Protein AF-A0A6A4NAZ6-F1 (afdb_monomer)

Secondary structure (DSSP, 8-state):
--------------TT----S-TT------------HHHHHH-TTT--GGG--HHHHHHTT-TTTS-S----HHHHHHHHHHHHTT-SSHHHHHHHHHHHHTT-HHHHHHHHHHTHHHHHHHHSTTHHHHHHHTHHHH--S--SEEEEGGGTT-HHHHHHTSS-S---EEEEE-STTBTTTB--GGGGGHHHHHHHHHHHHTT---GGGEEEEEEE-----HHHHT-TT--S-SSPPP-THHHHHHHHHHHHHHHHHH-TT-EEEE-S--HHHHHHHHHHHTTTS-EEEIIIIIHHHHHHHHHHHHHHHH-S-GGG--EEEE--SHHHHHHHHHHHHHHHHHH---HHHHGGGEEEEETTEE-BGGGGGGS-GGGGGG-BS-----SHHHHHHHH--SEEEE-SS-TT-S-HHHHHHHHHH-SS-EEEE--SSGGG-SS-HHHHHHH-------B-----S-S---GGG--B---------EEEESS----EEETTEEE--EE--GGGTHHHHHHHHHHHTBS---HHHHHHHHHHHHTT--HHHHHTT-SS--GGGHHHHHHHHHHHHHHHHHHTT-B-S-SPPS-HHHHHHHHS---PPPPP-

Mean predicted aligned error: 7.23 Å

Nearest PDB structures (foldseek):
  6c7n-assembly1_A  TM=9.913E-01  e=6.020E-82  Sorghum bicolor
  5ou5-assembly1_A  TM=9.913E-01  e=3.276E-80  Zea mays
  7x11-assembly1_D  TM=9.825E-01  e=3.967E-63  Homo sapiens
  1o0s-assembly1_A  TM=9.238E-01  e=6.471E-59  Ascaris suum
  6c7n-assembly1_D  TM=9.973E-01  e=6.116E-50  Sorghum bicolor

InterPro domains:
  IPR001891 Malic oxidoreductase [PIRSF000106] (25-604)
  IPR001891 Malic oxidoreductase [PR00072] (107-131)
  IPR001891 Malic oxidoreductase [PR00072] (167-196)
  IPR001891 Malic oxidoreductase [PR00072] (203-225)
  IPR001891 Malic oxidoreductase [PR00072] (263-281)
  IPR001891 Malic oxidoreductase [PR00072] (288-304)
  IPR001891 Malic oxidoreductase [PR00072] (319-335)
  IPR001891 Malic oxidoreductase [PR00072] (422-438)
  IPR012301 Malic enzyme, N-terminal domain [PF00390] (101-281)
  IPR012301 Malic enzyme, N-terminal domain [SM01274] (101-282)
  IPR012302 Malic enzyme, NAD-binding [PF03949] (292-452)
  IPR012302 Malic enzyme, NAD-binding [PF03949] (478-574)
  IPR012302 Malic enzyme, NAD-binding [SM00919] (292-574)
  IPR015884 Malic enzyme, conserved site [PS00331] (288-304)
  IPR036291 NAD(P)-binding domain superfamily [SSF51735] (292-451)
  IPR036291 NAD(P)-binding domain superfamily [SSF51735] (478-604)
  IPR037062 Malic enzyme, N-terminal domain superfamily [G3DSA:3.40.50.10380] (35-289)
  IPR046346 Aminoacid dehydrogenase-like, N-terminal domain superfamily [SSF53223] (16-291)

Radius of gyration: 27.63 Å; Cα contacts (8 Å, |Δi|>4): 1108; chains: 1; bounding box: 72×69×116 Å

Organism: Lupinus albus (NCBI:txid3870)

Structure (mmCIF, N/CA/C/O backbone):
data_AF-A0A6A4NAZ6-F1
#
_entry.id   AF-A0A6A4NAZ6-F1
#
loop_
_atom_site.group_PDB
_atom_site.id
_atom_site.type_symbol
_atom_site.label_atom_id
_atom_site.label_alt_id
_atom_site.label_comp_id
_atom_site.label_asym_id
_atom_site.label_entity_id
_atom_site.label_seq_id
_atom_site.pdbx_PDB_ins_code
_atom_site.Cartn_x
_atom_site.Cartn_y
_atom_site.Cartn_z
_atom_site.occupancy
_atom_site.B_iso_or_equiv
_atom_site.auth_seq_id
_atom_site.auth_comp_id
_atom_site.auth_asym_id
_atom_site.auth_atom_id
_atom_site.pdbx_PDB_model_num
ATOM 1 N N . MET A 1 1 ? -0.133 41.926 -64.141 1.00 34.47 1 MET A N 1
ATOM 2 C CA . MET A 1 1 ? 0.205 40.773 -65.002 1.00 34.47 1 MET A CA 1
ATOM 3 C C . MET A 1 1 ? 0.499 39.572 -64.111 1.00 34.47 1 MET A C 1
ATOM 5 O O . MET A 1 1 ? 1.361 39.703 -63.259 1.00 34.47 1 MET A O 1
ATOM 9 N N . SER A 1 2 ? -0.305 38.512 -64.291 1.00 31.72 2 SER A N 1
ATOM 10 C CA . SER A 1 2 ? -0.208 37.094 -63.858 1.00 31.72 2 SER A CA 1
ATOM 11 C C . SER A 1 2 ? 0.291 36.739 -62.442 1.00 31.72 2 SER A C 1
ATOM 13 O O . SER A 1 2 ? 1.417 37.060 -62.094 1.00 31.72 2 SER A O 1
ATOM 15 N N . ASN A 1 3 ? -0.522 36.096 -61.582 1.00 32.91 3 ASN A N 1
ATOM 16 C CA . ASN A 1 3 ? -0.857 34.642 -61.560 1.00 32.91 3 ASN A CA 1
ATOM 17 C C . ASN A 1 3 ? 0.400 33.762 -61.368 1.00 32.91 3 ASN A C 1
ATOM 19 O O . ASN A 1 3 ? 1.361 33.957 -62.094 1.00 32.91 3 ASN A O 1
ATOM 23 N N . THR A 1 4 ? 0.508 32.739 -60.513 1.00 35.75 4 THR A N 1
ATOM 24 C CA . THR A 1 4 ? -0.372 31.996 -59.583 1.00 35.75 4 THR A CA 1
ATOM 25 C C . THR A 1 4 ? 0.557 31.031 -58.825 1.00 35.75 4 THR A C 1
ATOM 27 O O . THR A 1 4 ? 1.535 30.598 -59.422 1.00 35.75 4 THR A O 1
ATOM 30 N N . LEU A 1 5 ? 0.218 30.617 -57.600 1.00 30.89 5 LEU A N 1
ATOM 31 C CA . LEU A 1 5 ? 0.162 29.199 -57.192 1.00 30.89 5 LEU A CA 1
ATOM 32 C C . LEU A 1 5 ? -0.417 29.116 -55.771 1.00 30.89 5 LEU A C 1
ATOM 34 O O . LEU A 1 5 ? 0.228 29.446 -54.781 1.00 30.89 5 LEU A O 1
ATOM 38 N N . LYS A 1 6 ? -1.692 28.719 -55.711 1.00 35.97 6 LYS A N 1
ATOM 39 C CA . LYS A 1 6 ? -2.322 28.121 -54.535 1.00 35.97 6 LYS A CA 1
ATOM 40 C C . LYS A 1 6 ? -1.905 26.653 -54.501 1.00 35.97 6 LYS A C 1
ATOM 42 O O . LYS A 1 6 ? -2.128 25.968 -55.496 1.00 35.97 6 LYS A O 1
ATOM 47 N N . GLU A 1 7 ? -1.469 26.164 -53.349 1.00 30.02 7 GLU A N 1
ATOM 48 C CA . GLU A 1 7 ? -1.701 24.774 -52.964 1.00 30.02 7 GLU A CA 1
ATOM 49 C C . GLU A 1 7 ? -2.591 24.753 -51.721 1.00 30.02 7 GLU A C 1
ATOM 51 O O . GLU A 1 7 ? -2.256 25.276 -50.661 1.00 30.02 7 GLU A O 1
ATOM 56 N N . ASN A 1 8 ? -3.781 24.188 -51.915 1.00 36.94 8 ASN A N 1
ATOM 57 C CA . ASN A 1 8 ? -4.647 23.679 -50.868 1.00 36.94 8 ASN A CA 1
ATOM 58 C C . ASN A 1 8 ? -4.150 22.269 -50.527 1.00 36.94 8 ASN A C 1
ATOM 60 O O . ASN A 1 8 ? -4.185 21.409 -51.398 1.00 36.94 8 ASN A O 1
ATOM 64 N N . ASN A 1 9 ? -3.807 22.026 -49.267 1.00 30.67 9 ASN A N 1
ATOM 65 C CA . ASN A 1 9 ? -3.989 20.746 -48.580 1.00 30.67 9 ASN A CA 1
ATOM 66 C C . ASN A 1 9 ? -4.436 21.154 -47.166 1.00 30.67 9 ASN A C 1
ATOM 68 O O . ASN A 1 9 ? -3.709 21.833 -46.458 1.00 30.67 9 ASN A O 1
ATOM 72 N N . GLY A 1 10 ? -5.691 20.982 -46.762 1.00 39.12 10 GLY A N 1
ATOM 73 C CA . GLY A 1 10 ? -6.353 19.685 -46.701 1.00 39.12 10 GLY A CA 1
ATOM 74 C C . GLY A 1 10 ? -6.144 19.083 -45.309 1.00 39.12 10 GLY A C 1
ATOM 75 O O . GLY A 1 10 ? -5.617 17.988 -45.195 1.00 39.12 10 GLY A O 1
ATOM 76 N N . GLY A 1 11 ? -6.508 19.820 -44.256 1.00 30.98 11 GLY A N 1
ATOM 77 C CA . GLY A 1 11 ? -6.488 19.348 -42.874 1.00 30.98 11 GLY A CA 1
ATOM 78 C C . GLY A 1 11 ? -7.692 19.918 -42.136 1.00 30.98 11 GLY A C 1
ATOM 79 O O . GLY A 1 11 ? -7.919 21.129 -42.157 1.00 30.98 11 GLY A O 1
ATOM 80 N N . VAL A 1 12 ? -8.508 19.041 -41.554 1.00 36.66 12 VAL A N 1
ATOM 81 C CA . VAL A 1 12 ? -9.637 19.416 -40.697 1.00 36.66 12 VAL A CA 1
ATOM 82 C C . VAL A 1 12 ? -9.073 20.225 -39.531 1.00 36.66 12 VAL A C 1
ATOM 84 O O . VAL A 1 12 ? -8.220 19.726 -38.805 1.00 36.66 12 VAL A O 1
ATOM 87 N N . ARG A 1 13 ? -9.518 21.477 -39.360 1.00 36.81 13 ARG A N 1
ATOM 88 C CA . ARG A 1 13 ? -9.273 22.202 -38.109 1.00 36.81 13 ARG A CA 1
ATOM 89 C C . ARG A 1 13 ? -9.993 21.441 -37.006 1.00 36.81 13 ARG A C 1
ATOM 91 O O . ARG A 1 13 ? -11.221 21.370 -37.030 1.00 36.81 13 ARG A O 1
ATOM 98 N N . ASP A 1 14 ? -9.222 20.867 -36.092 1.00 42.56 14 ASP A N 1
ATOM 99 C CA . ASP A 1 14 ? -9.745 20.299 -34.861 1.00 42.56 14 ASP A CA 1
ATOM 100 C C . ASP A 1 14 ? -10.526 21.383 -34.103 1.00 42.56 14 ASP A C 1
ATOM 102 O O . ASP A 1 14 ? -10.030 22.484 -33.850 1.00 42.56 14 ASP A O 1
ATOM 106 N N . LEU A 1 15 ? -11.792 21.084 -33.818 1.00 40.97 15 LEU A N 1
ATOM 107 C CA . LEU A 1 15 ? -12.736 21.993 -33.175 1.00 40.97 15 LEU A CA 1
ATOM 108 C C . LEU A 1 15 ? -12.469 22.134 -31.664 1.00 40.97 15 LEU A C 1
ATOM 110 O O . LEU A 1 15 ? -13.122 22.958 -31.024 1.00 40.97 15 LEU A O 1
ATOM 114 N N . TYR A 1 16 ? -11.540 21.346 -31.103 1.00 48.19 16 TYR A N 1
ATOM 115 C CA . TYR A 1 16 ? -11.313 21.236 -29.658 1.00 48.19 16 TYR A CA 1
ATOM 116 C C . TYR A 1 16 ? -10.015 21.864 -29.140 1.00 48.19 16 TYR A C 1
ATOM 118 O O . TYR A 1 16 ? -9.842 21.952 -27.928 1.00 48.19 16 TYR A O 1
ATOM 126 N N . GLY A 1 17 ? -9.146 22.397 -30.004 1.00 42.41 17 GLY A N 1
ATOM 127 C CA . GLY A 1 17 ? -8.007 23.207 -29.556 1.00 42.41 17 GLY A CA 1
ATOM 128 C C . GLY A 1 17 ? -7.001 22.468 -28.664 1.00 42.41 17 GLY A C 1
ATOM 129 O O . GLY A 1 17 ? -6.369 23.111 -27.826 1.00 42.41 17 GLY A O 1
ATOM 130 N N . GLU A 1 18 ? -6.833 21.152 -28.836 1.00 45.56 18 GLU A N 1
ATOM 131 C CA . GLU A 1 18 ? -5.864 20.358 -28.060 1.00 45.56 18 GLU A CA 1
ATOM 132 C C . GLU A 1 18 ? -4.428 20.406 -28.628 1.00 45.56 18 GLU A C 1
ATOM 134 O O . GLU A 1 18 ? -3.487 20.015 -27.945 1.00 45.56 18 GLU A O 1
ATOM 139 N N . ASP A 1 19 ? -4.222 20.980 -29.818 1.00 43.09 19 ASP A N 1
ATOM 140 C CA . ASP A 1 19 ? -2.939 20.935 -30.547 1.00 43.09 19 ASP A CA 1
ATOM 141 C C . ASP A 1 19 ? -2.043 22.187 -30.394 1.00 43.09 19 ASP A C 1
ATOM 143 O O . ASP A 1 19 ? -1.200 22.470 -31.240 1.00 43.09 19 ASP A O 1
ATOM 147 N N . ASN A 1 20 ? -2.188 22.958 -29.308 1.00 40.38 20 ASN A N 1
ATOM 148 C CA . ASN A 1 20 ? -1.359 24.155 -29.054 1.00 40.38 20 ASN A CA 1
ATOM 149 C C . ASN A 1 20 ? -0.376 24.024 -27.870 1.00 40.38 20 ASN A C 1
ATOM 151 O O . ASN A 1 20 ? 0.153 25.025 -27.385 1.00 40.38 20 ASN A O 1
ATOM 155 N N . ALA A 1 21 ? -0.079 22.808 -27.410 1.00 44.97 21 ALA A N 1
ATOM 156 C CA . ALA A 1 21 ? 0.972 22.547 -26.423 1.00 44.97 21 ALA A CA 1
ATOM 157 C C . ALA A 1 21 ? 1.822 21.355 -26.899 1.00 44.97 21 ALA A C 1
ATOM 159 O O . ALA A 1 21 ? 1.375 20.223 -26.824 1.00 44.97 21 ALA A O 1
ATOM 160 N N . THR A 1 22 ? 3.050 21.460 -27.405 1.00 52.16 22 THR A N 1
ATOM 161 C CA . THR A 1 22 ? 4.080 22.511 -27.428 1.00 52.16 22 THR A CA 1
ATOM 162 C C . THR A 1 22 ? 5.156 22.015 -28.409 1.00 52.16 22 THR A C 1
ATOM 164 O O . THR A 1 22 ? 5.787 20.993 -28.123 1.00 52.16 22 THR A O 1
ATOM 167 N N . GLU A 1 23 ? 5.402 22.698 -29.526 1.00 54.34 23 GLU A N 1
ATOM 168 C CA . GLU A 1 23 ? 6.454 22.299 -30.484 1.00 54.34 23 GLU A CA 1
ATOM 169 C C . GLU A 1 23 ? 7.886 22.419 -29.899 1.00 54.34 23 GLU A C 1
ATOM 171 O O . GLU A 1 23 ? 8.808 21.781 -30.396 1.00 54.34 23 GLU A O 1
ATOM 176 N N . ASP A 1 24 ? 8.066 23.126 -28.772 1.00 65.12 24 ASP A N 1
ATOM 177 C CA . ASP A 1 24 ? 9.373 23.395 -28.138 1.00 65.12 24 ASP A CA 1
ATOM 178 C C . ASP A 1 24 ? 9.813 22.390 -27.048 1.00 65.12 24 ASP A C 1
ATOM 180 O O . ASP A 1 24 ? 10.791 22.619 -26.329 1.00 65.12 24 ASP A O 1
ATOM 184 N N . GLN A 1 25 ? 9.102 21.277 -26.846 1.00 66.12 25 GLN A N 1
ATOM 185 C CA . GLN A 1 25 ? 9.484 20.308 -25.810 1.00 66.12 25 GLN A CA 1
ATOM 186 C C . GLN A 1 25 ? 10.532 19.300 -26.296 1.00 66.12 25 GLN A C 1
ATOM 188 O O . GLN A 1 25 ? 10.269 18.498 -27.187 1.00 66.12 25 GLN A O 1
ATOM 193 N N . LEU A 1 26 ? 11.681 19.245 -25.610 1.00 70.56 26 LEU A N 1
ATOM 194 C CA . LEU A 1 26 ? 12.706 18.213 -25.815 1.00 70.56 26 LEU A CA 1
ATOM 195 C C . LEU A 1 26 ? 12.096 16.809 -25.683 1.00 70.56 26 LEU A C 1
ATOM 197 O O . LEU A 1 26 ? 11.540 16.473 -24.638 1.00 70.56 26 LEU A O 1
ATOM 201 N N . ILE A 1 27 ? 12.192 15.984 -26.723 1.00 83.25 27 ILE A N 1
ATOM 202 C CA . ILE A 1 27 ? 11.747 14.584 -26.717 1.00 83.25 27 ILE A CA 1
ATOM 203 C C . ILE A 1 27 ? 12.952 13.644 -26.676 1.00 83.25 27 ILE A C 1
ATOM 205 O O . ILE A 1 27 ? 13.961 13.896 -27.330 1.00 83.25 27 ILE A O 1
ATOM 209 N N . THR A 1 28 ? 12.842 12.532 -25.947 1.00 87.00 28 THR A N 1
ATOM 210 C CA . THR A 1 28 ? 13.863 11.476 -25.988 1.00 87.00 28 THR A CA 1
ATOM 211 C C . THR A 1 28 ? 13.746 10.719 -27.319 1.00 87.00 28 THR A C 1
ATOM 213 O O . THR A 1 28 ? 12.681 10.148 -27.593 1.00 87.00 28 THR A O 1
ATOM 216 N N . PRO A 1 29 ? 14.794 10.686 -28.166 1.00 91.81 29 PRO A N 1
ATOM 217 C CA . PRO A 1 29 ? 14.751 10.043 -29.479 1.00 91.81 29 PRO A CA 1
ATOM 218 C C . PRO A 1 29 ? 14.891 8.517 -29.350 1.00 91.81 29 PRO A C 1
ATOM 220 O O . PRO A 1 29 ? 15.926 7.932 -29.663 1.00 91.81 29 PRO A O 1
ATOM 223 N N . TRP A 1 30 ? 13.845 7.858 -28.850 1.00 90.94 30 TRP A N 1
ATOM 224 C CA . TRP A 1 30 ? 13.815 6.406 -28.667 1.00 90.94 30 TRP A CA 1
ATOM 225 C C . TRP A 1 30 ? 13.968 5.656 -30.000 1.00 90.94 30 TRP A C 1
ATOM 227 O O . TRP A 1 30 ? 13.214 5.896 -30.943 1.00 90.94 30 TRP A O 1
ATOM 237 N N . HIS A 1 31 ? 14.898 4.700 -30.050 1.00 92.12 31 HIS A N 1
ATOM 238 C CA . HIS A 1 31 ? 15.067 3.770 -31.167 1.00 92.12 31 HIS A CA 1
ATOM 239 C C . HIS A 1 31 ? 14.575 2.374 -30.777 1.00 92.12 31 HIS A C 1
ATOM 241 O O . HIS A 1 31 ? 14.901 1.874 -29.701 1.00 92.12 31 HIS A O 1
ATOM 247 N N . PHE A 1 32 ? 13.828 1.728 -31.671 1.00 91.38 32 PHE A N 1
ATOM 248 C CA . PHE A 1 32 ? 13.315 0.377 -31.469 1.00 91.38 32 PHE A CA 1
ATOM 249 C C . PHE A 1 32 ? 13.968 -0.579 -32.462 1.00 91.38 32 PHE A C 1
ATOM 251 O O . PHE A 1 32 ? 13.946 -0.347 -33.669 1.00 91.38 32 PHE A O 1
ATOM 258 N N . SER A 1 33 ? 14.517 -1.672 -31.942 1.00 95.31 33 SER A N 1
ATOM 259 C CA . SER A 1 33 ? 15.063 -2.778 -32.727 1.00 95.31 33 SER A CA 1
ATOM 260 C C . SER A 1 33 ? 14.572 -4.105 -32.151 1.00 95.31 33 SER A C 1
ATOM 262 O O . SER A 1 33 ? 14.169 -4.178 -30.988 1.00 95.31 33 SER A O 1
ATOM 264 N N . VAL A 1 34 ? 14.561 -5.156 -32.972 1.00 96.62 34 VAL A N 1
ATOM 265 C CA . VAL A 1 34 ? 14.191 -6.497 -32.504 1.00 96.62 34 VAL A CA 1
ATOM 266 C C . VAL A 1 34 ? 15.257 -6.983 -31.524 1.00 96.62 34 VAL A C 1
ATOM 268 O O . VAL A 1 34 ? 16.424 -7.118 -31.889 1.00 96.62 34 VAL A O 1
ATOM 271 N N . ALA A 1 35 ? 14.858 -7.261 -30.283 1.00 96.94 35 ALA A N 1
ATOM 272 C CA . ALA A 1 35 ? 15.760 -7.812 -29.283 1.00 96.94 35 ALA A CA 1
ATOM 273 C C . ALA A 1 35 ? 16.128 -9.262 -29.635 1.00 96.94 35 ALA A C 1
ATOM 275 O O . ALA A 1 35 ? 15.261 -10.120 -29.801 1.00 96.94 35 ALA A O 1
ATOM 276 N N . SER A 1 36 ? 17.426 -9.548 -29.711 1.00 97.50 36 SER A N 1
ATOM 277 C CA . SER A 1 36 ? 17.972 -10.887 -29.936 1.00 97.50 36 SER A CA 1
ATOM 278 C C . SER A 1 36 ? 19.267 -11.091 -29.141 1.00 97.50 36 SER A C 1
ATOM 280 O O . SER A 1 36 ? 19.797 -10.152 -28.533 1.00 97.50 36 SER A O 1
ATOM 282 N N . GLY A 1 37 ? 19.765 -12.328 -29.093 1.00 97.81 37 GLY A N 1
ATOM 283 C CA . GLY A 1 37 ? 21.014 -12.681 -28.425 1.00 97.81 37 GLY A CA 1
ATOM 284 C C . GLY A 1 37 ? 21.056 -12.232 -26.962 1.00 97.81 37 GLY A C 1
ATOM 285 O O . GLY A 1 37 ? 20.082 -12.318 -26.210 1.00 97.81 37 GLY A O 1
ATOM 286 N N . SER A 1 38 ? 22.206 -11.693 -26.559 1.00 97.25 38 SER A N 1
ATOM 287 C CA . SER A 1 38 ? 22.421 -11.169 -25.207 1.00 97.25 38 SER A CA 1
ATOM 288 C C . SER A 1 38 ? 21.513 -9.990 -24.848 1.00 97.25 38 SER A C 1
ATOM 290 O O . SER A 1 38 ? 21.213 -9.826 -23.668 1.00 97.25 38 SER A O 1
ATOM 292 N N . THR A 1 39 ? 21.063 -9.183 -25.816 1.00 97.81 39 THR A N 1
ATOM 293 C CA . THR A 1 39 ? 20.146 -8.058 -25.557 1.00 97.81 39 THR A CA 1
ATOM 294 C C . THR A 1 39 ? 18.804 -8.575 -25.048 1.00 97.81 39 THR A C 1
ATOM 296 O O . THR A 1 39 ? 18.338 -8.132 -24.003 1.00 97.81 39 THR A O 1
ATOM 299 N N . LEU A 1 40 ? 18.243 -9.594 -25.710 1.00 97.88 40 LEU A N 1
ATOM 300 C CA . LEU A 1 40 ? 16.998 -10.242 -25.284 1.00 97.88 40 LEU A CA 1
ATOM 301 C C . LEU A 1 40 ? 17.122 -10.909 -23.904 1.00 97.88 40 LEU A C 1
ATOM 303 O O . LEU A 1 40 ? 16.204 -10.831 -23.094 1.00 97.88 40 LEU A O 1
ATOM 307 N N . MET A 1 41 ? 18.257 -11.555 -23.613 1.00 96.94 41 MET A N 1
ATOM 308 C CA . MET A 1 41 ? 18.474 -12.218 -22.316 1.00 96.94 41 MET A CA 1
ATOM 309 C C . MET A 1 41 ? 18.719 -11.250 -21.153 1.00 96.94 41 MET A C 1
ATOM 311 O O . MET A 1 41 ? 18.564 -11.641 -19.995 1.00 96.94 41 MET A O 1
ATOM 315 N N . ARG A 1 42 ? 19.161 -10.021 -21.436 1.00 97.00 42 ARG A N 1
ATOM 316 C CA . ARG A 1 42 ? 19.429 -8.995 -20.418 1.00 97.00 42 ARG A CA 1
ATOM 317 C C . ARG A 1 42 ? 18.207 -8.146 -20.095 1.00 97.00 42 ARG A C 1
ATOM 319 O O . ARG A 1 42 ? 18.200 -7.541 -19.030 1.00 97.00 42 ARG A O 1
ATOM 326 N N . ASP A 1 43 ? 17.206 -8.127 -20.970 1.00 97.25 43 ASP A N 1
ATOM 327 C CA . ASP A 1 43 ? 15.942 -7.442 -20.725 1.00 97.25 43 ASP A CA 1
ATOM 328 C C . ASP A 1 43 ? 15.026 -8.306 -19.830 1.00 97.25 43 ASP A C 1
ATOM 330 O O . ASP A 1 43 ? 14.546 -9.357 -20.275 1.00 97.25 43 ASP A O 1
ATOM 334 N N . PRO A 1 44 ? 14.754 -7.902 -18.575 1.00 97.50 44 PRO A N 1
ATOM 335 C CA . PRO A 1 44 ? 13.957 -8.698 -17.644 1.00 97.50 44 PRO A CA 1
ATOM 336 C C . PRO A 1 44 ? 12.504 -8.892 -18.084 1.00 97.50 44 PRO A C 1
ATOM 338 O O . PRO A 1 44 ? 11.892 -9.893 -17.696 1.00 97.50 44 PRO A O 1
ATOM 341 N N . ARG A 1 45 ? 11.958 -7.986 -18.905 1.00 96.50 45 ARG A N 1
ATOM 342 C CA . ARG A 1 45 ? 10.584 -8.056 -19.417 1.00 96.50 45 ARG A CA 1
ATOM 343 C C . ARG A 1 45 ? 10.412 -9.212 -20.394 1.00 96.50 45 ARG A C 1
ATOM 345 O O . ARG A 1 45 ? 9.341 -9.831 -20.446 1.00 96.50 45 ARG A O 1
ATOM 352 N N . TYR A 1 46 ? 11.459 -9.498 -21.169 1.00 97.75 46 TYR A N 1
ATOM 353 C CA . TYR A 1 46 ? 11.419 -10.502 -22.228 1.00 97.75 46 TYR A CA 1
ATOM 354 C C . TYR A 1 46 ? 12.185 -11.781 -21.909 1.00 97.75 46 TYR A C 1
ATOM 356 O O . TYR A 1 46 ? 11.838 -12.834 -22.451 1.00 97.75 46 TYR A O 1
ATOM 364 N N . ASN A 1 47 ? 13.181 -11.731 -21.027 1.00 98.50 47 ASN A N 1
ATOM 365 C CA . ASN A 1 47 ? 13.988 -12.889 -20.680 1.00 98.50 47 ASN A CA 1
ATOM 366 C C . ASN A 1 47 ? 13.142 -14.022 -20.072 1.00 98.50 47 ASN A C 1
ATOM 368 O O . ASN A 1 47 ? 12.443 -13.849 -19.074 1.00 98.50 47 ASN A O 1
ATOM 372 N N . LYS A 1 48 ? 13.264 -15.221 -20.649 1.00 98.62 48 LYS A N 1
ATOM 373 C CA . LYS A 1 48 ? 12.605 -16.453 -20.182 1.00 98.62 48 LYS A CA 1
ATOM 374 C C . LYS A 1 48 ? 13.571 -17.410 -19.478 1.00 98.62 48 LYS A C 1
ATOM 376 O O . LYS A 1 48 ? 13.147 -18.457 -18.981 1.00 98.62 48 LYS A O 1
ATOM 381 N N . GLY A 1 49 ? 14.864 -17.082 -19.419 1.00 98.00 49 GLY A N 1
ATOM 382 C CA . GLY A 1 49 ? 15.900 -17.978 -18.910 1.00 98.00 49 GLY A CA 1
ATOM 383 C C . GLY A 1 49 ? 15.899 -19.304 -19.670 1.00 98.00 49 GLY A C 1
ATOM 384 O O . GLY A 1 49 ? 15.921 -19.332 -20.896 1.00 98.00 49 GLY A O 1
ATOM 385 N N . LEU A 1 50 ? 15.810 -20.425 -18.954 1.00 98.31 50 LEU A N 1
ATOM 386 C CA . LEU A 1 50 ? 15.796 -21.746 -19.594 1.00 98.31 50 LEU A CA 1
ATOM 387 C C . LEU A 1 50 ? 14.456 -22.104 -20.260 1.00 98.31 50 LEU A C 1
ATOM 389 O O . LEU A 1 50 ? 14.380 -23.152 -20.894 1.00 98.31 50 LEU A O 1
ATOM 393 N N . ALA A 1 51 ? 13.426 -21.252 -20.161 1.00 98.56 51 ALA A N 1
ATOM 394 C CA . ALA A 1 51 ? 12.131 -21.462 -20.820 1.00 98.56 51 ALA A CA 1
ATOM 395 C C . ALA A 1 51 ? 12.043 -20.947 -22.256 1.00 98.56 51 ALA A C 1
ATOM 397 O O . ALA A 1 51 ? 10.986 -21.082 -22.874 1.00 98.56 51 ALA A O 1
ATOM 398 N N . PHE A 1 52 ? 13.113 -20.373 -22.813 1.00 98.62 52 PHE A N 1
ATOM 399 C CA . PHE A 1 52 ? 13.179 -20.223 -24.264 1.00 98.62 52 PHE A CA 1
ATOM 400 C C . PHE A 1 52 ? 13.148 -21.608 -24.914 1.00 98.62 52 PHE A C 1
ATOM 402 O O . PHE A 1 52 ? 13.990 -22.457 -24.600 1.00 98.62 52 PHE A O 1
ATOM 409 N N . THR A 1 53 ? 12.175 -21.825 -25.795 1.00 98.44 53 THR A N 1
ATOM 410 C CA . THR A 1 53 ? 12.049 -23.053 -26.595 1.00 98.44 53 THR A CA 1
ATOM 411 C C . THR A 1 53 ? 13.179 -23.149 -27.617 1.00 98.44 53 THR A C 1
ATOM 413 O O . THR A 1 53 ? 13.793 -22.139 -27.947 1.00 98.44 53 THR A O 1
ATOM 416 N N . GLU A 1 54 ? 13.439 -24.339 -28.163 1.00 98.12 54 GLU A N 1
ATOM 417 C CA . GLU A 1 54 ? 14.446 -24.508 -29.226 1.00 98.12 54 GLU A CA 1
ATOM 418 C C . GLU A 1 54 ? 14.187 -23.578 -30.424 1.00 98.12 54 GLU A C 1
ATOM 420 O O . GLU A 1 54 ? 15.103 -22.912 -30.896 1.00 98.12 54 GLU A O 1
ATOM 425 N N . ILE A 1 55 ? 12.920 -23.437 -30.835 1.00 98.00 55 ILE A N 1
ATOM 426 C CA . ILE A 1 55 ? 12.520 -22.550 -31.938 1.00 98.00 55 ILE A CA 1
ATOM 427 C C . ILE A 1 55 ? 12.846 -21.087 -31.614 1.00 98.00 55 ILE A C 1
ATOM 429 O O . ILE A 1 55 ? 13.433 -20.392 -32.437 1.00 98.00 55 ILE A O 1
ATOM 433 N N . GLU A 1 56 ? 12.517 -20.615 -30.407 1.00 98.31 56 GLU A N 1
ATOM 434 C CA . GLU A 1 56 ? 12.847 -19.247 -29.982 1.00 98.31 56 GLU A CA 1
ATOM 435 C C . GLU A 1 56 ? 14.364 -19.034 -29.884 1.00 98.31 56 GLU A C 1
ATOM 437 O O . GLU A 1 56 ? 14.859 -17.949 -30.187 1.00 98.31 56 GLU A O 1
ATOM 442 N N . ARG A 1 57 ? 15.119 -20.060 -29.470 1.00 98.44 57 ARG A N 1
ATOM 443 C CA . ARG A 1 57 ? 16.581 -19.976 -29.388 1.00 98.44 57 ARG A CA 1
ATOM 444 C C . ARG A 1 57 ? 17.220 -19.856 -30.765 1.00 98.44 57 ARG A C 1
ATOM 446 O O . ARG A 1 57 ? 18.159 -19.073 -30.906 1.00 98.44 57 ARG A O 1
ATOM 453 N N . ASP A 1 58 ? 16.720 -20.596 -31.748 1.00 98.00 58 ASP A N 1
ATOM 454 C CA . ASP A 1 58 ? 17.166 -20.496 -33.138 1.00 98.00 58 ASP A CA 1
ATOM 455 C C . ASP A 1 58 ? 16.766 -19.138 -33.747 1.00 98.00 58 ASP A C 1
ATOM 457 O O . ASP A 1 58 ? 17.618 -18.441 -34.297 1.00 98.00 58 ASP A O 1
ATOM 461 N N . ALA A 1 59 ? 15.509 -18.712 -33.578 1.00 97.94 59 ALA A N 1
ATOM 462 C CA . ALA A 1 59 ? 14.975 -17.474 -34.160 1.00 97.94 59 ALA A CA 1
ATOM 463 C C . ALA A 1 59 ? 15.612 -16.194 -33.589 1.00 97.94 59 ALA A C 1
ATOM 465 O O . ALA A 1 59 ? 15.822 -15.220 -34.312 1.00 97.94 59 ALA A O 1
ATOM 466 N N . HIS A 1 60 ? 15.953 -16.193 -32.297 1.00 98.19 60 HIS A N 1
ATOM 467 C CA . HIS A 1 60 ? 16.503 -15.023 -31.608 1.00 98.19 60 HIS A CA 1
ATOM 468 C C . HIS A 1 60 ? 17.994 -15.144 -31.287 1.00 98.19 60 HIS A C 1
ATOM 470 O O . HIS A 1 60 ? 18.480 -14.426 -30.413 1.00 98.19 60 HIS A O 1
ATOM 476 N N . TYR A 1 61 ? 18.738 -16.005 -31.989 1.00 98.06 61 TYR A N 1
ATOM 477 C CA . TYR A 1 61 ? 20.199 -16.118 -31.855 1.00 98.06 61 TYR A CA 1
ATOM 478 C C . TYR A 1 61 ? 20.664 -16.410 -30.412 1.00 98.06 61 TYR A C 1
ATOM 480 O O . TYR A 1 61 ? 21.653 -15.855 -29.934 1.00 98.06 61 TYR A O 1
ATOM 488 N N . LEU A 1 62 ? 19.933 -17.269 -29.696 1.00 98.38 62 LEU A N 1
ATOM 489 C CA . LEU A 1 62 ? 20.256 -17.698 -28.326 1.00 98.38 62 LEU A CA 1
ATOM 490 C C . LEU A 1 62 ? 20.955 -19.062 -28.279 1.00 98.38 62 LEU A C 1
ATOM 492 O O . LEU A 1 62 ? 21.445 -19.473 -27.224 1.00 98.38 62 LEU A O 1
ATOM 496 N N . ARG A 1 63 ? 20.979 -19.799 -29.395 1.00 97.25 63 ARG A N 1
ATOM 497 C CA . ARG A 1 63 ? 21.609 -21.121 -29.465 1.00 97.25 63 ARG A CA 1
ATOM 498 C C . ARG A 1 63 ? 23.093 -21.039 -29.106 1.00 97.25 63 ARG A C 1
ATOM 500 O O . ARG A 1 63 ? 23.823 -20.201 -29.618 1.00 97.25 63 ARG A O 1
ATOM 507 N N . GLY A 1 64 ? 23.525 -21.908 -28.192 1.00 97.12 64 GLY A N 1
ATOM 508 C CA . GLY A 1 64 ? 24.883 -21.904 -27.639 1.00 97.12 64 GLY A CA 1
ATOM 509 C C . GLY A 1 64 ? 25.114 -20.899 -26.502 1.00 97.12 64 GLY A C 1
ATOM 510 O O . GLY A 1 64 ? 26.081 -21.058 -25.764 1.00 97.12 64 GLY A O 1
ATOM 511 N N . LEU A 1 65 ? 24.223 -19.919 -26.299 1.00 97.94 65 LEU A N 1
ATOM 512 C CA . LEU A 1 65 ? 24.293 -18.989 -25.160 1.00 97.94 65 LEU A CA 1
ATOM 513 C C . LEU A 1 65 ? 23.622 -19.547 -23.896 1.00 97.94 65 LEU A C 1
ATOM 515 O O . LEU A 1 65 ? 23.911 -19.104 -22.786 1.00 97.94 65 LEU A O 1
ATOM 519 N N . LEU A 1 66 ? 22.721 -20.516 -24.065 1.00 97.94 66 LEU A N 1
ATOM 520 C CA . LEU A 1 66 ? 22.022 -21.219 -22.993 1.00 97.94 66 LEU A CA 1
ATOM 521 C C . LEU A 1 66 ? 22.378 -22.713 -23.021 1.00 97.94 66 LEU A C 1
ATOM 523 O O . LEU A 1 66 ? 22.611 -23.264 -24.101 1.00 97.94 66 LEU A O 1
ATOM 527 N N . PRO A 1 67 ? 22.382 -23.400 -21.863 1.00 98.12 67 PRO A N 1
ATOM 528 C CA . PRO A 1 67 ? 22.558 -24.848 -21.824 1.00 98.12 67 PRO A CA 1
ATOM 529 C C . PRO A 1 67 ? 21.411 -25.561 -22.566 1.00 98.12 67 PRO A C 1
ATOM 531 O O . PRO A 1 67 ? 20.311 -25.012 -22.672 1.00 98.12 67 PRO A O 1
ATOM 534 N N . PRO A 1 68 ? 21.621 -26.801 -23.047 1.00 97.94 68 PRO A N 1
ATOM 535 C CA . PRO A 1 68 ? 20.687 -27.487 -23.948 1.00 97.94 68 PRO A CA 1
ATOM 536 C C . PRO A 1 68 ? 19.332 -27.831 -23.316 1.00 97.94 68 PRO A C 1
ATOM 538 O O . PRO A 1 68 ? 18.375 -28.095 -24.026 1.00 97.94 68 PRO A O 1
ATOM 541 N N . ALA A 1 69 ? 19.215 -27.832 -21.987 1.00 98.31 69 ALA A N 1
ATOM 542 C CA . ALA A 1 69 ? 17.943 -28.112 -21.334 1.00 98.31 69 ALA A CA 1
ATOM 543 C C . ALA A 1 69 ? 16.942 -26.955 -21.516 1.00 98.31 69 ALA A C 1
ATOM 545 O O . ALA A 1 69 ? 17.280 -25.783 -21.313 1.00 98.31 69 ALA A O 1
ATOM 546 N N . VAL A 1 70 ? 15.690 -27.300 -21.824 1.00 98.50 70 VAL A N 1
ATOM 547 C CA . VAL A 1 70 ? 14.544 -26.380 -21.843 1.00 98.50 70 VAL A CA 1
ATOM 548 C C . VAL A 1 70 ? 13.654 -26.689 -20.644 1.00 98.50 70 VAL A C 1
ATOM 550 O O . VAL A 1 70 ? 13.198 -27.818 -20.480 1.00 98.50 70 VAL A O 1
ATOM 553 N N . PHE A 1 71 ? 13.419 -25.699 -19.784 1.00 98.12 71 PHE A N 1
ATOM 554 C CA . PHE A 1 71 ? 12.563 -25.839 -18.600 1.00 98.12 71 PHE A CA 1
ATOM 555 C C . PHE A 1 71 ? 11.245 -25.109 -18.827 1.00 98.12 71 PHE A C 1
ATOM 557 O O . PHE A 1 71 ? 11.246 -23.996 -19.339 1.00 98.12 71 PHE A O 1
ATOM 564 N N . ASN A 1 72 ? 10.120 -25.671 -18.389 1.00 98.12 72 ASN A N 1
ATOM 565 C CA . ASN A 1 72 ? 8.888 -24.886 -18.304 1.00 98.12 72 ASN A CA 1
ATOM 566 C C . ASN A 1 72 ? 8.971 -23.860 -17.150 1.00 98.12 72 ASN A C 1
ATOM 568 O O . ASN A 1 72 ? 9.908 -23.867 -16.343 1.00 98.12 72 ASN A O 1
ATOM 572 N N . GLN A 1 73 ? 8.010 -22.935 -17.096 1.00 98.50 73 GLN A N 1
ATOM 573 C CA . GLN A 1 73 ? 8.005 -21.874 -16.085 1.00 98.50 73 GLN A CA 1
ATOM 574 C C . GLN A 1 73 ? 7.864 -22.438 -14.661 1.00 98.50 73 GLN A C 1
ATOM 576 O O . GLN A 1 73 ? 8.594 -21.999 -13.775 1.00 98.50 73 GLN A O 1
ATOM 581 N N . ASP A 1 74 ? 7.023 -23.457 -14.463 1.00 98.56 74 ASP A N 1
ATOM 582 C CA . ASP A 1 74 ? 6.782 -24.085 -13.153 1.00 98.56 74 ASP A CA 1
ATOM 583 C C . ASP A 1 74 ? 8.040 -24.759 -12.582 1.00 98.56 74 ASP A C 1
ATOM 585 O O . ASP A 1 74 ? 8.335 -24.662 -11.391 1.00 98.56 74 ASP A O 1
ATOM 589 N N . LEU A 1 75 ? 8.847 -25.411 -13.425 1.00 98.44 75 LEU A N 1
ATOM 590 C CA . LEU A 1 75 ? 10.107 -26.014 -12.988 1.00 98.44 75 LEU A CA 1
ATOM 591 C C . LEU A 1 75 ? 11.133 -24.946 -12.589 1.00 98.44 75 LEU A C 1
ATOM 593 O O . LEU A 1 75 ? 11.887 -25.139 -11.631 1.00 98.44 75 LEU A O 1
ATOM 597 N N . GLN A 1 76 ? 11.167 -23.813 -13.300 1.00 98.62 76 GLN A N 1
ATOM 598 C CA . GLN A 1 76 ? 12.013 -22.688 -12.904 1.00 98.62 76 GLN A CA 1
ATOM 599 C C . GLN A 1 76 ? 11.562 -22.090 -11.571 1.00 98.62 76 GLN A C 1
ATOM 601 O O . GLN A 1 76 ? 12.415 -21.820 -10.727 1.00 98.62 76 GLN A O 1
ATOM 606 N N . GLU A 1 77 ? 10.257 -21.936 -11.366 1.00 98.44 77 GLU A N 1
ATOM 607 C CA . GLU A 1 77 ? 9.676 -21.464 -10.109 1.00 98.44 77 GLU A CA 1
ATOM 608 C C . GLU A 1 77 ? 10.052 -22.388 -8.947 1.00 98.44 77 GLU A C 1
ATOM 610 O O . GLU A 1 77 ? 10.650 -21.935 -7.970 1.00 98.44 77 GLU A O 1
ATOM 615 N N . LYS A 1 78 ? 9.830 -23.701 -9.097 1.00 98.44 78 LYS A N 1
ATOM 616 C CA . LYS A 1 78 ? 10.207 -24.711 -8.097 1.00 98.44 78 LYS A CA 1
ATOM 617 C C . LYS A 1 78 ? 11.691 -24.635 -7.736 1.00 98.44 78 LYS A C 1
ATOM 619 O O . LYS A 1 78 ? 12.050 -24.702 -6.562 1.00 98.44 78 LYS A O 1
ATOM 624 N N . ARG A 1 79 ? 12.568 -24.473 -8.733 1.00 98.19 79 ARG A N 1
ATOM 625 C CA . ARG A 1 79 ? 14.013 -24.314 -8.504 1.00 98.19 79 ARG A CA 1
ATOM 626 C C . ARG A 1 79 ? 14.320 -23.054 -7.696 1.00 98.19 79 ARG A C 1
ATOM 628 O O . ARG A 1 79 ? 15.149 -23.110 -6.793 1.00 98.19 79 ARG A O 1
ATOM 635 N N . VAL A 1 80 ? 13.682 -21.930 -8.018 1.00 98.31 80 VAL A N 1
ATOM 636 C CA . VAL A 1 80 ? 13.895 -20.676 -7.286 1.00 98.31 80 VAL A CA 1
ATOM 637 C C . VAL A 1 80 ? 13.395 -20.800 -5.847 1.00 98.31 80 VAL A C 1
ATOM 639 O O . VAL A 1 80 ? 14.151 -20.464 -4.941 1.00 98.31 80 VAL A O 1
ATOM 642 N N . MET A 1 81 ? 12.198 -21.345 -5.614 1.00 98.38 81 MET A N 1
ATOM 643 C CA . MET A 1 81 ? 11.672 -21.553 -4.257 1.00 98.38 81 MET A CA 1
ATOM 644 C C . MET A 1 81 ? 12.571 -22.462 -3.413 1.00 98.38 81 MET A C 1
ATOM 646 O O . MET A 1 81 ? 12.853 -22.147 -2.257 1.00 98.38 81 MET A O 1
ATOM 650 N N . ASN A 1 82 ? 13.097 -23.545 -3.994 1.00 98.12 82 ASN A N 1
ATOM 651 C CA . ASN A 1 82 ? 14.051 -24.420 -3.307 1.00 98.12 82 ASN A CA 1
ATOM 652 C C . ASN A 1 82 ? 15.320 -23.678 -2.869 1.00 98.12 82 ASN A C 1
ATOM 654 O O . ASN A 1 82 ? 15.838 -23.954 -1.791 1.00 98.12 82 ASN A O 1
ATOM 658 N N . ASN A 1 83 ? 15.815 -22.744 -3.684 1.00 97.88 83 ASN A N 1
ATOM 659 C CA . ASN A 1 83 ? 16.980 -21.933 -3.334 1.00 97.88 83 ASN A CA 1
ATOM 660 C C . ASN A 1 83 ? 16.628 -20.863 -2.292 1.00 97.88 83 ASN A C 1
ATOM 662 O O . ASN A 1 83 ? 17.391 -20.649 -1.356 1.00 97.88 83 ASN A O 1
ATOM 666 N N . LEU A 1 84 ? 15.468 -20.209 -2.418 1.00 98.00 84 LEU A N 1
ATOM 667 C CA . LEU A 1 84 ? 15.033 -19.171 -1.480 1.00 98.00 84 LEU A CA 1
ATOM 668 C C . LEU A 1 84 ? 14.899 -19.710 -0.054 1.00 98.00 84 LEU A C 1
ATOM 670 O O . LEU A 1 84 ? 15.358 -19.068 0.889 1.00 98.00 84 LEU A O 1
ATOM 674 N N . ARG A 1 85 ? 14.334 -20.910 0.101 1.00 97.75 85 ARG A N 1
ATOM 675 C CA . ARG A 1 85 ? 14.158 -21.564 1.406 1.00 97.75 85 ARG A CA 1
ATOM 676 C C . ARG A 1 85 ? 15.476 -21.962 2.080 1.00 97.75 85 ARG A C 1
ATOM 678 O O . ARG A 1 85 ? 15.478 -22.156 3.289 1.00 97.75 85 ARG A O 1
ATOM 685 N N . GLN A 1 86 ? 16.584 -22.041 1.336 1.00 97.62 86 GLN A N 1
ATOM 686 C CA . GLN A 1 86 ? 17.918 -22.303 1.898 1.00 97.62 86 GLN A CA 1
ATOM 687 C C . GLN A 1 86 ? 18.557 -21.061 2.530 1.00 97.62 86 GLN A C 1
ATOM 689 O O . GLN A 1 86 ? 19.473 -21.197 3.335 1.00 97.62 86 GLN A O 1
ATOM 694 N N . TYR A 1 87 ? 18.099 -19.850 2.196 1.00 97.62 87 TYR A N 1
ATOM 695 C CA . TYR A 1 87 ? 18.559 -18.656 2.899 1.00 97.62 87 TYR A CA 1
ATOM 696 C C . TYR A 1 87 ? 17.926 -18.589 4.288 1.00 97.62 87 TYR A C 1
ATOM 698 O O . TYR A 1 87 ? 16.700 -18.594 4.418 1.00 97.62 87 TYR A O 1
ATOM 706 N N . GLU A 1 88 ? 18.762 -18.460 5.313 1.00 95.56 88 GLU A N 1
ATOM 707 C CA . GLU A 1 88 ? 18.326 -18.331 6.709 1.00 95.56 88 GLU A CA 1
ATOM 708 C C . GLU A 1 88 ? 17.870 -16.905 7.046 1.00 95.56 88 GLU A C 1
ATOM 710 O O . GLU A 1 88 ? 16.918 -16.709 7.793 1.00 95.56 88 GLU A O 1
ATOM 715 N N . VAL A 1 89 ? 18.521 -15.897 6.453 1.00 96.81 89 VAL A N 1
ATOM 716 C CA . VAL A 1 89 ? 18.246 -14.480 6.726 1.00 96.81 89 VAL A CA 1
ATOM 717 C C . VAL A 1 89 ? 17.206 -13.940 5.732 1.00 96.81 89 VAL A C 1
ATOM 719 O O . VAL A 1 89 ? 17.452 -13.998 4.520 1.00 96.81 89 VAL A O 1
ATOM 722 N N . PRO A 1 90 ? 16.082 -13.349 6.193 1.00 96.06 90 PRO A N 1
ATOM 723 C CA . PRO A 1 90 ? 15.053 -12.781 5.315 1.00 96.06 90 PRO A CA 1
ATOM 724 C C . PRO A 1 90 ? 15.592 -11.767 4.299 1.00 96.06 90 PRO A C 1
ATOM 726 O O . PRO A 1 90 ? 15.221 -11.809 3.127 1.00 96.06 90 PRO A O 1
ATOM 729 N N . LEU A 1 91 ? 16.546 -10.921 4.698 1.00 96.94 91 LEU A N 1
ATOM 730 C CA . LEU A 1 91 ? 17.180 -9.943 3.810 1.00 96.94 91 LEU A CA 1
ATOM 731 C C . LEU A 1 91 ? 17.913 -10.582 2.612 1.00 96.94 91 LEU A C 1
ATOM 733 O O . LEU A 1 91 ? 17.937 -10.013 1.517 1.00 96.94 91 LEU A O 1
ATOM 737 N N . HIS A 1 92 ? 18.485 -11.780 2.777 1.00 97.69 92 HIS A N 1
ATOM 738 C CA . HIS A 1 92 ? 19.106 -12.506 1.663 1.00 97.69 92 HIS A CA 1
ATOM 739 C C . HIS A 1 92 ? 18.049 -13.012 0.676 1.00 97.69 92 HIS A C 1
ATOM 741 O O . HIS A 1 92 ? 18.258 -12.934 -0.536 1.00 97.69 92 HIS A O 1
ATOM 747 N N . ARG A 1 93 ? 16.886 -13.455 1.179 1.00 98.12 93 ARG A N 1
ATOM 748 C CA . ARG A 1 93 ? 15.732 -13.807 0.335 1.00 98.12 93 ARG A CA 1
ATOM 749 C C .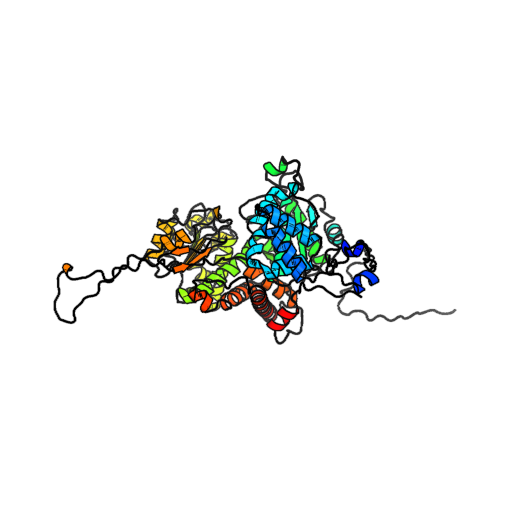 ARG A 1 93 ? 15.216 -12.586 -0.424 1.00 98.12 93 ARG A C 1
ATOM 751 O O . ARG A 1 93 ? 15.013 -12.687 -1.630 1.00 98.12 93 ARG A O 1
ATOM 758 N N . TYR A 1 94 ? 15.086 -11.436 0.243 1.00 98.00 94 TYR A N 1
ATOM 759 C CA . TYR A 1 94 ? 14.716 -10.166 -0.394 1.00 98.00 94 TYR A CA 1
ATOM 760 C C . TYR A 1 94 ? 15.673 -9.818 -1.537 1.00 98.00 94 TYR A C 1
ATOM 762 O O . TYR A 1 94 ? 15.247 -9.636 -2.673 1.00 98.00 94 TYR A O 1
ATOM 770 N N . THR A 1 95 ? 16.981 -9.821 -1.265 1.00 97.44 95 THR A N 1
ATOM 771 C CA . THR A 1 95 ? 18.005 -9.504 -2.273 1.00 97.44 95 THR A CA 1
ATOM 772 C C . THR A 1 95 ? 17.931 -10.460 -3.469 1.00 97.44 95 THR A C 1
ATOM 774 O O . THR A 1 95 ? 17.985 -10.023 -4.616 1.00 97.44 95 THR A O 1
ATOM 777 N N . ALA A 1 96 ? 17.751 -11.763 -3.223 1.00 97.94 96 ALA A N 1
ATOM 778 C CA . ALA A 1 96 ? 17.612 -12.759 -4.285 1.00 97.94 96 ALA A CA 1
ATOM 779 C C . ALA A 1 96 ? 16.337 -12.563 -5.129 1.00 97.94 96 ALA A C 1
ATOM 781 O O . ALA A 1 96 ? 16.349 -12.837 -6.333 1.00 97.94 96 ALA A O 1
ATOM 782 N N . LEU A 1 97 ? 15.248 -12.091 -4.516 1.00 98.12 97 LEU A N 1
ATOM 783 C CA . LEU A 1 97 ? 13.993 -11.771 -5.197 1.00 98.12 97 LEU A CA 1
ATOM 784 C C . LEU A 1 97 ? 14.103 -10.495 -6.040 1.00 98.12 97 LEU A C 1
ATOM 786 O O . LEU A 1 97 ? 13.648 -10.510 -7.182 1.00 98.12 97 LEU A O 1
ATOM 790 N N . MET A 1 98 ? 14.766 -9.446 -5.547 1.00 97.56 98 MET A N 1
ATOM 791 C CA . MET A 1 98 ? 15.044 -8.238 -6.340 1.00 97.56 98 MET A CA 1
ATOM 792 C C . MET A 1 98 ? 15.958 -8.560 -7.534 1.00 97.56 98 MET A C 1
ATOM 794 O O . MET A 1 98 ? 15.677 -8.176 -8.668 1.00 97.56 98 MET A O 1
ATOM 798 N N . ASP A 1 99 ? 16.991 -9.388 -7.325 1.00 97.25 99 ASP A N 1
ATOM 799 C CA . ASP A 1 99 ? 17.851 -9.888 -8.408 1.00 97.25 99 ASP A CA 1
ATOM 800 C C . ASP A 1 99 ? 17.068 -10.733 -9.438 1.00 97.25 99 ASP A C 1
ATOM 802 O O . ASP A 1 99 ? 17.448 -10.805 -10.611 1.00 97.25 99 ASP A O 1
ATOM 806 N N . LEU A 1 100 ? 15.994 -11.418 -9.021 1.00 98.12 100 LEU A N 1
ATOM 807 C CA . LEU A 1 100 ? 15.111 -12.153 -9.927 1.00 98.12 100 LEU A CA 1
ATOM 808 C C . LEU A 1 100 ? 14.196 -11.211 -10.711 1.00 98.12 100 LEU A C 1
ATOM 810 O O . LEU A 1 100 ? 14.066 -11.412 -11.917 1.00 98.12 100 LEU A O 1
ATOM 814 N N . GLN A 1 101 ? 13.594 -10.215 -10.058 1.00 98.25 101 GLN A N 1
ATOM 815 C CA . GLN A 1 101 ? 12.743 -9.210 -10.701 1.00 98.25 101 GLN A CA 1
ATOM 816 C C . GLN A 1 101 ? 13.491 -8.526 -11.849 1.00 98.25 101 GLN A C 1
ATOM 818 O O . GLN A 1 101 ? 13.017 -8.530 -12.983 1.00 98.25 101 GLN A O 1
ATOM 823 N N . GLU A 1 102 ? 14.728 -8.102 -11.589 1.00 97.00 102 GLU A N 1
ATOM 824 C CA . GLU A 1 102 ? 15.597 -7.440 -12.568 1.00 97.00 102 GLU A CA 1
ATOM 825 C C . GLU A 1 102 ? 16.266 -8.391 -13.571 1.00 97.00 102 GLU A C 1
ATOM 827 O O . GLU A 1 102 ? 17.065 -7.966 -14.409 1.00 97.00 102 GLU A O 1
ATOM 832 N N . ARG A 1 103 ? 15.971 -9.693 -13.515 1.00 97.50 103 ARG A N 1
ATOM 833 C CA . ARG A 1 103 ? 16.483 -10.697 -14.462 1.00 97.50 103 ARG A CA 1
ATOM 834 C C . ARG A 1 103 ? 15.380 -11.349 -15.285 1.00 97.50 103 ARG A C 1
ATOM 836 O O . ARG A 1 103 ? 15.634 -11.703 -16.432 1.00 97.50 103 ARG A O 1
ATOM 843 N N . ASN A 1 104 ? 14.220 -11.610 -14.695 1.00 98.56 104 ASN A N 1
ATOM 844 C CA . ASN A 1 104 ? 13.108 -12.346 -15.290 1.00 98.56 104 ASN A CA 1
ATOM 845 C C . ASN A 1 104 ? 11.811 -11.947 -14.569 1.00 98.56 104 ASN A C 1
ATOM 847 O O . ASN A 1 104 ? 11.351 -12.629 -13.647 1.00 98.56 104 ASN A O 1
ATOM 851 N N . GLU A 1 105 ? 11.239 -10.828 -15.008 1.00 98.50 105 GLU A N 1
ATOM 852 C CA . GLU A 1 105 ? 10.085 -10.160 -14.398 1.00 98.50 105 GLU A CA 1
ATOM 853 C C . GLU A 1 105 ? 8.879 -11.109 -14.274 1.00 98.50 105 GLU A C 1
ATOM 855 O O . GLU A 1 105 ? 8.233 -11.216 -13.231 1.00 98.50 105 GLU A O 1
ATOM 860 N N . ARG A 1 106 ? 8.605 -11.873 -15.336 1.00 98.69 106 ARG A N 1
ATOM 861 C CA . ARG A 1 106 ? 7.492 -12.831 -15.385 1.00 98.69 106 ARG A CA 1
ATOM 862 C C . ARG A 1 106 ? 7.649 -13.971 -14.384 1.00 98.69 106 ARG A C 1
ATOM 864 O O . ARG A 1 106 ? 6.667 -14.377 -13.767 1.00 98.69 106 ARG A O 1
ATOM 871 N N . LEU A 1 107 ? 8.864 -14.498 -14.208 1.00 98.81 107 LEU A N 1
ATOM 872 C CA . LEU A 1 107 ? 9.115 -15.534 -13.204 1.00 98.81 107 LEU A CA 1
ATOM 873 C C . LEU A 1 107 ? 8.975 -14.984 -11.788 1.00 98.81 107 LEU A C 1
ATOM 875 O O . LEU A 1 107 ? 8.391 -15.666 -10.954 1.00 98.81 107 LEU A O 1
ATOM 879 N N . PHE A 1 108 ? 9.466 -13.766 -11.537 1.00 98.75 108 PHE A N 1
ATOM 880 C CA . PHE A 1 108 ? 9.289 -13.083 -10.255 1.00 98.75 108 PHE A CA 1
ATOM 881 C C . PHE A 1 108 ? 7.808 -12.963 -9.886 1.00 98.75 108 PHE A C 1
ATOM 883 O O . PHE A 1 108 ? 7.407 -13.427 -8.820 1.00 98.75 108 PHE A O 1
ATOM 890 N N . TYR A 1 109 ? 6.975 -12.422 -10.782 1.00 98.69 109 TYR A N 1
ATOM 891 C CA . TYR A 1 109 ? 5.556 -12.236 -10.480 1.00 98.69 109 TYR A CA 1
ATOM 892 C C . TYR A 1 109 ? 4.777 -13.544 -10.381 1.00 98.69 109 TYR A C 1
ATOM 894 O O . TYR A 1 109 ? 3.914 -13.642 -9.516 1.00 98.69 109 TYR A O 1
ATOM 902 N N . LYS A 1 110 ? 5.069 -14.555 -11.213 1.00 98.56 110 LYS A N 1
ATOM 903 C CA . LYS A 1 110 ? 4.434 -15.875 -11.061 1.00 98.56 110 LYS A CA 1
ATOM 904 C C . LYS A 1 110 ? 4.756 -16.485 -9.697 1.00 98.56 110 LYS A C 1
ATOM 906 O O . LYS A 1 110 ? 3.841 -16.852 -8.976 1.00 98.56 110 LYS A O 1
ATOM 911 N N . LEU A 1 111 ? 6.035 -16.497 -9.328 1.00 98.12 111 LEU A N 1
ATOM 912 C CA . LEU A 1 111 ? 6.500 -17.017 -8.045 1.00 98.12 111 LEU A CA 1
ATOM 913 C C . LEU A 1 111 ? 5.860 -16.278 -6.859 1.00 98.12 111 LEU A C 1
ATOM 915 O O . LEU A 1 111 ? 5.425 -16.921 -5.906 1.00 98.12 111 LEU A O 1
ATOM 919 N N . LEU A 1 112 ? 5.758 -14.946 -6.931 1.00 98.06 112 LEU A N 1
ATOM 920 C CA . LEU A 1 112 ? 5.119 -14.135 -5.893 1.00 98.06 112 LEU A CA 1
ATOM 921 C C . LEU A 1 112 ? 3.605 -14.379 -5.796 1.00 98.06 112 LEU A C 1
ATOM 923 O O . LEU A 1 112 ? 3.073 -14.395 -4.693 1.00 98.06 112 LEU A O 1
ATOM 927 N N . ILE A 1 113 ? 2.911 -14.573 -6.921 1.00 98.19 113 ILE A N 1
ATOM 928 C CA . ILE A 1 113 ? 1.468 -14.864 -6.941 1.00 98.19 113 ILE A CA 1
ATOM 929 C C . ILE A 1 113 ? 1.184 -16.246 -6.353 1.00 98.19 113 ILE A C 1
ATOM 931 O O . ILE A 1 113 ? 0.329 -16.374 -5.478 1.00 98.19 113 ILE A O 1
ATOM 935 N N . ASP A 1 114 ? 1.918 -17.261 -6.801 1.00 97.88 114 ASP A N 1
ATOM 936 C CA . ASP A 1 114 ? 1.658 -18.658 -6.444 1.00 97.88 114 ASP A CA 1
ATOM 937 C C . ASP A 1 114 ? 2.071 -18.975 -4.991 1.00 97.88 114 ASP A C 1
ATOM 939 O O . ASP A 1 114 ? 1.570 -19.929 -4.400 1.00 97.88 114 ASP A O 1
ATOM 943 N N . ASN A 1 115 ? 2.942 -18.153 -4.387 1.00 97.25 115 ASN A N 1
ATOM 944 C CA . ASN A 1 115 ? 3.473 -18.340 -3.029 1.00 97.25 115 ASN A CA 1
ATOM 945 C C . ASN A 1 115 ? 3.290 -17.080 -2.155 1.00 97.25 115 ASN A C 1
ATOM 947 O O . ASN A 1 115 ? 4.138 -16.766 -1.315 1.00 97.25 115 ASN A O 1
ATOM 951 N N . VAL A 1 116 ? 2.202 -16.330 -2.368 1.00 94.69 116 VAL A N 1
ATOM 952 C CA . VAL A 1 116 ? 2.001 -14.993 -1.778 1.00 94.69 116 VAL A CA 1
ATOM 953 C C . VAL A 1 116 ? 2.105 -14.969 -0.251 1.00 94.69 116 VAL A C 1
ATOM 955 O O . VAL A 1 116 ? 2.742 -14.073 0.287 1.00 94.69 116 VAL A O 1
ATOM 958 N N . GLU A 1 117 ? 1.559 -15.958 0.458 1.00 90.75 117 GLU A N 1
ATOM 959 C CA . GLU A 1 117 ? 1.589 -15.986 1.930 1.00 90.75 117 GLU A CA 1
ATOM 960 C C . GLU A 1 117 ? 3.015 -16.148 2.487 1.00 90.75 117 GLU A C 1
ATOM 962 O O . GLU A 1 117 ? 3.362 -15.511 3.478 1.00 90.75 117 GLU A O 1
ATOM 967 N N . GLU A 1 118 ? 3.871 -16.935 1.821 1.00 94.06 118 GLU A N 1
ATOM 968 C CA . GLU A 1 118 ? 5.271 -17.146 2.228 1.00 94.06 118 GLU A CA 1
ATOM 969 C C . GLU A 1 118 ? 6.165 -15.957 1.848 1.00 94.06 118 GLU A C 1
ATOM 971 O O . GLU A 1 118 ? 7.117 -15.630 2.560 1.00 94.06 118 GLU A O 1
ATOM 976 N N . LEU A 1 119 ? 5.885 -15.310 0.713 1.00 96.50 119 LEU A N 1
ATOM 977 C CA . LEU A 1 119 ? 6.784 -14.317 0.127 1.00 96.50 119 LEU A CA 1
ATOM 978 C C . LEU A 1 119 ? 6.393 -12.869 0.410 1.00 96.50 119 LEU A C 1
ATOM 980 O O . LEU A 1 119 ? 7.270 -12.006 0.351 1.00 96.50 119 LEU A O 1
ATOM 984 N N . LEU A 1 120 ? 5.133 -12.581 0.747 1.00 93.00 120 LEU A N 1
ATOM 985 C CA . LEU A 1 120 ? 4.683 -11.231 1.097 1.00 93.00 120 LEU A CA 1
ATOM 986 C C . LEU A 1 120 ? 5.516 -10.617 2.240 1.00 93.00 120 LEU A C 1
ATOM 988 O O . LEU A 1 120 ? 5.971 -9.485 2.063 1.00 93.00 120 LEU A O 1
ATOM 992 N N . PRO A 1 121 ? 5.833 -11.342 3.337 1.00 92.12 121 PRO A N 1
ATOM 993 C CA . PRO A 1 121 ? 6.682 -10.801 4.400 1.00 92.12 121 PRO A CA 1
ATOM 994 C C . PRO A 1 121 ? 8.128 -10.525 3.975 1.00 92.12 121 PRO A C 1
ATOM 996 O O . PRO A 1 121 ? 8.832 -9.775 4.649 1.00 92.12 121 PRO A O 1
ATOM 999 N N . ILE A 1 122 ? 8.572 -11.139 2.870 1.00 95.44 122 ILE A N 1
ATOM 1000 C CA . ILE A 1 122 ? 9.920 -10.988 2.322 1.00 95.44 122 ILE A CA 1
ATOM 1001 C C . ILE A 1 122 ? 9.991 -9.799 1.366 1.00 95.44 122 ILE A C 1
ATOM 1003 O O . ILE A 1 122 ? 10.903 -8.993 1.494 1.00 95.44 122 ILE A O 1
ATOM 1007 N N . VAL A 1 123 ? 9.070 -9.685 0.399 1.00 94.38 123 VAL A N 1
ATOM 1008 C CA . VAL A 1 123 ? 9.089 -8.596 -0.605 1.00 94.38 123 VAL A CA 1
ATOM 1009 C C . VAL A 1 123 ? 8.501 -7.286 -0.084 1.00 94.38 123 VAL A C 1
ATOM 1011 O O . VAL A 1 123 ? 8.698 -6.238 -0.696 1.00 94.38 123 VAL A O 1
ATOM 1014 N N . TYR A 1 124 ? 7.765 -7.348 1.023 1.00 91.88 124 TYR A N 1
ATOM 1015 C CA . TYR A 1 124 ? 7.143 -6.202 1.667 1.00 91.88 124 TYR A CA 1
ATOM 1016 C C . TYR A 1 124 ? 7.391 -6.241 3.183 1.00 91.88 124 TYR A C 1
ATOM 1018 O O . TYR A 1 124 ? 8.487 -6.590 3.626 1.00 91.88 124 TYR A O 1
ATOM 1026 N N . THR A 1 125 ? 6.435 -5.805 4.001 1.00 86.00 125 THR A N 1
ATOM 1027 C CA . THR A 1 125 ? 6.606 -5.708 5.451 1.00 86.00 125 THR A CA 1
ATOM 1028 C C . THR A 1 125 ? 6.676 -7.089 6.113 1.00 86.00 125 THR A C 1
ATOM 1030 O O . THR A 1 125 ? 5.819 -7.929 5.851 1.00 86.00 125 THR A O 1
ATOM 1033 N N . PRO A 1 126 ? 7.643 -7.329 7.022 1.00 89.38 126 PRO A N 1
ATOM 1034 C CA . PRO A 1 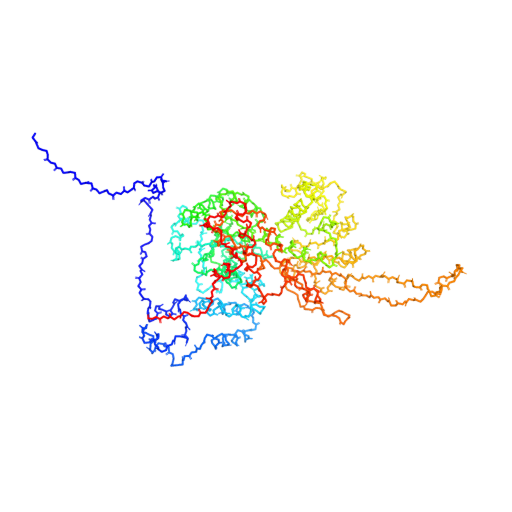126 ? 8.576 -6.351 7.592 1.00 89.38 126 PRO A CA 1
ATOM 1035 C C . PRO A 1 126 ? 9.930 -6.225 6.864 1.00 89.38 126 PRO A C 1
ATOM 1037 O O . PRO A 1 126 ? 10.627 -5.235 7.085 1.00 89.38 126 PRO A O 1
ATOM 1040 N N . THR A 1 127 ? 10.335 -7.181 6.018 1.00 95.00 127 THR A N 1
ATOM 1041 C CA . THR A 1 127 ? 11.711 -7.250 5.482 1.00 95.00 127 THR A CA 1
ATOM 1042 C C . THR A 1 127 ? 12.090 -6.059 4.597 1.00 95.00 127 THR A C 1
ATOM 1044 O O . THR A 1 127 ? 13.239 -5.619 4.643 1.00 95.00 127 THR A O 1
ATOM 1047 N N . VAL A 1 128 ? 11.146 -5.466 3.860 1.00 94.94 128 VAL A N 1
ATOM 1048 C CA . VAL A 1 128 ? 11.408 -4.259 3.054 1.00 94.94 128 VAL A CA 1
ATOM 1049 C C . VAL A 1 128 ? 11.893 -3.077 3.904 1.00 94.94 128 VAL A C 1
ATOM 1051 O O . VAL A 1 128 ? 12.724 -2.295 3.451 1.00 94.94 128 VAL A O 1
ATOM 1054 N N . GLY A 1 129 ? 11.450 -2.972 5.162 1.00 93.00 129 GLY A N 1
ATOM 1055 C CA . GLY A 1 129 ? 11.922 -1.940 6.085 1.00 93.00 129 GLY A CA 1
ATOM 1056 C C . GLY A 1 129 ? 13.398 -2.127 6.446 1.00 93.00 129 GLY A C 1
ATOM 1057 O O . GLY A 1 129 ? 14.175 -1.174 6.403 1.00 93.00 129 GLY A O 1
ATOM 1058 N N . GLU A 1 130 ? 13.816 -3.369 6.715 1.00 95.25 130 GLU A N 1
ATOM 1059 C CA . GLU A 1 130 ? 15.232 -3.707 6.922 1.00 95.25 130 GLU A CA 1
ATOM 1060 C C . GLU A 1 130 ? 16.055 -3.439 5.652 1.00 95.25 130 GLU A C 1
ATOM 1062 O O . GLU A 1 130 ? 17.155 -2.882 5.727 1.00 95.25 130 GLU A O 1
ATOM 1067 N N . ALA A 1 131 ? 15.513 -3.783 4.480 1.00 97.00 131 ALA A N 1
ATOM 1068 C CA . ALA A 1 131 ? 16.144 -3.483 3.202 1.00 97.00 131 ALA A CA 1
ATOM 1069 C C . ALA A 1 131 ? 16.339 -1.973 3.004 1.00 97.00 131 ALA A C 1
ATOM 1071 O O . ALA A 1 131 ? 17.416 -1.568 2.581 1.00 97.00 131 ALA A O 1
ATOM 1072 N N . CYS A 1 132 ? 15.367 -1.137 3.381 1.00 97.44 132 CYS A N 1
ATOM 1073 C CA . CYS A 1 132 ? 15.501 0.323 3.344 1.00 97.44 132 CYS A CA 1
ATOM 1074 C C . CYS A 1 132 ? 16.566 0.833 4.328 1.00 97.44 132 CYS A C 1
ATOM 1076 O O . CYS A 1 132 ? 17.343 1.724 3.998 1.00 97.44 132 CYS A O 1
ATOM 1078 N N . GLN A 1 133 ? 16.681 0.260 5.529 1.00 97.00 133 GLN A N 1
ATOM 1079 C CA . GLN A 1 133 ? 17.743 0.648 6.472 1.00 97.00 133 GLN A CA 1
ATOM 1080 C C . GLN A 1 133 ? 19.145 0.344 5.930 1.00 97.00 133 GLN A C 1
ATOM 1082 O O . GLN A 1 133 ? 20.090 1.079 6.218 1.00 97.00 133 GLN A O 1
ATOM 1087 N N . LYS A 1 134 ? 19.276 -0.731 5.147 1.00 97.56 134 LYS A N 1
ATOM 1088 C CA . LYS A 1 134 ? 20.543 -1.214 4.583 1.00 97.56 134 LYS A CA 1
ATOM 1089 C C . LYS A 1 134 ? 20.702 -0.900 3.091 1.00 97.56 134 LYS A C 1
ATOM 1091 O O . LYS A 1 134 ? 21.641 -1.411 2.481 1.00 97.56 134 LYS A O 1
ATOM 1096 N N . TYR A 1 135 ? 19.827 -0.077 2.507 1.00 97.81 135 TYR A N 1
ATOM 1097 C CA . TYR A 1 135 ? 19.648 0.011 1.053 1.00 97.81 135 TYR A CA 1
ATOM 1098 C C . TYR A 1 135 ? 20.937 0.377 0.320 1.00 97.81 135 TYR A C 1
ATOM 1100 O O . TYR A 1 135 ? 21.264 -0.261 -0.674 1.00 97.81 135 TYR A O 1
ATOM 1108 N N . GLY A 1 136 ? 21.711 1.335 0.847 1.00 96.19 136 GLY A N 1
ATOM 1109 C CA . GLY A 1 136 ? 22.999 1.714 0.267 1.00 96.19 136 GLY A CA 1
ATOM 1110 C C . GLY A 1 136 ? 24.013 0.566 0.241 1.00 96.19 136 GLY A C 1
ATOM 1111 O O . GLY A 1 136 ? 24.654 0.328 -0.777 1.00 96.19 136 GLY A O 1
ATOM 1112 N N . SER A 1 137 ? 24.086 -0.224 1.317 1.00 95.94 137 SER A N 1
ATOM 1113 C CA . SER A 1 137 ? 25.004 -1.372 1.419 1.00 95.94 137 SER A CA 1
ATOM 1114 C C . SER A 1 137 ? 24.613 -2.577 0.552 1.00 95.94 137 SER A C 1
ATOM 1116 O O . SER A 1 137 ? 25.477 -3.361 0.164 1.00 95.94 137 SER A O 1
ATOM 1118 N N . ILE A 1 138 ? 23.321 -2.738 0.244 1.00 95.88 138 ILE A N 1
ATOM 1119 C CA . ILE A 1 138 ? 22.799 -3.851 -0.570 1.00 95.88 138 ILE A CA 1
ATOM 1120 C C . ILE A 1 138 ? 22.471 -3.431 -2.009 1.00 95.88 138 ILE A C 1
ATOM 1122 O O . ILE A 1 138 ? 21.932 -4.238 -2.769 1.00 95.88 138 ILE A O 1
ATOM 1126 N N . TYR A 1 139 ? 22.766 -2.184 -2.385 1.00 94.31 139 TYR A N 1
ATOM 1127 C CA . TYR A 1 139 ? 22.436 -1.632 -3.693 1.00 94.31 139 TYR A CA 1
ATOM 1128 C C . TYR A 1 139 ? 23.153 -2.404 -4.809 1.00 94.31 139 TYR A C 1
ATOM 1130 O O . TYR A 1 139 ? 24.370 -2.590 -4.776 1.00 94.31 139 TYR A O 1
ATOM 1138 N N . LYS A 1 140 ? 22.398 -2.860 -5.816 1.00 89.38 140 LYS A N 1
ATOM 1139 C CA . LYS A 1 140 ? 22.931 -3.647 -6.942 1.00 89.38 140 LYS A CA 1
ATOM 1140 C C . LYS A 1 140 ? 22.466 -3.113 -8.289 1.00 89.38 140 LYS A C 1
ATOM 1142 O O . LYS A 1 140 ? 23.222 -2.440 -8.984 1.00 89.38 140 LYS A O 1
ATOM 1147 N N . ARG A 1 141 ? 21.238 -3.457 -8.686 1.00 90.56 141 ARG A N 1
ATOM 1148 C CA . ARG A 1 141 ? 20.615 -2.979 -9.923 1.00 90.56 141 ARG A CA 1
ATOM 1149 C C . ARG A 1 141 ? 19.685 -1.814 -9.587 1.00 90.56 141 ARG A C 1
ATOM 1151 O O . ARG A 1 141 ? 18.947 -1.928 -8.611 1.00 90.56 141 ARG A O 1
ATOM 1158 N N . PRO A 1 142 ? 19.735 -0.709 -10.349 1.00 91.88 142 PRO A N 1
ATOM 1159 C CA . PRO A 1 142 ? 18.855 0.425 -10.114 1.00 91.88 142 PRO A CA 1
ATOM 1160 C C . PRO A 1 142 ? 17.399 0.017 -10.347 1.00 91.88 142 PRO A C 1
ATOM 1162 O O . PRO A 1 142 ? 17.086 -0.586 -11.371 1.00 91.88 142 PRO 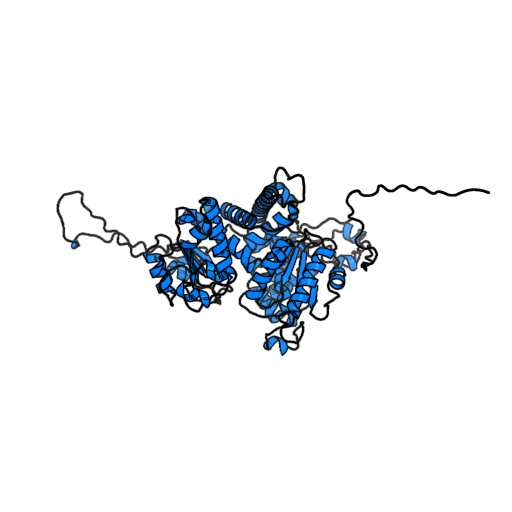A O 1
ATOM 1165 N N . GLN A 1 143 ? 16.522 0.383 -9.416 1.00 94.06 143 GLN A N 1
ATOM 1166 C CA . GLN A 1 143 ? 15.074 0.248 -9.542 1.00 94.06 143 GLN A CA 1
ATOM 1167 C C . GLN A 1 143 ? 14.430 1.598 -9.233 1.00 94.06 143 GLN A C 1
ATOM 1169 O O . GLN A 1 143 ? 14.803 2.258 -8.264 1.00 94.06 143 GLN A O 1
ATOM 1174 N N . GLY A 1 144 ? 13.461 1.993 -10.057 1.00 97.00 144 GLY A N 1
ATOM 1175 C CA . GLY A 1 144 ? 12.774 3.275 -9.924 1.00 97.00 144 GLY A CA 1
ATOM 1176 C C . GLY A 1 144 ? 13.571 4.475 -10.429 1.00 97.00 144 GLY A C 1
ATOM 1177 O O . GLY A 1 144 ? 14.584 4.344 -11.118 1.00 97.00 144 GLY A O 1
ATOM 1178 N N . LEU A 1 145 ? 13.053 5.657 -10.114 1.00 98.50 145 LEU A N 1
ATOM 1179 C CA . LEU A 1 145 ? 13.567 6.947 -10.550 1.00 98.50 145 LEU A CA 1
ATOM 1180 C C . LEU A 1 145 ? 13.796 7.856 -9.338 1.00 98.50 145 LEU A C 1
ATOM 1182 O O . LEU A 1 145 ? 12.928 8.005 -8.480 1.00 98.50 145 LEU A O 1
ATOM 1186 N N . TYR A 1 146 ? 14.964 8.484 -9.282 1.00 98.62 146 TYR A N 1
ATOM 1187 C CA . TYR A 1 146 ? 15.353 9.377 -8.195 1.00 98.62 146 TYR A CA 1
ATOM 1188 C C . TYR A 1 146 ? 15.287 10.823 -8.679 1.00 98.62 146 TYR A C 1
ATOM 1190 O O . TYR A 1 146 ? 15.832 11.143 -9.736 1.00 98.62 146 TYR A O 1
ATOM 1198 N N . ILE A 1 147 ? 14.622 11.688 -7.918 1.00 98.69 147 ILE A N 1
ATOM 1199 C CA . ILE A 1 147 ? 14.524 13.123 -8.200 1.00 98.69 147 ILE A CA 1
ATOM 1200 C C . ILE A 1 147 ? 14.987 13.849 -6.945 1.00 98.69 147 ILE A C 1
ATOM 1202 O O . ILE A 1 147 ? 14.356 13.717 -5.901 1.00 98.69 147 ILE A O 1
ATOM 1206 N N . SER A 1 148 ? 16.085 14.594 -7.015 1.00 98.44 148 SER A N 1
ATOM 1207 C CA . SER A 1 148 ? 16.620 15.311 -5.860 1.00 98.44 148 SER A CA 1
ATOM 1208 C C . SER A 1 148 ? 16.480 16.825 -6.010 1.00 98.44 148 SER A C 1
ATOM 1210 O O . SER A 1 148 ? 16.110 17.337 -7.068 1.00 98.44 148 SER A O 1
ATOM 1212 N N . LEU A 1 149 ? 16.850 17.570 -4.966 1.00 98.25 149 LEU A N 1
ATOM 1213 C CA . LEU A 1 149 ? 16.958 19.035 -5.030 1.00 98.25 149 LEU A CA 1
ATOM 1214 C C . LEU A 1 149 ? 17.883 19.534 -6.155 1.00 98.25 149 LEU A C 1
ATOM 1216 O O . LEU A 1 149 ? 17.715 20.657 -6.629 1.00 98.25 149 LEU A O 1
ATOM 1220 N N . LYS A 1 150 ? 18.841 18.716 -6.612 1.00 98.00 150 LYS A N 1
ATOM 1221 C CA . LYS A 1 150 ? 19.755 19.074 -7.710 1.00 98.00 150 LYS A CA 1
ATOM 1222 C C . LYS A 1 150 ? 19.066 19.126 -9.072 1.00 98.00 150 LYS A C 1
ATOM 1224 O O . LYS A 1 150 ? 19.560 19.802 -9.972 1.00 98.00 150 LYS A O 1
ATOM 1229 N N . GLU A 1 151 ? 17.932 18.445 -9.218 1.00 97.75 151 GLU A N 1
ATOM 1230 C CA . GLU A 1 151 ? 17.157 18.377 -10.457 1.00 97.75 151 GLU A CA 1
ATOM 1231 C C . GLU A 1 151 ? 16.026 19.416 -10.510 1.00 97.75 151 GLU A C 1
ATOM 1233 O O . GLU A 1 151 ? 15.238 19.412 -11.458 1.00 97.75 151 GLU A O 1
ATOM 1238 N N . LYS A 1 152 ? 15.953 20.335 -9.537 1.00 97.00 152 LYS A N 1
ATOM 1239 C CA . LYS A 1 152 ? 15.004 21.455 -9.558 1.00 97.00 152 LYS A CA 1
ATOM 1240 C C . LYS A 1 152 ? 15.150 22.272 -10.850 1.00 97.00 152 LYS A C 1
ATOM 1242 O O . LYS A 1 152 ? 16.252 22.660 -11.242 1.00 97.00 152 LYS A O 1
ATOM 1247 N N . GLY A 1 153 ? 14.030 22.532 -11.511 1.00 97.00 153 GLY A N 1
ATOM 1248 C CA . GLY A 1 153 ? 13.919 23.144 -12.835 1.00 97.00 153 GLY A CA 1
ATOM 1249 C C . GLY A 1 153 ? 14.051 22.164 -14.008 1.00 97.00 153 GLY A C 1
ATOM 1250 O O . GLY A 1 153 ? 13.920 22.589 -15.156 1.00 97.00 153 GLY A O 1
ATOM 1251 N N . LYS A 1 154 ? 14.331 20.880 -13.753 1.00 97.00 154 LYS A N 1
ATOM 1252 C CA . LYS A 1 154 ? 14.596 19.849 -14.772 1.00 97.00 154 LYS A CA 1
ATOM 1253 C C . LYS A 1 154 ? 13.831 18.550 -14.530 1.00 97.00 154 LYS A C 1
ATOM 1255 O O . LYS A 1 154 ? 14.117 17.551 -15.190 1.00 97.00 154 LYS A O 1
ATOM 1260 N N . ILE A 1 155 ? 12.836 18.524 -13.640 1.00 97.94 155 ILE A N 1
ATOM 1261 C CA . ILE A 1 155 ? 12.149 17.269 -13.285 1.00 97.94 155 ILE A CA 1
ATOM 1262 C C . ILE A 1 155 ? 11.511 16.605 -14.513 1.00 97.94 155 ILE A C 1
ATOM 1264 O O . ILE A 1 155 ? 11.585 15.388 -14.675 1.00 97.94 155 ILE A O 1
ATOM 1268 N N . LEU A 1 156 ? 10.948 17.394 -15.433 1.00 96.31 156 LEU A N 1
ATOM 1269 C CA . LEU A 1 156 ? 10.386 16.868 -16.680 1.00 96.31 156 LEU A CA 1
ATOM 1270 C C . LEU A 1 156 ? 11.430 16.132 -17.540 1.00 96.31 156 LEU A C 1
ATOM 1272 O O . LEU A 1 156 ? 11.101 15.128 -18.167 1.00 96.31 156 LEU A O 1
ATOM 1276 N N . GLU A 1 157 ? 12.677 16.606 -17.575 1.00 95.44 157 GLU A N 1
ATOM 1277 C CA . GLU A 1 157 ? 13.773 15.942 -18.296 1.00 95.44 157 GLU A CA 1
ATOM 1278 C C . GLU A 1 157 ? 14.134 14.610 -17.630 1.00 95.44 157 GLU A C 1
ATOM 1280 O O . GLU A 1 157 ? 14.326 13.607 -18.315 1.00 95.44 157 GLU A O 1
ATOM 1285 N N . VAL A 1 158 ? 14.141 14.571 -16.293 1.00 97.25 158 VAL A N 1
ATOM 1286 C CA . VAL A 1 158 ? 14.380 13.342 -15.522 1.00 97.25 158 VAL A CA 1
ATOM 1287 C C . VAL A 1 158 ? 13.299 12.300 -15.810 1.00 97.25 158 VAL A C 1
ATOM 1289 O O . VAL A 1 158 ? 13.625 11.146 -16.087 1.00 97.25 158 VAL A O 1
ATOM 1292 N N . LEU A 1 159 ? 12.020 12.698 -15.826 1.00 97.00 159 LEU A N 1
ATOM 1293 C CA . LEU A 1 159 ? 10.907 11.801 -16.165 1.00 97.00 159 LEU A CA 1
ATOM 1294 C C . LEU A 1 159 ? 11.040 11.224 -17.584 1.00 97.00 159 LEU A C 1
ATOM 1296 O O . LEU A 1 159 ? 10.709 10.061 -17.805 1.00 97.00 159 LEU A O 1
ATOM 1300 N N . LYS A 1 160 ? 11.572 11.998 -18.537 1.00 94.88 160 LYS A N 1
ATOM 1301 C CA . LYS A 1 160 ? 11.782 11.567 -19.931 1.00 94.88 160 LYS A CA 1
ATOM 1302 C C . LYS A 1 160 ? 12.905 10.540 -20.110 1.00 94.88 160 LYS A C 1
ATOM 1304 O O . LYS A 1 160 ? 12.983 9.926 -21.179 1.00 94.88 160 LYS A O 1
ATOM 1309 N N . ASN A 1 161 ? 13.734 10.320 -19.088 1.00 96.31 161 ASN A N 1
ATOM 1310 C CA . ASN A 1 161 ? 14.719 9.236 -19.072 1.00 96.31 161 ASN A CA 1
ATOM 1311 C C . ASN A 1 161 ? 14.091 7.874 -18.741 1.00 96.31 161 ASN A C 1
ATOM 1313 O O . ASN A 1 161 ? 14.707 6.844 -19.017 1.00 96.31 161 ASN A O 1
ATOM 1317 N N . TRP A 1 162 ? 12.881 7.842 -18.167 1.00 96.94 162 TRP A N 1
ATOM 1318 C CA . TRP A 1 162 ? 12.180 6.586 -17.912 1.00 96.94 162 TRP A CA 1
ATOM 1319 C C . TRP A 1 162 ? 11.777 5.920 -19.243 1.00 96.94 162 TRP A C 1
ATOM 1321 O O . TRP A 1 162 ? 11.153 6.571 -20.086 1.00 96.94 162 TRP A O 1
ATOM 1331 N N . PRO A 1 163 ? 12.125 4.638 -19.473 1.00 94.44 163 PRO A N 1
ATOM 1332 C CA . PRO A 1 163 ? 11.966 4.011 -20.787 1.00 94.44 163 PRO A CA 1
ATOM 1333 C C . PRO A 1 163 ? 10.516 3.659 -21.141 1.00 94.44 163 PRO A C 1
ATOM 1335 O O . PRO A 1 163 ? 10.188 3.505 -22.320 1.00 94.44 163 PRO A O 1
ATOM 1338 N N . GLU A 1 164 ? 9.630 3.538 -20.151 1.00 94.81 164 GLU A N 1
ATOM 1339 C CA . GLU A 1 164 ? 8.221 3.224 -20.386 1.00 94.81 164 GLU A CA 1
ATOM 1340 C C . GLU A 1 164 ? 7.398 4.509 -20.541 1.00 94.81 164 GLU A C 1
ATOM 1342 O O . GLU A 1 164 ? 7.238 5.292 -19.609 1.00 94.81 164 GLU A O 1
ATOM 1347 N N . LYS A 1 165 ? 6.823 4.716 -21.730 1.00 90.75 165 LYS A N 1
ATOM 1348 C CA . LYS A 1 165 ? 6.038 5.927 -22.035 1.00 90.75 165 LYS A CA 1
ATOM 1349 C C . LYS A 1 165 ? 4.654 5.944 -21.382 1.00 90.75 165 LYS A C 1
ATOM 1351 O O . LYS A 1 165 ? 4.086 7.010 -21.180 1.00 90.75 165 LYS A O 1
ATOM 1356 N N . ILE A 1 166 ? 4.088 4.767 -21.108 1.00 94.38 166 ILE A N 1
ATOM 1357 C CA . ILE A 1 166 ? 2.718 4.616 -20.603 1.00 94.38 166 ILE A CA 1
ATOM 1358 C C . ILE A 1 166 ? 2.778 4.235 -19.127 1.00 94.38 166 ILE A C 1
ATOM 1360 O O . ILE A 1 166 ? 2.637 3.064 -18.765 1.00 94.38 166 ILE A O 1
ATOM 1364 N N . VAL A 1 167 ? 2.979 5.245 -18.284 1.00 98.31 167 VAL A N 1
ATOM 1365 C CA . VAL A 1 167 ? 2.883 5.123 -16.827 1.00 98.31 167 VAL A CA 1
ATOM 1366 C C . VAL A 1 167 ? 1.439 5.381 -16.401 1.00 98.31 167 VAL A C 1
ATOM 1368 O O . VAL A 1 167 ? 0.825 6.360 -16.815 1.00 98.31 167 VAL A O 1
ATOM 1371 N N . GLN A 1 168 ? 0.889 4.485 -15.586 1.00 98.44 168 GLN A N 1
ATOM 1372 C CA . GLN A 1 168 ? -0.474 4.580 -15.054 1.00 98.44 168 GLN A CA 1
ATOM 1373 C C . GLN A 1 168 ? -0.492 4.697 -13.530 1.00 98.44 168 GLN A C 1
ATOM 1375 O O . GLN A 1 168 ? -1.439 5.264 -12.992 1.00 98.44 168 GLN A O 1
ATOM 1380 N N . VAL A 1 169 ? 0.537 4.184 -12.846 1.00 98.75 169 VAL A N 1
ATOM 1381 C CA . VAL A 1 169 ? 0.680 4.274 -11.389 1.00 98.75 169 VAL A CA 1
ATOM 1382 C C . VAL A 1 169 ? 2.096 4.691 -11.036 1.00 98.75 169 VAL A C 1
ATOM 1384 O O . VAL A 1 169 ? 3.066 4.031 -11.412 1.00 98.75 169 VAL A O 1
ATOM 1387 N N . ILE A 1 170 ? 2.197 5.766 -10.271 1.00 98.94 170 ILE A N 1
ATOM 1388 C CA . ILE A 1 170 ? 3.402 6.206 -9.589 1.00 98.94 170 ILE A CA 1
ATOM 1389 C C . ILE A 1 170 ? 3.187 5.955 -8.103 1.00 98.94 170 ILE A C 1
ATOM 1391 O O . ILE A 1 170 ? 2.167 6.368 -7.559 1.00 98.94 170 ILE A O 1
ATOM 1395 N N . VAL A 1 171 ? 4.149 5.311 -7.449 1.00 98.94 171 VAL A N 1
ATOM 1396 C CA . VAL A 1 171 ? 4.254 5.350 -5.985 1.00 98.94 171 VAL A CA 1
ATOM 1397 C C . VAL A 1 171 ? 5.467 6.204 -5.667 1.00 98.94 171 VAL A C 1
ATOM 1399 O O . VAL A 1 171 ? 6.554 5.948 -6.190 1.00 98.94 171 VAL A O 1
ATOM 1402 N N . VAL A 1 172 ? 5.269 7.239 -4.861 1.00 98.88 172 VAL A N 1
ATOM 1403 C CA . VAL A 1 172 ? 6.297 8.221 -4.527 1.00 98.88 172 VAL A CA 1
ATOM 1404 C C . VAL A 1 172 ? 6.442 8.345 -3.017 1.00 98.88 172 VAL A C 1
ATOM 1406 O O . VAL A 1 172 ? 5.453 8.331 -2.291 1.00 98.88 172 VAL A O 1
ATOM 1409 N N . THR A 1 173 ? 7.683 8.478 -2.559 1.00 98.81 173 THR A N 1
ATOM 1410 C CA . THR A 1 173 ? 8.041 8.751 -1.161 1.00 98.81 173 THR A CA 1
ATOM 1411 C C . THR A 1 173 ? 9.165 9.784 -1.099 1.00 98.81 173 THR A C 1
ATOM 1413 O O . THR A 1 173 ? 9.953 9.891 -2.043 1.00 98.81 173 THR A O 1
ATOM 1416 N N . ASP A 1 174 ? 9.278 10.518 0.006 1.00 98.56 174 ASP A N 1
ATOM 1417 C CA . ASP A 1 174 ? 10.486 11.279 0.361 1.00 98.56 174 ASP A CA 1
ATOM 1418 C C . ASP A 1 174 ? 11.328 10.594 1.457 1.00 98.56 174 ASP A C 1
ATOM 1420 O O . ASP A 1 174 ? 12.341 11.134 1.919 1.00 98.56 174 ASP A O 1
ATOM 1424 N N . GLY A 1 175 ? 10.901 9.408 1.898 1.00 98.06 175 GLY A N 1
ATOM 1425 C CA . GLY A 1 175 ? 11.580 8.583 2.886 1.00 98.06 175 GLY A CA 1
ATOM 1426 C C . GLY A 1 175 ? 11.622 9.149 4.305 1.00 98.06 175 GLY A C 1
ATOM 1427 O O . GLY A 1 175 ? 12.458 8.699 5.091 1.00 98.06 175 GLY A O 1
ATOM 1428 N N . GLU A 1 176 ? 10.807 10.155 4.646 1.00 97.94 176 GLU A N 1
ATOM 1429 C CA . GLU A 1 176 ? 10.850 10.803 5.967 1.00 97.94 176 GLU A CA 1
ATOM 1430 C C . GLU A 1 176 ? 10.278 9.925 7.085 1.00 97.94 176 GLU A C 1
ATOM 1432 O O . GLU A 1 176 ? 10.729 10.014 8.232 1.00 97.94 176 GLU A O 1
ATOM 1437 N N . ARG A 1 177 ? 9.310 9.059 6.772 1.00 94.25 177 ARG A N 1
ATOM 1438 C CA . ARG A 1 177 ? 8.628 8.219 7.759 1.00 94.25 177 ARG A CA 1
ATOM 1439 C C . ARG A 1 177 ? 8.415 6.805 7.222 1.00 94.25 177 ARG A C 1
ATOM 1441 O O . ARG A 1 177 ? 7.286 6.355 7.098 1.00 94.25 177 ARG A O 1
ATOM 1448 N N . ILE A 1 178 ? 9.505 6.085 6.953 1.00 92.75 178 ILE A N 1
ATOM 1449 C CA . ILE A 1 178 ? 9.420 4.693 6.494 1.00 92.75 178 ILE A CA 1
ATOM 1450 C C . ILE A 1 178 ? 8.846 3.809 7.604 1.00 92.75 178 ILE A C 1
ATOM 1452 O O . ILE A 1 178 ? 9.553 3.484 8.568 1.00 92.75 178 ILE A O 1
ATOM 1456 N N . LEU A 1 179 ? 7.583 3.392 7.480 1.00 85.75 179 LEU A N 1
ATOM 1457 C CA . LEU A 1 179 ? 6.887 2.555 8.464 1.00 85.75 179 LEU A CA 1
ATOM 1458 C C . LEU A 1 179 ? 7.025 3.118 9.906 1.00 85.75 179 LEU A C 1
ATOM 1460 O O . LEU A 1 179 ? 6.747 4.282 10.188 1.00 85.75 179 LEU A O 1
ATOM 1464 N N . GLY A 1 180 ? 7.475 2.281 10.849 1.00 82.56 180 GLY A N 1
ATOM 1465 C CA . GLY A 1 180 ? 7.872 2.668 12.209 1.00 82.56 180 GLY A CA 1
ATOM 1466 C C . GLY A 1 180 ? 9.380 2.906 12.382 1.00 82.56 180 GLY A C 1
ATOM 1467 O O . GLY A 1 180 ? 9.862 2.904 13.513 1.00 82.56 180 GLY A O 1
ATOM 1468 N N . LEU A 1 181 ? 10.143 3.036 11.290 1.00 87.75 181 LEU A N 1
ATOM 1469 C CA . LEU A 1 181 ? 11.613 3.128 11.292 1.00 87.75 181 LEU A CA 1
ATOM 1470 C C . LEU A 1 181 ? 12.134 4.569 11.178 1.00 87.75 181 LEU A C 1
ATOM 1472 O O . LEU A 1 181 ? 13.311 4.810 11.450 1.00 87.75 181 LEU A O 1
ATOM 1476 N N . GLY A 1 182 ? 11.262 5.518 10.828 1.00 92.06 182 GLY A N 1
ATOM 1477 C CA . GLY A 1 182 ? 11.576 6.944 10.744 1.00 92.06 182 GLY A CA 1
ATOM 1478 C C . GLY A 1 182 ? 12.244 7.343 9.429 1.00 92.06 182 GLY A C 1
ATOM 1479 O O . GLY A 1 182 ? 11.983 6.754 8.382 1.00 92.06 182 GLY A O 1
ATOM 1480 N N . ASP A 1 183 ? 13.088 8.370 9.497 1.00 98.00 183 ASP A N 1
ATOM 1481 C CA . ASP A 1 183 ? 13.716 8.983 8.327 1.00 98.00 183 ASP A CA 1
ATOM 1482 C C . ASP A 1 183 ? 14.845 8.103 7.775 1.00 98.00 183 ASP A C 1
ATOM 1484 O O . ASP A 1 183 ? 15.874 7.915 8.433 1.00 98.00 183 ASP A O 1
ATOM 1488 N N . LEU A 1 184 ? 14.662 7.583 6.560 1.00 98.44 184 LEU A N 1
ATOM 1489 C CA . LEU A 1 184 ? 15.671 6.825 5.812 1.00 98.44 184 LEU A CA 1
ATOM 1490 C C . LEU A 1 184 ? 16.113 7.535 4.518 1.00 98.44 184 LEU A C 1
ATOM 1492 O O . LEU A 1 184 ? 16.908 6.984 3.751 1.00 98.44 184 LEU A O 1
ATOM 1496 N N . GLY A 1 185 ? 15.635 8.761 4.280 1.00 98.44 185 GLY A N 1
ATOM 1497 C CA . GLY A 1 185 ? 16.000 9.578 3.122 1.00 98.44 185 GLY A CA 1
ATOM 1498 C C . GLY A 1 185 ? 15.830 8.845 1.792 1.00 98.44 185 GLY A C 1
ATOM 1499 O O . GLY A 1 185 ? 14.865 8.114 1.569 1.00 98.44 185 GLY A O 1
ATOM 1500 N N . CYS A 1 186 ? 16.834 8.974 0.927 1.00 98.62 186 CYS A N 1
ATOM 1501 C CA . CYS A 1 186 ? 16.864 8.342 -0.394 1.00 98.62 186 CYS A CA 1
ATOM 1502 C C . CYS A 1 186 ? 16.804 6.797 -0.352 1.00 98.62 186 CYS A C 1
ATOM 1504 O O . CYS A 1 186 ? 16.418 6.148 -1.326 1.00 98.62 186 CYS A O 1
ATOM 1506 N N . GLN A 1 187 ? 17.136 6.179 0.788 1.00 98.56 187 GLN A N 1
ATOM 1507 C CA . GLN A 1 187 ? 17.046 4.726 0.952 1.00 98.56 187 GLN A CA 1
ATOM 1508 C C . GLN A 1 187 ? 15.604 4.212 1.090 1.00 98.56 187 GLN A C 1
ATOM 1510 O O . GLN A 1 187 ? 15.384 3.001 1.063 1.00 98.56 187 GLN A O 1
ATOM 1515 N N . GLY A 1 188 ? 14.622 5.112 1.196 1.00 97.94 188 GLY A N 1
ATOM 1516 C CA . GLY A 1 188 ? 13.198 4.782 1.192 1.00 97.94 188 GLY A CA 1
ATOM 1517 C C . GLY A 1 188 ? 12.680 4.159 -0.111 1.00 97.94 188 GLY A C 1
ATOM 1518 O O . GLY A 1 188 ? 11.580 3.614 -0.109 1.00 97.94 188 GLY A O 1
ATOM 1519 N N . MET A 1 189 ? 13.458 4.172 -1.205 1.00 98.69 189 MET A N 1
ATOM 1520 C CA . MET A 1 189 ? 13.066 3.633 -2.522 1.00 98.69 189 MET A CA 1
ATOM 1521 C C . MET A 1 189 ? 12.533 2.191 -2.484 1.00 98.69 189 MET A C 1
ATOM 1523 O O . MET A 1 189 ? 11.669 1.829 -3.286 1.00 98.69 189 MET A O 1
ATOM 1527 N N . GLY A 1 190 ? 12.997 1.368 -1.537 1.00 97.50 190 GLY A N 1
ATOM 1528 C CA . GLY A 1 190 ? 12.494 0.002 -1.375 1.00 97.50 190 GLY A CA 1
ATOM 1529 C C . GLY A 1 190 ? 10.974 -0.069 -1.176 1.00 97.50 190 GLY A C 1
ATOM 1530 O O . GLY A 1 190 ? 10.347 -1.026 -1.631 1.00 97.50 190 GLY A O 1
ATOM 1531 N N . ILE A 1 191 ? 10.360 0.956 -0.576 1.00 97.75 191 ILE A N 1
ATOM 1532 C CA . ILE A 1 191 ? 8.915 1.000 -0.329 1.00 97.75 191 ILE A CA 1
ATOM 1533 C C . ILE A 1 191 ? 8.110 1.172 -1.630 1.00 97.75 191 ILE A C 1
ATOM 1535 O O . ILE A 1 191 ? 7.304 0.280 -1.920 1.00 97.75 191 ILE A O 1
ATOM 1539 N N . PRO A 1 192 ? 8.326 2.213 -2.467 1.00 98.69 192 PRO A N 1
ATOM 1540 C CA . PRO A 1 192 ? 7.702 2.299 -3.787 1.00 98.69 192 PRO A CA 1
ATOM 1541 C C . PRO A 1 192 ? 7.889 1.051 -4.655 1.00 98.69 192 PRO A C 1
ATOM 1543 O O . PRO A 1 192 ? 6.934 0.592 -5.287 1.00 98.69 192 PRO A O 1
ATOM 1546 N N . VAL A 1 193 ? 9.096 0.473 -4.668 1.00 98.50 193 VAL A N 1
ATOM 1547 C CA . VAL A 1 193 ? 9.400 -0.751 -5.432 1.00 98.50 193 VAL A CA 1
ATOM 1548 C C . VAL A 1 193 ? 8.565 -1.934 -4.931 1.00 98.50 193 VAL A C 1
ATOM 1550 O O . VAL A 1 193 ? 7.929 -2.639 -5.727 1.00 98.50 193 VAL A O 1
ATOM 1553 N N . GLY A 1 194 ? 8.508 -2.131 -3.612 1.00 97.50 194 GLY A N 1
ATOM 1554 C CA . GLY A 1 194 ? 7.690 -3.162 -2.977 1.00 97.50 194 GLY A CA 1
ATOM 1555 C C . GLY A 1 194 ? 6.199 -2.979 -3.271 1.00 97.50 194 GLY A C 1
ATOM 1556 O O . GLY A 1 194 ? 5.551 -3.900 -3.772 1.00 97.50 194 GLY A O 1
ATOM 1557 N N . LYS A 1 195 ? 5.654 -1.773 -3.061 1.00 98.12 195 LYS A N 1
ATOM 1558 C CA . LYS A 1 195 ? 4.243 -1.447 -3.342 1.00 98.12 195 LYS A CA 1
ATOM 1559 C C . LYS A 1 195 ? 3.850 -1.723 -4.784 1.00 98.12 195 LYS A C 1
ATOM 1561 O O . LYS A 1 195 ? 2.824 -2.355 -5.026 1.00 98.12 195 LYS A O 1
ATOM 1566 N N . LEU A 1 196 ? 4.655 -1.291 -5.752 1.00 98.69 196 LEU A N 1
ATOM 1567 C CA . LEU A 1 196 ? 4.356 -1.503 -7.171 1.00 98.69 196 LEU A CA 1
ATOM 1568 C C . LEU A 1 196 ? 4.468 -2.978 -7.581 1.00 98.69 196 LEU A C 1
ATOM 1570 O O . LEU A 1 196 ? 3.730 -3.454 -8.454 1.00 98.69 196 LEU A O 1
ATOM 1574 N N . SER A 1 197 ? 5.325 -3.737 -6.896 1.00 98.50 197 SER A N 1
ATOM 1575 C CA . SER A 1 197 ? 5.361 -5.193 -7.033 1.00 98.50 197 SER A CA 1
ATOM 1576 C C . SER A 1 197 ? 4.059 -5.833 -6.541 1.00 98.50 197 SER A C 1
ATOM 1578 O O . SER A 1 197 ? 3.523 -6.716 -7.214 1.00 98.50 197 SER A O 1
ATOM 1580 N N . LEU A 1 198 ? 3.482 -5.336 -5.442 1.00 98.56 198 LEU A N 1
ATOM 1581 C CA . LEU A 1 198 ? 2.175 -5.775 -4.939 1.00 98.56 198 LEU A CA 1
ATOM 1582 C C . LEU A 1 198 ? 1.004 -5.307 -5.815 1.00 98.56 198 LEU A C 1
ATOM 1584 O O . LEU A 1 198 ? 0.082 -6.083 -6.058 1.00 98.56 198 LEU A O 1
ATOM 1588 N N . TYR A 1 199 ? 1.055 -4.103 -6.386 1.00 98.81 199 TYR A N 1
ATOM 1589 C CA . TYR A 1 199 ? 0.093 -3.664 -7.406 1.00 98.81 199 TYR A CA 1
ATOM 1590 C C . TYR A 1 199 ? -0.004 -4.654 -8.570 1.00 98.81 199 TYR A C 1
ATOM 1592 O O . TYR A 1 199 ? -1.095 -4.961 -9.052 1.00 98.81 199 TYR A O 1
ATOM 1600 N N . THR A 1 200 ? 1.136 -5.196 -8.992 1.00 98.81 200 THR A N 1
ATOM 1601 C CA . THR A 1 200 ? 1.205 -6.170 -10.084 1.00 98.81 200 THR A CA 1
ATOM 1602 C C . THR A 1 200 ? 0.773 -7.568 -9.638 1.00 98.81 200 THR A C 1
ATOM 1604 O O . THR A 1 200 ? -0.091 -8.193 -10.266 1.00 98.81 200 THR A O 1
ATOM 1607 N N . ALA A 1 201 ? 1.346 -8.072 -8.544 1.00 98.56 201 ALA A N 1
ATOM 1608 C CA . ALA A 1 201 ? 1.099 -9.431 -8.066 1.00 98.56 201 ALA A CA 1
ATOM 1609 C C . ALA A 1 201 ? -0.323 -9.613 -7.517 1.00 98.56 201 ALA A C 1
ATOM 1611 O O . ALA A 1 201 ? -0.978 -10.612 -7.811 1.00 98.56 201 ALA A O 1
ATOM 1612 N N . LEU A 1 202 ? -0.837 -8.634 -6.779 1.00 98.44 202 LEU A N 1
ATOM 1613 C CA . LEU A 1 202 ? -2.134 -8.717 -6.108 1.00 98.44 202 LEU A CA 1
ATOM 1614 C C . LEU A 1 202 ? -3.241 -8.086 -6.962 1.00 98.44 202 LEU A C 1
ATOM 1616 O O . LEU A 1 202 ? -4.287 -8.692 -7.177 1.00 98.44 202 LEU A O 1
ATOM 1620 N N . GLY A 1 203 ? -2.980 -6.896 -7.507 1.00 98.12 203 GLY A N 1
ATOM 1621 C CA . GLY A 1 203 ? -3.955 -6.109 -8.270 1.00 98.12 203 GLY A CA 1
ATOM 1622 C C . GLY A 1 203 ? -3.924 -6.350 -9.775 1.00 98.12 203 GLY A C 1
ATOM 1623 O O . GLY A 1 203 ? -4.841 -5.946 -10.476 1.00 98.12 203 GLY A O 1
ATOM 1624 N N . GLY A 1 204 ? -2.896 -7.009 -10.312 1.00 98.56 204 GLY A N 1
ATOM 1625 C CA . GLY A 1 204 ? -2.777 -7.214 -11.755 1.00 98.56 204 GLY A CA 1
ATOM 1626 C C . GLY A 1 204 ? -2.535 -5.932 -12.553 1.00 98.56 204 GLY A C 1
ATOM 1627 O O . GLY A 1 204 ? -2.774 -5.927 -13.759 1.00 98.56 204 GLY A O 1
ATOM 1628 N N . VAL A 1 205 ? -2.047 -4.858 -11.937 1.00 98.69 205 VAL A N 1
ATOM 1629 C CA . VAL A 1 205 ? -1.542 -3.707 -12.698 1.00 98.69 205 VAL A CA 1
ATOM 1630 C C . VAL A 1 205 ? -0.337 -4.158 -13.530 1.00 98.69 205 VAL A C 1
ATOM 1632 O O . VAL A 1 205 ? 0.409 -5.050 -13.131 1.00 98.69 205 VAL A O 1
ATOM 1635 N N . ARG A 1 206 ? -0.165 -3.615 -14.737 1.00 98.31 206 ARG A N 1
ATOM 1636 C CA . ARG A 1 206 ? 0.969 -3.994 -15.591 1.00 98.31 206 ARG A CA 1
ATOM 1637 C C . ARG A 1 206 ? 2.259 -3.394 -15.024 1.00 98.31 206 ARG A C 1
ATOM 1639 O O . ARG A 1 206 ? 2.296 -2.179 -14.859 1.00 98.31 206 ARG A O 1
ATOM 1646 N N . PRO A 1 207 ? 3.329 -4.183 -14.828 1.00 98.31 207 PRO A N 1
ATOM 1647 C CA . PRO A 1 207 ? 4.573 -3.682 -14.240 1.00 98.31 207 PRO A CA 1
ATOM 1648 C C . PRO A 1 207 ? 5.246 -2.620 -15.117 1.00 98.31 207 PRO A C 1
ATOM 1650 O O . PRO A 1 207 ? 5.750 -1.631 -14.605 1.00 98.31 207 PRO A O 1
ATOM 1653 N N . SER A 1 208 ? 5.135 -2.735 -16.446 1.00 97.62 208 SER A N 1
ATOM 1654 C CA . SER A 1 208 ? 5.599 -1.710 -17.393 1.00 97.62 208 SER A CA 1
ATOM 1655 C C . SER A 1 208 ? 4.851 -0.371 -17.294 1.00 97.62 208 SER A C 1
ATOM 1657 O O . SER A 1 208 ? 5.227 0.587 -17.954 1.00 97.62 208 SER A O 1
ATOM 1659 N N . SER A 1 209 ? 3.755 -0.308 -16.535 1.00 98.25 209 SER A N 1
ATOM 1660 C CA . SER A 1 209 ? 2.977 0.912 -16.288 1.00 98.25 209 SER A CA 1
ATOM 1661 C C . SER A 1 209 ? 3.136 1.435 -14.861 1.00 98.25 209 SER A C 1
ATOM 1663 O O . SER A 1 209 ? 2.443 2.378 -14.472 1.00 98.25 209 SER A O 1
ATOM 1665 N N . CYS A 1 210 ? 4.049 0.838 -14.099 1.00 98.69 210 CYS A N 1
ATOM 1666 C CA . CYS A 1 210 ? 4.395 1.206 -12.740 1.00 98.69 210 CYS A CA 1
ATOM 1667 C C . CYS A 1 210 ? 5.706 2.003 -12.734 1.00 98.69 210 CYS A C 1
ATOM 1669 O O . CYS A 1 210 ? 6.675 1.609 -13.383 1.00 98.69 210 CYS A O 1
ATOM 1671 N N . LEU A 1 211 ? 5.755 3.095 -11.974 1.00 98.81 211 LEU A N 1
ATOM 1672 C CA . LEU A 1 211 ? 6.950 3.925 -11.823 1.00 98.81 211 LEU A CA 1
ATOM 1673 C C . LEU A 1 211 ? 7.218 4.217 -10.332 1.00 98.81 211 LEU A C 1
ATOM 1675 O O . LEU A 1 211 ? 6.505 5.025 -9.735 1.00 98.81 211 LEU A O 1
ATOM 1679 N N . PRO A 1 212 ? 8.219 3.561 -9.712 1.00 98.81 212 PRO A N 1
ATOM 1680 C CA . PRO A 1 212 ? 8.644 3.878 -8.352 1.00 98.81 212 PRO A CA 1
ATOM 1681 C C . PRO A 1 212 ? 9.473 5.161 -8.348 1.00 98.81 212 PRO A C 1
ATOM 1683 O O . PRO A 1 212 ? 10.401 5.285 -9.150 1.00 98.81 212 PRO A O 1
ATOM 1686 N N . ILE A 1 213 ? 9.164 6.100 -7.452 1.00 98.88 213 ILE A N 1
ATOM 1687 C CA . ILE A 1 213 ? 9.889 7.371 -7.335 1.00 98.88 213 ILE A CA 1
ATOM 1688 C C . ILE A 1 213 ? 10.315 7.632 -5.890 1.00 98.88 213 ILE A C 1
ATOM 1690 O O . ILE A 1 213 ? 9.547 7.431 -4.949 1.00 98.88 213 ILE A O 1
ATOM 1694 N N . THR A 1 214 ? 11.528 8.154 -5.717 1.00 98.88 214 THR A N 1
ATOM 1695 C CA . THR A 1 214 ? 11.972 8.761 -4.457 1.00 98.88 214 THR A CA 1
ATOM 1696 C C . THR A 1 214 ? 12.369 10.211 -4.685 1.00 98.88 214 THR A C 1
ATOM 1698 O O . THR A 1 214 ? 13.180 10.503 -5.568 1.00 98.88 214 THR A O 1
ATOM 1701 N N . ILE A 1 215 ? 11.791 11.105 -3.881 1.00 98.81 215 ILE A N 1
ATOM 1702 C CA . ILE A 1 215 ? 12.131 12.527 -3.840 1.00 98.81 215 ILE A CA 1
ATOM 1703 C C . ILE A 1 215 ? 13.195 12.740 -2.758 1.00 98.81 215 ILE A C 1
ATOM 1705 O O . ILE A 1 215 ? 12.905 12.651 -1.568 1.00 98.81 215 ILE A O 1
ATOM 1709 N N . ASP A 1 216 ? 14.436 13.007 -3.158 1.00 98.81 216 ASP A N 1
ATOM 1710 C CA . ASP A 1 216 ? 15.555 13.191 -2.230 1.00 98.81 216 ASP A CA 1
ATOM 1711 C C . ASP A 1 216 ? 15.799 14.674 -1.928 1.00 98.81 216 ASP A C 1
ATOM 1713 O O . ASP A 1 216 ? 16.433 15.411 -2.690 1.00 98.81 216 ASP A O 1
ATOM 1717 N N . VAL A 1 217 ? 15.300 15.108 -0.775 1.00 98.62 217 VAL A N 1
ATOM 1718 C CA . VAL A 1 217 ? 15.497 16.463 -0.238 1.00 98.62 217 VAL A CA 1
ATOM 1719 C C . VAL A 1 217 ? 16.548 16.506 0.873 1.00 98.62 217 VAL A C 1
ATOM 1721 O O . VAL A 1 217 ? 16.632 17.499 1.595 1.00 98.62 217 VAL A O 1
ATOM 1724 N N . GLY A 1 218 ? 17.348 15.446 1.021 1.00 98.56 218 GLY A N 1
ATOM 1725 C CA . GLY A 1 218 ? 18.220 15.210 2.169 1.00 98.56 218 GLY A CA 1
ATOM 1726 C C . GLY A 1 218 ? 17.574 14.309 3.226 1.00 98.56 218 GLY A C 1
ATOM 1727 O O . GLY A 1 218 ? 16.462 13.809 3.068 1.00 98.56 218 GLY A O 1
ATOM 1728 N N . THR A 1 219 ? 18.280 14.099 4.335 1.00 98.75 219 THR A N 1
ATOM 1729 C CA . THR A 1 219 ? 17.802 13.301 5.474 1.00 98.75 219 THR A CA 1
ATOM 1730 C C . THR A 1 219 ? 18.240 13.921 6.794 1.00 98.75 219 THR A C 1
ATOM 1732 O O . THR A 1 219 ? 19.344 14.448 6.931 1.00 98.75 219 THR A O 1
ATOM 1735 N N . ASN A 1 220 ? 17.377 13.858 7.803 1.00 98.62 220 ASN A N 1
ATOM 1736 C CA . ASN A 1 220 ? 17.701 14.263 9.165 1.00 98.62 220 ASN A CA 1
ATOM 1737 C C . ASN A 1 220 ? 18.374 13.139 9.964 1.00 98.62 220 ASN A C 1
ATOM 1739 O O . ASN A 1 220 ? 18.842 13.390 11.078 1.00 98.62 220 ASN A O 1
ATOM 1743 N N . ASN A 1 221 ? 18.485 11.936 9.398 1.00 98.44 221 ASN A N 1
ATOM 1744 C CA . ASN A 1 221 ? 19.110 10.785 10.031 1.00 98.44 221 ASN A CA 1
ATOM 1745 C C . ASN A 1 221 ? 20.642 10.920 10.072 1.00 98.44 221 ASN A C 1
ATOM 1747 O O . ASN A 1 221 ? 21.336 10.666 9.089 1.00 98.44 221 ASN A O 1
ATOM 1751 N N . GLU A 1 222 ? 21.179 11.277 11.242 1.00 98.44 222 GLU A N 1
ATOM 1752 C CA . GLU A 1 222 ? 22.626 11.441 11.457 1.00 98.44 222 GLU A CA 1
ATOM 1753 C C . GLU A 1 222 ? 23.432 10.181 11.143 1.00 98.44 222 GLU A C 1
ATOM 1755 O O . GLU A 1 222 ? 24.563 10.274 10.669 1.00 98.44 222 GLU A O 1
ATOM 1760 N N . LYS A 1 223 ? 22.868 8.989 11.375 1.00 98.25 223 LYS A N 1
ATOM 1761 C CA . LYS A 1 223 ? 23.566 7.742 11.059 1.00 98.25 223 LYS A CA 1
ATOM 1762 C C . LYS A 1 223 ? 23.810 7.635 9.555 1.00 98.25 223 LYS A C 1
ATOM 1764 O O . LYS A 1 223 ? 24.915 7.291 9.165 1.00 98.25 223 LYS A O 1
ATOM 1769 N N . LEU A 1 224 ? 22.810 7.970 8.738 1.00 98.44 224 LEU A N 1
ATOM 1770 C CA . LEU A 1 224 ? 22.921 7.935 7.277 1.00 98.44 224 LEU A CA 1
ATOM 1771 C C . LEU A 1 224 ? 23.804 9.061 6.731 1.00 98.44 224 LEU A C 1
ATOM 1773 O O . LEU A 1 224 ? 24.590 8.825 5.822 1.00 98.44 224 LEU A O 1
ATOM 1777 N N . LEU A 1 225 ? 23.749 10.263 7.314 1.00 98.50 225 LEU A N 1
ATOM 1778 C CA . LEU A 1 225 ? 24.639 11.363 6.913 1.00 98.50 225 LEU A CA 1
ATOM 1779 C C . LEU A 1 225 ? 26.123 11.010 7.094 1.00 98.50 225 LEU A C 1
ATOM 1781 O O . LEU A 1 225 ? 26.956 11.404 6.274 1.00 98.50 225 LEU A O 1
ATOM 1785 N N . ASN A 1 226 ? 26.435 10.242 8.139 1.00 98.25 226 ASN A N 1
ATOM 1786 C CA . ASN A 1 226 ? 27.787 9.776 8.443 1.00 98.25 226 ASN A CA 1
ATOM 1787 C C . ASN A 1 226 ? 28.143 8.430 7.784 1.00 98.25 226 ASN A C 1
ATOM 1789 O O . ASN A 1 226 ? 29.293 8.007 7.870 1.00 98.25 226 ASN A O 1
ATOM 1793 N N . ASP A 1 227 ? 27.195 7.758 7.126 1.00 98.25 227 ASP A N 1
ATOM 1794 C CA . ASP A 1 227 ? 27.428 6.476 6.460 1.00 98.25 227 ASP A CA 1
ATOM 1795 C C . ASP A 1 227 ? 28.127 6.695 5.109 1.00 98.25 227 ASP A C 1
ATOM 1797 O O . ASP A 1 227 ? 27.699 7.501 4.273 1.00 98.25 227 ASP A O 1
ATOM 1801 N N . GLU A 1 228 ? 29.230 5.989 4.870 1.00 97.81 228 GLU A N 1
ATOM 1802 C CA . GLU A 1 228 ? 29.968 6.054 3.607 1.00 97.81 228 GLU A CA 1
ATOM 1803 C C . GLU A 1 228 ? 29.169 5.487 2.425 1.00 97.81 228 GLU A C 1
ATOM 1805 O O . GLU A 1 228 ? 29.334 5.975 1.306 1.00 97.81 228 GLU A O 1
ATOM 1810 N N . PHE A 1 229 ? 28.254 4.546 2.679 1.00 98.06 229 PHE A N 1
ATOM 1811 C CA . PHE A 1 229 ? 27.424 3.891 1.666 1.00 98.06 229 PHE A CA 1
ATOM 1812 C C . PHE A 1 229 ? 26.065 4.562 1.453 1.00 98.06 229 PHE A C 1
ATOM 1814 O O . PHE A 1 229 ? 25.275 4.079 0.641 1.00 98.06 229 PHE A O 1
ATOM 1821 N N . TYR A 1 230 ? 25.762 5.662 2.149 1.00 98.56 230 TYR A N 1
ATOM 1822 C CA . TYR A 1 230 ? 24.514 6.384 1.917 1.00 98.56 230 TYR A CA 1
ATOM 1823 C C . TYR A 1 230 ? 24.456 6.937 0.487 1.00 98.56 230 TYR A C 1
ATOM 1825 O O . TYR A 1 230 ? 25.333 7.685 0.054 1.00 98.56 230 TYR A O 1
ATOM 1833 N N . ILE A 1 231 ? 23.392 6.569 -0.232 1.00 98.00 231 ILE A N 1
ATOM 1834 C CA . ILE A 1 231 ? 23.215 6.857 -1.665 1.00 98.00 231 ILE A CA 1
ATOM 1835 C C . ILE A 1 231 ? 22.518 8.194 -1.959 1.00 98.00 231 ILE A C 1
ATOM 1837 O O . ILE A 1 231 ? 22.417 8.579 -3.120 1.00 98.00 231 ILE A O 1
ATOM 1841 N N . GLY A 1 232 ? 22.009 8.881 -0.933 1.00 98.38 232 GLY A N 1
ATOM 1842 C CA . GLY A 1 232 ? 21.288 10.144 -1.092 1.00 98.38 232 GLY A CA 1
ATOM 1843 C C . GLY A 1 232 ? 22.149 11.391 -0.894 1.00 98.38 232 GLY A C 1
ATOM 1844 O O . GLY A 1 232 ? 23.358 11.331 -0.652 1.00 98.38 232 GLY A O 1
ATOM 1845 N N . LEU A 1 233 ? 21.502 12.554 -0.934 1.00 98.62 233 LEU A N 1
ATOM 1846 C CA . LEU A 1 233 ? 22.118 13.837 -0.620 1.00 98.62 233 LEU A CA 1
ATOM 1847 C C . LEU A 1 233 ? 22.569 13.870 0.849 1.00 98.62 233 LEU A C 1
ATOM 1849 O O . LEU A 1 233 ? 21.748 13.823 1.766 1.00 98.62 233 LEU A O 1
ATOM 1853 N N . LYS A 1 234 ? 23.883 13.995 1.081 1.00 98.38 234 LYS A N 1
ATOM 1854 C CA . LYS A 1 234 ? 24.493 14.147 2.417 1.00 98.38 234 LYS A CA 1
ATOM 1855 C C . LYS A 1 234 ? 24.277 15.552 2.989 1.00 98.38 234 LYS A C 1
ATOM 1857 O O . LYS A 1 234 ? 25.221 16.303 3.225 1.00 98.38 234 LYS A O 1
ATOM 1862 N N . GLN A 1 235 ? 23.014 15.906 3.183 1.00 98.50 235 GLN A N 1
ATOM 1863 C CA . GLN A 1 235 ? 22.551 17.149 3.787 1.00 98.50 235 GLN A CA 1
ATOM 1864 C C . GLN A 1 235 ? 21.274 16.899 4.592 1.00 98.50 235 GLN A C 1
ATOM 1866 O O . GLN A 1 235 ? 20.563 15.918 4.367 1.00 98.50 235 GLN A O 1
ATOM 1871 N N . LYS A 1 236 ? 20.964 17.819 5.507 1.00 98.62 236 LYS A N 1
ATOM 1872 C CA . LYS A 1 236 ? 19.675 17.840 6.207 1.00 98.62 236 LYS A CA 1
ATOM 1873 C C . LYS A 1 236 ? 18.519 18.085 5.240 1.00 98.62 236 LYS A C 1
ATOM 1875 O O . LYS A 1 236 ? 18.727 18.655 4.168 1.00 98.62 236 LYS A O 1
ATOM 1880 N N . ARG A 1 237 ? 17.312 17.663 5.637 1.00 98.62 237 ARG A N 1
ATOM 1881 C CA . ARG A 1 237 ? 16.104 17.852 4.822 1.00 98.62 237 ARG A CA 1
ATOM 1882 C C . ARG A 1 237 ? 15.872 19.333 4.533 1.00 98.62 237 ARG A C 1
ATOM 1884 O O . ARG A 1 237 ? 15.872 20.145 5.460 1.00 98.62 237 ARG A O 1
ATOM 1891 N N . ALA A 1 238 ? 15.632 19.672 3.269 1.00 97.94 238 ALA A N 1
ATOM 1892 C CA . ALA A 1 238 ? 15.050 20.964 2.920 1.00 97.94 238 ALA A CA 1
ATOM 1893 C C . ALA A 1 238 ? 13.632 21.072 3.500 1.00 97.94 238 ALA A C 1
ATOM 1895 O O . ALA A 1 238 ? 12.912 20.080 3.608 1.00 97.94 238 ALA A O 1
ATOM 1896 N N . THR A 1 239 ? 13.233 22.282 3.888 1.00 95.50 239 THR A N 1
ATOM 1897 C CA . THR A 1 239 ? 11.929 22.551 4.514 1.00 95.50 239 THR A CA 1
ATOM 1898 C C . THR A 1 239 ? 11.300 23.820 3.942 1.00 95.50 239 THR A C 1
ATOM 1900 O O . THR A 1 239 ? 11.962 24.617 3.272 1.00 95.50 239 THR A O 1
ATOM 1903 N N . GLY A 1 240 ? 10.004 24.010 4.202 1.00 94.50 240 GLY A N 1
ATOM 1904 C CA . GLY A 1 240 ? 9.256 25.184 3.761 1.00 94.50 240 GLY A CA 1
ATOM 1905 C C . GLY A 1 240 ? 9.254 25.340 2.240 1.00 94.50 240 GLY A C 1
ATOM 1906 O O . GLY A 1 240 ? 9.115 24.369 1.499 1.00 94.50 240 GLY A O 1
ATOM 1907 N N . LYS A 1 241 ? 9.451 26.577 1.775 1.00 96.38 241 LYS A N 1
ATOM 1908 C CA . LYS A 1 241 ? 9.285 26.959 0.367 1.00 96.38 241 LYS A CA 1
ATOM 1909 C C . LYS A 1 241 ? 10.132 26.138 -0.613 1.00 96.38 241 LYS A C 1
ATOM 1911 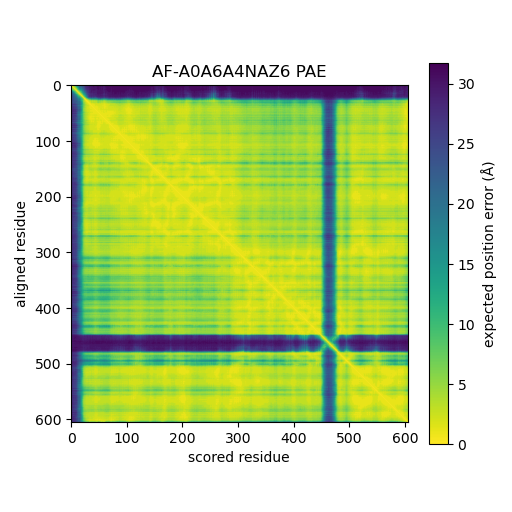O O . LYS A 1 241 ? 9.663 25.836 -1.702 1.00 96.38 241 LYS A O 1
ATOM 1916 N N . GLU A 1 242 ? 11.359 25.761 -0.253 1.00 97.12 242 GLU A N 1
ATOM 1917 C CA . GLU A 1 242 ? 12.223 24.990 -1.157 1.00 97.12 242 GLU A CA 1
ATOM 1918 C C . GLU A 1 242 ? 11.660 23.588 -1.443 1.00 97.12 242 GLU A C 1
ATOM 1920 O O . GLU A 1 242 ? 11.639 23.166 -2.600 1.00 97.12 242 GLU A O 1
ATOM 1925 N N . TYR A 1 243 ? 11.159 22.913 -0.402 1.00 97.38 243 TYR A N 1
ATOM 1926 C CA . TYR A 1 243 ? 10.493 21.611 -0.494 1.00 97.38 243 TYR A CA 1
ATOM 1927 C C . TYR A 1 243 ? 9.176 21.715 -1.274 1.00 97.38 243 TYR A C 1
ATOM 1929 O O . TYR A 1 243 ? 8.920 20.931 -2.190 1.00 97.38 243 TYR A O 1
ATOM 1937 N N . GLU A 1 244 ? 8.365 22.727 -0.956 1.00 96.25 244 GLU A N 1
ATOM 1938 C CA . GLU A 1 244 ? 7.081 22.974 -1.618 1.00 96.25 244 GLU A CA 1
ATOM 1939 C C . GLU A 1 244 ? 7.239 23.240 -3.121 1.00 96.25 244 GLU A C 1
ATOM 1941 O O . GLU A 1 244 ? 6.474 22.699 -3.919 1.00 96.25 244 GLU A O 1
ATOM 1946 N N . GLU A 1 245 ? 8.235 24.039 -3.517 1.00 97.88 245 GLU A N 1
ATOM 1947 C CA . GLU A 1 245 ? 8.522 24.336 -4.924 1.00 97.88 245 GLU A CA 1
ATOM 1948 C C . GLU A 1 245 ? 8.958 23.089 -5.702 1.00 97.88 245 GLU A C 1
ATOM 1950 O O . GLU A 1 245 ? 8.531 22.912 -6.842 1.00 97.88 245 GLU A O 1
ATOM 1955 N N . LEU A 1 246 ? 9.768 22.210 -5.096 1.00 98.38 246 LEU A N 1
ATOM 1956 C CA . LEU A 1 246 ? 10.189 20.960 -5.735 1.00 98.38 246 LEU A CA 1
ATOM 1957 C C . LEU A 1 246 ? 8.996 20.019 -5.958 1.00 98.38 246 LEU A C 1
ATOM 1959 O O . LEU A 1 246 ? 8.856 19.446 -7.038 1.00 98.38 246 LEU A O 1
ATOM 1963 N N . LEU A 1 247 ? 8.119 19.868 -4.960 1.00 98.00 247 LEU A N 1
ATOM 1964 C CA . LEU A 1 247 ? 6.938 19.012 -5.091 1.00 98.00 247 LEU A CA 1
ATOM 1965 C C . LEU A 1 247 ? 5.899 19.576 -6.060 1.00 98.00 247 LEU A C 1
ATOM 1967 O O . LEU A 1 247 ? 5.262 18.803 -6.773 1.00 98.00 247 LEU A O 1
ATOM 1971 N N . GLU A 1 248 ? 5.731 20.897 -6.117 1.00 98.31 248 GLU A N 1
ATOM 1972 C CA . GLU A 1 248 ? 4.870 21.533 -7.119 1.00 98.31 248 GLU A CA 1
ATOM 1973 C C . GLU A 1 248 ? 5.396 21.276 -8.536 1.00 98.31 248 GLU A C 1
ATOM 1975 O O . GLU A 1 248 ? 4.640 20.857 -9.416 1.00 98.31 248 GLU A O 1
ATOM 1980 N N . GLU A 1 249 ? 6.703 21.461 -8.752 1.00 98.62 249 GLU A N 1
ATOM 1981 C CA . GLU A 1 249 ? 7.341 21.146 -10.030 1.00 98.62 249 GLU A CA 1
ATOM 1982 C C . GLU A 1 249 ? 7.170 19.664 -10.380 1.00 98.62 249 GLU A C 1
ATOM 1984 O O . GLU A 1 249 ? 6.809 19.345 -11.513 1.00 98.62 249 GLU A O 1
ATOM 1989 N N . PHE A 1 250 ? 7.366 18.763 -9.414 1.00 98.75 250 PHE A N 1
ATOM 1990 C CA . PHE A 1 250 ? 7.191 17.326 -9.603 1.00 98.75 250 PHE A CA 1
ATOM 1991 C C . PHE A 1 250 ? 5.772 16.974 -10.051 1.00 98.75 250 PHE A C 1
ATOM 1993 O O . PHE A 1 250 ? 5.603 16.328 -11.087 1.00 98.75 250 PHE A O 1
ATOM 2000 N N . MET A 1 251 ? 4.751 17.422 -9.317 1.00 98.62 251 MET A N 1
ATOM 2001 C CA . MET A 1 251 ? 3.355 17.114 -9.640 1.00 98.62 251 MET A CA 1
ATOM 2002 C C . MET A 1 251 ? 2.958 17.690 -11.005 1.00 98.62 251 MET A C 1
ATOM 2004 O O . MET A 1 251 ? 2.361 16.991 -11.829 1.00 98.62 251 MET A O 1
ATOM 2008 N N . SER A 1 252 ? 3.378 18.925 -11.294 1.00 98.12 252 SER A N 1
ATOM 2009 C CA . SER A 1 252 ? 3.181 19.564 -12.598 1.00 98.12 252 SER A CA 1
ATOM 2010 C C . SER A 1 252 ? 3.866 18.787 -13.731 1.00 98.12 252 SER A C 1
ATOM 2012 O O . SER A 1 252 ? 3.247 18.514 -14.762 1.00 98.12 252 SER A O 1
ATOM 2014 N N . ALA A 1 253 ? 5.115 18.356 -13.536 1.00 97.94 253 ALA A N 1
ATOM 2015 C CA . ALA A 1 253 ? 5.868 17.577 -14.516 1.00 97.94 253 ALA A CA 1
ATOM 2016 C C . ALA A 1 253 ? 5.250 16.191 -14.756 1.00 97.94 253 ALA A C 1
ATOM 2018 O O . ALA A 1 253 ? 5.155 15.764 -15.907 1.00 97.94 253 ALA A O 1
ATOM 2019 N N . VAL A 1 254 ? 4.777 15.514 -13.705 1.00 98.19 254 VAL A N 1
ATOM 2020 C CA . VAL A 1 254 ? 4.073 14.224 -13.802 1.00 98.19 254 VAL A CA 1
ATOM 2021 C C . VAL A 1 254 ? 2.809 14.361 -14.642 1.00 98.19 254 VAL A C 1
ATOM 2023 O O . VAL A 1 254 ? 2.644 13.623 -15.616 1.00 98.19 254 VAL A O 1
ATOM 2026 N N . LYS A 1 255 ? 1.952 15.336 -14.326 1.00 96.25 255 LYS A N 1
ATOM 2027 C CA . LYS A 1 255 ? 0.732 15.616 -15.094 1.00 96.25 255 LYS A CA 1
ATOM 2028 C C . LYS A 1 255 ? 1.049 15.970 -16.546 1.00 96.25 255 LYS A C 1
ATOM 2030 O O . LYS A 1 255 ? 0.401 15.463 -17.457 1.00 96.25 255 LYS A O 1
ATOM 2035 N N . LYS A 1 256 ? 2.064 16.805 -16.773 1.00 95.69 256 LYS A N 1
ATOM 2036 C CA . LYS A 1 256 ? 2.495 17.220 -18.113 1.00 95.69 256 LYS A CA 1
ATOM 2037 C C . LYS A 1 256 ? 3.032 16.055 -18.949 1.00 95.69 256 LYS A C 1
ATOM 2039 O O . LYS A 1 256 ? 2.817 16.040 -20.155 1.00 95.69 256 LYS A O 1
ATOM 2044 N N . ASN A 1 257 ? 3.733 15.101 -18.334 1.00 95.88 257 ASN A N 1
ATOM 2045 C CA . ASN A 1 257 ? 4.365 13.988 -19.045 1.00 95.88 257 ASN A CA 1
ATOM 2046 C C . ASN A 1 257 ? 3.434 12.781 -19.244 1.00 95.88 257 ASN A C 1
ATOM 2048 O O . ASN A 1 257 ? 3.488 12.139 -20.289 1.00 95.88 257 ASN A O 1
ATOM 2052 N N . TYR A 1 258 ? 2.596 12.463 -18.253 1.00 96.75 258 TYR A N 1
ATOM 2053 C CA . TYR A 1 258 ? 1.778 11.240 -18.232 1.00 96.75 258 TYR A CA 1
ATOM 2054 C C . TYR A 1 258 ? 0.261 11.494 -18.296 1.00 96.75 258 TYR A C 1
ATOM 2056 O O . TYR A 1 258 ? -0.518 10.551 -18.439 1.00 96.75 258 TYR A O 1
ATOM 2064 N N . GLY A 1 259 ? -0.171 12.757 -18.245 1.00 95.75 259 GLY A N 1
ATOM 2065 C CA . GLY A 1 259 ? -1.568 13.172 -18.374 1.00 95.75 259 GLY A CA 1
ATOM 2066 C C . GLY A 1 259 ? -2.368 13.146 -17.067 1.00 95.75 259 GLY A C 1
ATOM 2067 O O . GLY A 1 259 ? -1.885 12.774 -16.004 1.00 95.75 259 GLY A O 1
ATOM 2068 N N . GLU A 1 260 ? -3.644 13.530 -17.153 1.00 96.12 260 GLU A N 1
ATOM 2069 C CA . GLU A 1 260 ? -4.553 13.707 -16.001 1.00 96.12 260 GLU A CA 1
ATOM 2070 C C . GLU A 1 260 ? -4.965 12.404 -15.291 1.00 96.12 260 GLU A C 1
ATOM 2072 O O . GLU A 1 260 ? -5.523 12.445 -14.196 1.00 96.12 260 GLU A O 1
ATOM 2077 N N . LYS A 1 261 ? -4.742 11.248 -15.927 1.00 98.06 261 LYS A N 1
ATOM 2078 C CA . LYS A 1 261 ? -5.244 9.937 -15.471 1.00 98.06 261 LYS A CA 1
ATOM 2079 C C . LYS A 1 261 ? -4.193 9.102 -14.740 1.00 98.06 261 LYS A C 1
ATOM 2081 O O . LYS A 1 261 ? -4.501 7.990 -14.318 1.00 98.06 261 LYS A O 1
ATOM 2086 N N . VAL A 1 262 ? -2.954 9.588 -14.643 1.00 98.50 262 VAL A N 1
ATOM 2087 C CA . VAL A 1 262 ? -1.899 8.894 -13.901 1.00 98.50 262 VAL A CA 1
ATOM 2088 C C . VAL A 1 262 ? -2.230 8.928 -12.410 1.00 98.50 262 VAL A C 1
ATOM 2090 O O . VAL A 1 262 ? -2.468 9.994 -11.844 1.00 98.50 262 VAL A O 1
ATOM 2093 N N . LEU A 1 263 ? -2.271 7.757 -11.777 1.00 98.81 263 LEU A N 1
ATOM 2094 C CA . LEU A 1 263 ? -2.429 7.646 -10.333 1.00 98.81 263 LEU A CA 1
ATOM 2095 C C . LEU A 1 263 ? -1.095 7.978 -9.669 1.00 98.81 263 LEU A C 1
ATOM 2097 O O . LEU A 1 263 ? -0.099 7.309 -9.941 1.00 98.81 263 LEU A O 1
ATOM 2101 N N . VAL A 1 264 ? -1.082 8.966 -8.779 1.00 98.88 264 VAL A N 1
ATOM 2102 C CA . VAL A 1 264 ? 0.066 9.260 -7.914 1.00 98.88 264 VAL A CA 1
ATOM 2103 C C . VAL A 1 264 ? -0.288 8.865 -6.486 1.00 98.88 264 VAL A C 1
ATOM 2105 O O . VAL A 1 264 ? -1.097 9.517 -5.828 1.00 98.88 264 VAL A O 1
ATOM 2108 N N . GLN A 1 265 ? 0.308 7.775 -6.015 1.00 98.81 265 GLN A N 1
ATOM 2109 C CA . GLN A 1 265 ? 0.208 7.333 -4.633 1.00 98.81 265 GLN A CA 1
ATOM 2110 C C . GLN A 1 265 ? 1.367 7.902 -3.812 1.00 98.81 265 GLN A C 1
ATOM 2112 O O . GLN A 1 265 ? 2.528 7.601 -4.089 1.00 98.81 265 GLN A O 1
ATOM 2117 N N . PHE A 1 266 ? 1.045 8.686 -2.787 1.00 98.56 266 PHE A N 1
ATOM 2118 C CA . PHE A 1 266 ? 1.995 9.110 -1.762 1.00 98.56 266 PHE A CA 1
ATOM 2119 C C . PHE A 1 266 ? 2.151 8.017 -0.703 1.00 98.56 266 PHE A C 1
ATOM 2121 O O . PHE A 1 266 ? 1.149 7.459 -0.255 1.00 98.56 266 PHE A O 1
ATOM 2128 N N . GLU A 1 267 ? 3.390 7.757 -0.291 1.00 97.06 267 GLU A N 1
ATOM 2129 C CA . GLU A 1 267 ? 3.725 6.727 0.694 1.00 97.06 267 GLU A CA 1
ATOM 2130 C C . GLU A 1 267 ? 4.832 7.194 1.648 1.00 97.06 267 GLU A C 1
ATOM 2132 O O . GLU A 1 267 ? 5.820 7.790 1.204 1.00 97.06 267 GLU A O 1
ATOM 2137 N N . ASP A 1 268 ? 4.698 6.883 2.938 1.00 95.06 268 ASP A N 1
ATOM 2138 C CA . ASP A 1 268 ? 5.729 7.056 3.973 1.00 95.06 268 ASP A CA 1
ATOM 2139 C C . ASP A 1 268 ? 6.291 8.497 4.091 1.00 95.06 268 ASP A C 1
ATOM 2141 O O . ASP A 1 268 ? 7.458 8.727 4.433 1.00 95.06 268 ASP A O 1
ATOM 2145 N N . PHE A 1 269 ? 5.442 9.495 3.828 1.00 95.75 269 PHE A N 1
ATOM 2146 C CA . PHE A 1 269 ? 5.712 10.900 4.153 1.00 95.75 269 PHE A CA 1
ATOM 2147 C C . PHE A 1 269 ? 5.488 11.153 5.651 1.00 95.75 269 PHE A C 1
ATOM 2149 O O . PHE A 1 269 ? 4.730 10.446 6.315 1.00 95.75 269 PHE A O 1
ATOM 2156 N N . ALA A 1 270 ? 6.104 12.191 6.220 1.00 91.44 270 ALA A N 1
ATOM 2157 C CA . ALA A 1 270 ? 5.763 12.593 7.583 1.00 91.44 270 ALA A CA 1
ATOM 2158 C C . ALA A 1 270 ? 4.342 13.178 7.677 1.00 91.44 270 ALA A C 1
ATOM 2160 O O . ALA A 1 270 ? 3.924 13.943 6.809 1.00 91.44 270 ALA A O 1
ATOM 2161 N N . ASN A 1 271 ? 3.678 12.944 8.819 1.00 83.69 271 ASN A N 1
ATOM 2162 C CA . ASN A 1 271 ? 2.307 13.378 9.141 1.00 83.69 271 ASN A CA 1
ATOM 2163 C C . ASN A 1 271 ? 1.895 14.745 8.592 1.00 83.69 271 ASN A C 1
ATOM 2165 O O . ASN A 1 271 ? 0.849 14.887 7.969 1.00 83.69 271 ASN A O 1
ATOM 2169 N N . HIS A 1 272 ? 2.695 15.777 8.848 1.00 83.06 272 HIS A N 1
ATOM 2170 C CA . HIS A 1 272 ? 2.360 17.134 8.424 1.00 83.06 272 HIS A CA 1
ATOM 2171 C C . HIS A 1 272 ? 2.379 17.296 6.893 1.00 83.06 272 HIS A C 1
ATOM 2173 O O . HIS A 1 272 ? 1.493 17.952 6.341 1.00 83.06 272 HIS A O 1
ATOM 2179 N N . ASN A 1 273 ? 3.336 16.660 6.213 1.00 90.44 273 ASN A N 1
ATOM 2180 C CA . ASN A 1 273 ? 3.468 16.695 4.762 1.00 90.44 273 ASN A CA 1
ATOM 2181 C C . ASN A 1 273 ? 2.382 15.852 4.096 1.00 90.44 273 ASN A C 1
ATOM 2183 O O . ASN A 1 273 ? 1.697 16.360 3.217 1.00 90.44 273 ASN A O 1
ATOM 2187 N N . ALA A 1 274 ? 2.137 14.620 4.548 1.00 90.38 274 ALA A N 1
ATOM 2188 C CA . ALA A 1 274 ? 1.155 13.738 3.916 1.00 90.38 274 ALA A CA 1
ATOM 2189 C C . ALA A 1 274 ? -0.252 14.355 3.839 1.00 90.38 274 ALA A C 1
ATOM 2191 O O . ALA A 1 274 ? -0.865 14.354 2.770 1.00 90.38 274 ALA A O 1
ATOM 2192 N N . PHE A 1 275 ? -0.744 14.943 4.940 1.00 88.31 275 PHE A N 1
ATOM 2193 C CA . PHE A 1 275 ? -2.038 15.635 4.951 1.00 88.31 275 PHE A CA 1
ATOM 2194 C C . PHE A 1 275 ? -2.053 16.846 4.017 1.00 88.31 275 PHE A C 1
ATOM 2196 O O . PHE A 1 275 ? -2.987 16.997 3.233 1.00 88.31 275 PHE A O 1
ATOM 2203 N N . THR A 1 276 ? -1.008 17.675 4.070 1.00 91.31 276 THR A N 1
ATOM 2204 C CA . THR A 1 276 ? -0.898 18.882 3.237 1.00 91.31 276 THR A CA 1
ATOM 2205 C C . THR A 1 276 ? -0.871 18.528 1.748 1.00 91.31 276 THR A C 1
ATOM 2207 O O . THR A 1 276 ? -1.548 19.164 0.943 1.00 91.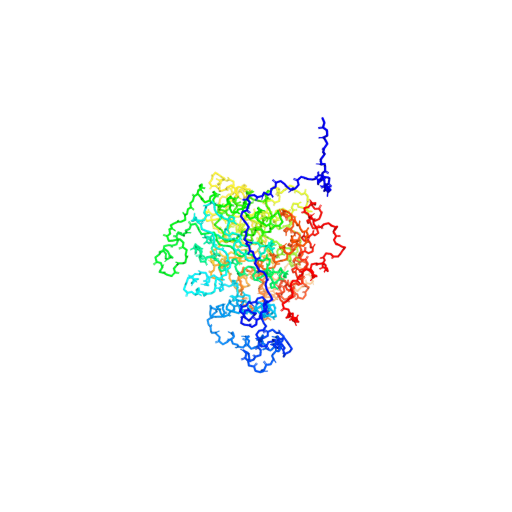31 276 THR A O 1
ATOM 2210 N N . LEU A 1 277 ? -0.119 17.491 1.370 1.00 94.81 277 LEU A N 1
ATOM 2211 C CA . LEU A 1 277 ? -0.002 17.025 -0.011 1.00 94.81 277 LEU A CA 1
ATOM 2212 C C . LEU A 1 277 ? -1.315 16.444 -0.521 1.00 94.81 277 LEU A C 1
ATOM 2214 O O . LEU A 1 277 ? -1.736 16.776 -1.631 1.00 94.81 277 LEU A O 1
ATOM 2218 N N . LEU A 1 278 ? -1.976 15.615 0.289 1.00 94.56 278 LEU A N 1
ATOM 2219 C CA . LEU A 1 278 ? -3.267 15.045 -0.072 1.00 94.56 278 LEU A CA 1
ATOM 2220 C C . LEU A 1 278 ? -4.306 16.159 -0.260 1.00 94.56 278 LEU A C 1
ATOM 2222 O O . LEU A 1 278 ? -4.899 16.259 -1.330 1.00 94.56 278 LEU A O 1
ATOM 2226 N N . GLU A 1 279 ? -4.455 17.065 0.709 1.00 92.56 279 GLU A N 1
ATOM 2227 C CA . GLU A 1 279 ? -5.391 18.194 0.624 1.00 92.56 279 GLU A CA 1
ATOM 2228 C C . GLU A 1 279 ? -5.131 19.071 -0.612 1.00 92.56 279 GLU A C 1
ATOM 2230 O O . GLU A 1 279 ? -6.053 19.373 -1.379 1.00 92.56 279 GLU A O 1
ATOM 2235 N N . LYS A 1 280 ? -3.866 19.432 -0.855 1.00 96.00 280 LYS A N 1
ATOM 2236 C CA . LYS A 1 280 ? -3.472 20.296 -1.972 1.00 96.00 280 LYS A CA 1
ATOM 2237 C C . LYS A 1 280 ? -3.730 19.640 -3.331 1.00 96.00 280 LYS A C 1
ATOM 2239 O O . LYS A 1 280 ? -4.301 20.273 -4.226 1.00 96.00 280 LYS A O 1
ATOM 2244 N N . TYR A 1 281 ? -3.321 18.384 -3.512 1.00 98.00 281 TYR A N 1
ATOM 2245 C CA . TYR A 1 281 ? -3.323 17.745 -4.830 1.00 98.00 281 TYR A CA 1
ATOM 2246 C C . TYR A 1 281 ? -4.586 16.932 -5.141 1.00 98.00 281 TYR A C 1
ATOM 2248 O O . TYR A 1 281 ? -4.861 16.714 -6.321 1.00 98.00 281 TYR A O 1
ATOM 2256 N N . SER A 1 282 ? -5.423 16.572 -4.160 1.00 96.56 282 SER A N 1
ATOM 2257 C CA . SER A 1 282 ? -6.695 15.859 -4.403 1.00 96.56 282 SER A CA 1
ATOM 2258 C C . SER A 1 282 ? -7.694 16.638 -5.260 1.00 96.56 282 SER A C 1
ATOM 2260 O O . SER A 1 282 ? -8.576 16.041 -5.872 1.00 96.56 282 SER A O 1
ATOM 2262 N N . SER A 1 283 ? -7.575 17.965 -5.345 1.00 95.62 283 SER A N 1
ATOM 2263 C CA . SER A 1 283 ? -8.414 18.792 -6.224 1.00 95.62 283 SER A CA 1
ATOM 2264 C C . SER A 1 283 ? -7.924 18.807 -7.679 1.00 95.62 283 SER A C 1
ATOM 2266 O O . SER A 1 283 ? -8.723 18.940 -8.615 1.00 95.62 283 SER A O 1
ATOM 2268 N N . SER A 1 284 ? -6.622 18.619 -7.894 1.00 96.69 284 SER A N 1
ATOM 2269 C CA . SER A 1 284 ? -5.947 18.846 -9.172 1.00 96.69 284 SER A CA 1
ATOM 2270 C C . SER A 1 284 ? -5.448 17.568 -9.847 1.00 96.69 284 SER A C 1
ATOM 2272 O O . SER A 1 284 ? -5.326 17.569 -11.068 1.00 96.69 284 SER A O 1
ATOM 2274 N N . HIS A 1 285 ? -5.226 16.477 -9.117 1.00 98.50 285 HIS A N 1
ATOM 2275 C CA . HIS A 1 285 ? -4.638 15.234 -9.623 1.00 98.50 285 HIS A CA 1
ATOM 2276 C C . HIS A 1 285 ? -5.421 14.000 -9.153 1.00 98.50 285 HIS A C 1
ATOM 2278 O O . HIS A 1 285 ? -6.162 14.049 -8.168 1.00 98.50 285 HIS A O 1
ATOM 2284 N N . LEU A 1 286 ? -5.229 12.869 -9.837 1.00 98.69 286 LEU A N 1
ATOM 2285 C CA . LEU A 1 286 ? -5.627 11.561 -9.323 1.00 98.69 286 LEU A CA 1
ATOM 2286 C C . LEU A 1 286 ? -4.595 11.108 -8.279 1.00 98.69 286 LEU A C 1
ATOM 2288 O O . LEU A 1 286 ? -3.624 10.428 -8.603 1.00 98.69 286 LEU A O 1
ATOM 2292 N N . VAL A 1 287 ? -4.793 11.527 -7.029 1.00 98.62 287 VAL A N 1
ATOM 2293 C CA . VAL A 1 287 ? -3.896 11.193 -5.914 1.00 98.62 287 VAL A CA 1
ATOM 2294 C C . VAL A 1 287 ? -4.566 10.319 -4.870 1.00 98.62 287 VAL A C 1
ATOM 2296 O O . VAL A 1 287 ? -5.775 10.402 -4.645 1.00 98.62 287 VAL A O 1
ATOM 2299 N N . PHE A 1 288 ? -3.744 9.504 -4.225 1.00 96.62 288 PHE A N 1
ATOM 2300 C CA . PHE A 1 288 ? -4.103 8.622 -3.126 1.00 96.62 288 PHE A CA 1
ATOM 2301 C C . PHE A 1 288 ? -2.950 8.610 -2.118 1.00 96.62 288 PHE A C 1
ATOM 2303 O O . PHE A 1 288 ? -1.792 8.723 -2.511 1.00 96.62 288 PHE A O 1
ATOM 2310 N N . ASN A 1 289 ? -3.237 8.483 -0.829 1.00 97.69 289 ASN A N 1
ATOM 2311 C CA . ASN A 1 289 ? -2.213 8.204 0.177 1.00 97.69 289 ASN A CA 1
ATOM 2312 C C . ASN A 1 289 ? -2.610 6.930 0.924 1.00 97.69 289 ASN A C 1
ATOM 2314 O O . ASN A 1 289 ? -3.668 6.904 1.555 1.00 97.69 289 ASN A O 1
ATOM 2318 N N . ASP A 1 290 ? -1.803 5.873 0.837 1.00 96.06 290 ASP A N 1
ATOM 2319 C CA . ASP A 1 290 ? -2.183 4.576 1.409 1.00 96.06 290 ASP A CA 1
ATOM 2320 C C . ASP A 1 290 ? -2.143 4.579 2.940 1.00 96.06 290 ASP A C 1
ATOM 2322 O O . ASP A 1 290 ? -3.019 3.989 3.571 1.00 96.06 290 ASP A O 1
ATOM 2326 N N . ASP A 1 291 ? -1.201 5.305 3.540 1.00 91.56 291 ASP A N 1
ATOM 2327 C CA . ASP A 1 291 ? -1.059 5.420 4.995 1.00 91.56 291 ASP A CA 1
ATOM 2328 C C . ASP A 1 291 ? -2.285 6.065 5.653 1.00 91.56 291 ASP A C 1
ATOM 2330 O O . ASP A 1 291 ? -2.696 5.655 6.744 1.00 91.56 291 ASP A O 1
ATOM 2334 N N . ILE A 1 292 ? -2.914 7.027 4.970 1.00 92.31 292 ILE A N 1
ATOM 2335 C CA . ILE A 1 292 ? -4.139 7.703 5.413 1.00 92.31 292 ILE A CA 1
ATOM 2336 C C . ILE A 1 292 ? -5.380 6.952 4.914 1.00 92.31 292 ILE A C 1
ATOM 2338 O O . ILE A 1 292 ? -6.178 6.449 5.705 1.00 92.31 292 ILE A O 1
ATOM 2342 N N . GLN A 1 293 ? -5.576 6.896 3.597 1.00 96.62 293 GLN A N 1
ATOM 2343 C CA . GLN A 1 293 ? -6.827 6.463 2.970 1.00 96.62 293 GLN A CA 1
ATOM 2344 C C . GLN A 1 293 ? -6.919 4.939 2.836 1.00 96.62 293 GLN A C 1
ATOM 2346 O O . GLN A 1 293 ? -7.993 4.367 3.034 1.00 96.62 293 GLN A O 1
ATOM 2351 N N . GLY A 1 294 ? -5.807 4.270 2.524 1.00 96.75 294 GLY A N 1
ATOM 2352 C CA . GLY A 1 294 ? -5.742 2.809 2.442 1.00 96.75 294 GLY A CA 1
ATOM 2353 C C . GLY A 1 294 ? -5.942 2.151 3.801 1.00 96.75 294 GLY A C 1
ATOM 2354 O O . GLY A 1 294 ? -6.806 1.280 3.944 1.00 96.75 294 GLY A O 1
ATOM 2355 N N . THR A 1 295 ? -5.231 2.649 4.815 1.00 95.12 295 THR A N 1
ATOM 2356 C CA . THR A 1 295 ? -5.387 2.230 6.214 1.00 95.12 295 THR A CA 1
ATOM 2357 C C . THR A 1 295 ? -6.818 2.459 6.702 1.00 95.12 295 THR A C 1
ATOM 2359 O O . THR A 1 295 ? -7.425 1.562 7.287 1.00 95.12 295 THR A O 1
ATOM 2362 N N . ALA A 1 296 ? -7.408 3.626 6.416 1.00 97.25 296 ALA A N 1
ATOM 2363 C CA . ALA A 1 296 ? -8.806 3.895 6.747 1.00 97.25 296 ALA A CA 1
ATOM 2364 C C . ALA A 1 296 ? -9.756 2.869 6.116 1.00 97.25 296 ALA A C 1
ATOM 2366 O O . ALA A 1 296 ? -10.626 2.320 6.798 1.00 97.25 296 ALA A O 1
ATOM 2367 N N . SER A 1 297 ? -9.560 2.570 4.830 1.00 98.50 297 SER A N 1
ATOM 2368 C CA . SER A 1 297 ? -10.425 1.659 4.088 1.00 98.50 297 SER A CA 1
ATOM 2369 C C . SER A 1 297 ? -10.324 0.215 4.588 1.00 98.50 297 SER A C 1
ATOM 2371 O O . SER A 1 297 ? -11.365 -0.409 4.825 1.00 98.50 297 SER A O 1
ATOM 2373 N N . VAL A 1 298 ? -9.113 -0.315 4.807 1.00 98.25 298 VAL A N 1
ATOM 2374 C CA . VAL A 1 298 ? -8.940 -1.699 5.284 1.00 98.25 298 VAL A CA 1
ATOM 2375 C C . VAL A 1 298 ? -9.504 -1.872 6.691 1.00 98.25 298 VAL A C 1
ATOM 2377 O O . VAL A 1 298 ? -10.207 -2.846 6.949 1.00 98.25 298 VAL A O 1
ATOM 2380 N N . VAL A 1 299 ? -9.294 -0.898 7.579 1.00 98.19 299 VAL A N 1
ATOM 2381 C CA . VAL A 1 299 ? -9.820 -0.956 8.947 1.00 98.19 299 VAL A CA 1
ATOM 2382 C C . VAL A 1 299 ? -11.340 -0.889 8.952 1.00 98.19 299 VAL A C 1
ATOM 2384 O O . VAL A 1 299 ? -11.975 -1.688 9.640 1.00 98.19 299 VAL A O 1
ATOM 2387 N N . LEU A 1 300 ? -11.938 -0.003 8.150 1.00 98.56 300 LEU A N 1
ATOM 2388 C CA . LEU A 1 300 ? -13.389 0.036 7.995 1.00 98.56 300 LEU A CA 1
ATOM 2389 C C . LEU A 1 300 ? -13.929 -1.304 7.473 1.00 98.56 300 LEU A C 1
ATOM 2391 O O . LEU A 1 300 ? -14.943 -1.778 7.978 1.00 98.56 300 LEU A O 1
ATOM 2395 N N . ALA A 1 301 ? -13.244 -1.951 6.526 1.00 98.56 301 ALA A N 1
ATOM 2396 C CA . ALA A 1 301 ? -13.638 -3.273 6.039 1.00 98.56 301 ALA A CA 1
ATOM 2397 C C . ALA A 1 301 ? -13.636 -4.321 7.160 1.00 98.56 301 ALA A C 1
ATOM 2399 O O . ALA A 1 301 ? -14.613 -5.054 7.314 1.00 98.56 301 ALA A O 1
ATOM 2400 N N . GLY A 1 302 ? -12.581 -4.355 7.980 1.00 97.56 302 GLY A N 1
ATOM 2401 C CA . GLY A 1 302 ? -12.500 -5.246 9.137 1.00 97.56 302 GLY A CA 1
ATOM 2402 C C . GLY A 1 302 ? -13.587 -4.969 10.174 1.00 97.56 302 GLY A C 1
ATOM 2403 O O . GLY A 1 302 ? -14.170 -5.907 10.717 1.00 97.56 302 GLY A O 1
ATOM 2404 N N . VAL A 1 303 ? -13.914 -3.697 10.424 1.00 97.75 303 VAL A N 1
ATOM 2405 C CA . VAL A 1 303 ? -15.020 -3.315 11.315 1.00 97.75 303 VAL A CA 1
ATOM 2406 C C . VAL A 1 303 ? -16.359 -3.785 10.745 1.00 97.75 303 VAL A C 1
ATOM 2408 O O . VAL A 1 303 ? -17.102 -4.456 11.458 1.00 97.75 303 VAL A O 1
ATOM 2411 N N . ILE A 1 304 ? -16.654 -3.509 9.468 1.00 97.94 304 ILE A N 1
ATOM 2412 C CA . ILE A 1 304 ? -17.889 -3.955 8.797 1.00 97.94 304 ILE A CA 1
ATOM 2413 C C . ILE A 1 304 ? -18.001 -5.482 8.843 1.00 97.94 304 ILE A C 1
ATOM 2415 O O . ILE A 1 304 ? -19.059 -6.007 9.190 1.00 97.94 304 ILE A O 1
ATOM 2419 N N . ALA A 1 305 ? -16.915 -6.199 8.549 1.00 96.88 305 ALA A N 1
ATOM 2420 C CA . ALA A 1 305 ? -16.880 -7.654 8.634 1.00 96.88 305 ALA A CA 1
ATOM 2421 C C . ALA A 1 305 ? -17.141 -8.146 10.066 1.00 96.88 305 ALA A C 1
ATOM 2423 O O . ALA A 1 305 ? -17.856 -9.132 10.253 1.00 96.88 305 ALA A O 1
ATOM 2424 N N . SER A 1 306 ? -16.622 -7.442 11.074 1.00 95.44 306 SER A N 1
ATOM 2425 C CA . SER A 1 306 ? -16.802 -7.779 12.490 1.00 95.44 306 SER A CA 1
ATOM 2426 C C . SER A 1 306 ? -18.229 -7.556 12.992 1.00 95.44 306 SER A C 1
ATOM 2428 O O . SER A 1 306 ? -18.621 -8.225 13.948 1.00 95.44 306 SER A O 1
ATOM 2430 N N . LEU A 1 307 ? -19.037 -6.699 12.348 1.00 94.88 307 LEU A N 1
ATOM 2431 C CA . LEU A 1 307 ? -20.444 -6.473 12.726 1.00 94.88 307 LEU A CA 1
ATOM 2432 C C . LEU A 1 307 ? -21.272 -7.766 12.706 1.00 94.88 307 LEU A C 1
ATOM 2434 O O . LEU A 1 307 ? -22.162 -7.930 13.535 1.00 94.88 307 LEU A O 1
ATOM 2438 N N . LYS A 1 308 ? -20.949 -8.729 11.829 1.00 91.06 308 LYS A N 1
ATOM 2439 C CA . LYS A 1 308 ? -21.589 -10.059 11.852 1.00 91.06 308 LYS A CA 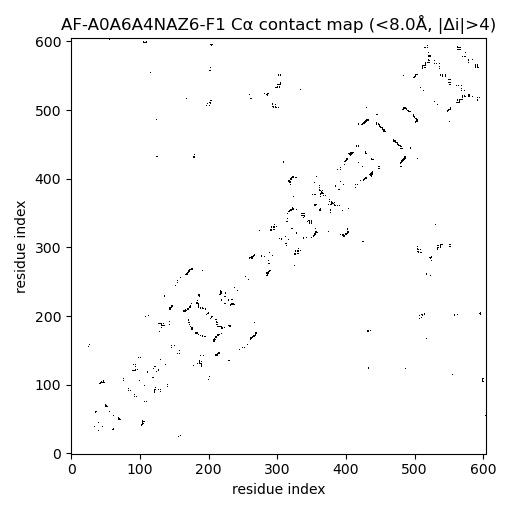1
ATOM 2440 C C . LYS 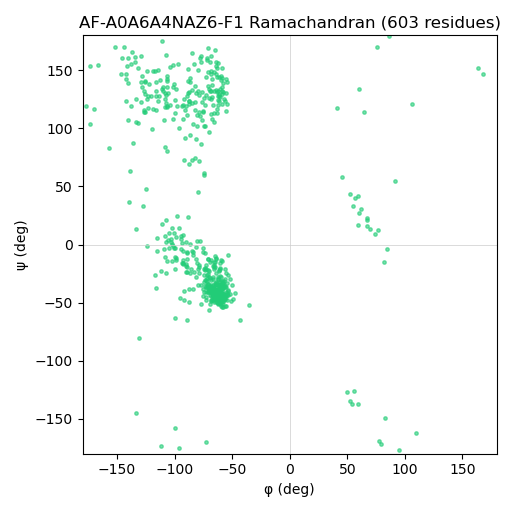A 1 308 ? -21.331 -10.829 13.153 1.00 91.06 308 LYS A C 1
ATOM 2442 O O . LYS A 1 308 ? -22.159 -11.640 13.554 1.00 91.06 308 LYS A O 1
ATOM 2447 N N . LEU A 1 309 ? -20.190 -10.591 13.801 1.00 89.38 309 LEU A N 1
ATOM 2448 C CA . LEU A 1 309 ? -19.770 -11.295 15.012 1.00 89.38 309 LEU A CA 1
ATOM 2449 C C . LEU A 1 309 ? -20.224 -10.586 16.293 1.00 89.38 309 LEU A C 1
ATOM 2451 O O . LEU A 1 309 ? -20.612 -11.269 17.249 1.00 89.38 309 LEU A O 1
ATOM 2455 N N . ILE A 1 310 ? -20.154 -9.248 16.319 1.00 91.12 310 ILE A N 1
ATOM 2456 C CA . ILE A 1 310 ? -20.537 -8.419 17.479 1.00 91.12 310 ILE A CA 1
ATOM 2457 C C . ILE A 1 310 ? -22.012 -8.000 17.474 1.00 91.12 310 ILE A C 1
ATOM 2459 O O . ILE A 1 310 ? -22.534 -7.639 18.524 1.00 91.12 310 ILE A O 1
ATOM 2463 N N . GLY A 1 311 ? -22.696 -8.109 16.331 1.00 90.06 311 GLY A N 1
ATOM 2464 C CA . GLY A 1 311 ? -24.090 -7.705 16.160 1.00 90.06 311 GLY A CA 1
ATOM 2465 C C . GLY A 1 311 ? -24.276 -6.188 16.060 1.00 90.06 311 GLY A C 1
ATOM 2466 O O . GLY A 1 311 ? -23.363 -5.411 16.318 1.00 90.06 311 GLY A O 1
ATOM 2467 N N . GLY A 1 312 ? -25.489 -5.768 15.693 1.00 93.94 312 GLY A N 1
ATOM 2468 C CA . GLY A 1 312 ? -25.835 -4.353 15.533 1.00 93.94 312 GLY A CA 1
ATOM 2469 C C . GLY A 1 312 ? -25.364 -3.739 14.212 1.00 93.94 312 GLY A C 1
ATOM 2470 O O . GLY A 1 312 ? -24.942 -4.421 13.276 1.00 93.94 312 GLY A O 1
ATOM 2471 N N . THR A 1 313 ? -25.505 -2.423 14.118 1.00 95.94 313 THR A N 1
ATOM 2472 C CA . THR A 1 313 ? -25.066 -1.599 12.992 1.00 95.94 313 THR A CA 1
ATOM 2473 C C . THR A 1 313 ? -23.848 -0.768 13.381 1.00 95.94 313 THR A C 1
ATOM 2475 O O . THR A 1 313 ? -23.586 -0.531 14.556 1.00 95.94 313 THR A O 1
ATOM 2478 N N . LEU A 1 314 ? -23.123 -0.235 12.391 1.00 95.50 314 LEU A N 1
ATOM 2479 C CA . LEU A 1 314 ? -21.961 0.627 12.641 1.00 95.50 314 LEU A CA 1
ATOM 2480 C C . LEU A 1 314 ? -22.292 1.825 13.556 1.00 95.50 314 LEU A C 1
ATOM 2482 O O . LEU A 1 314 ? -21.463 2.238 14.360 1.00 95.50 314 LEU A O 1
ATOM 2486 N N . ALA A 1 315 ? -23.520 2.347 13.461 1.00 96.69 315 ALA A N 1
ATOM 2487 C CA . ALA A 1 315 ? -23.996 3.474 14.254 1.00 96.69 315 ALA A CA 1
ATOM 2488 C C . ALA A 1 315 ? -24.258 3.124 15.729 1.00 96.69 315 ALA A C 1
ATOM 2490 O O . ALA A 1 315 ? -24.354 4.038 16.550 1.00 96.69 315 ALA A O 1
ATOM 2491 N N . ASP A 1 316 ? -24.384 1.843 16.083 1.00 96.56 316 ASP A N 1
ATOM 2492 C CA . ASP A 1 316 ? -24.658 1.395 17.454 1.00 96.56 316 ASP A CA 1
ATOM 2493 C C . ASP A 1 316 ? -23.397 1.398 18.327 1.00 96.56 316 ASP A C 1
ATOM 2495 O O . ASP A 1 316 ? -23.488 1.510 19.549 1.00 96.56 316 ASP A O 1
ATOM 2499 N N . HIS A 1 317 ? -22.223 1.369 17.698 1.00 97.69 317 HIS A N 1
ATOM 2500 C CA . HIS A 1 317 ? -20.935 1.223 18.362 1.00 97.69 317 HIS A CA 1
ATOM 2501 C C . HIS A 1 317 ? -20.304 2.551 18.795 1.00 97.69 317 HIS A C 1
ATOM 2503 O O . HIS A 1 317 ? -20.491 3.596 18.169 1.00 97.69 317 HIS A O 1
ATOM 2509 N N . THR A 1 318 ? -19.508 2.478 19.864 1.00 98.38 318 THR A N 1
ATOM 2510 C CA . THR A 1 318 ? -18.635 3.560 20.340 1.00 98.38 318 THR A CA 1
ATOM 2511 C C . THR A 1 318 ? -17.186 3.160 20.094 1.00 98.38 318 THR A C 1
ATOM 2513 O O . THR A 1 318 ? -16.776 2.048 20.441 1.00 98.38 318 THR A O 1
ATOM 2516 N N . PHE A 1 319 ? -16.412 4.068 19.512 1.00 98.62 319 PHE A N 1
ATOM 2517 C CA . PHE A 1 319 ? -15.041 3.834 19.074 1.00 98.62 319 PHE A CA 1
ATOM 2518 C C . PHE A 1 319 ? -14.068 4.600 19.961 1.00 98.62 319 PHE A C 1
ATOM 2520 O O . PHE A 1 319 ? -14.280 5.784 20.233 1.00 98.62 319 PHE A O 1
ATOM 2527 N N . LEU A 1 320 ? -12.980 3.949 20.363 1.00 98.69 320 LEU A N 1
ATOM 2528 C CA . LEU A 1 320 ? -11.849 4.596 21.018 1.00 98.69 320 LEU A CA 1
ATOM 2529 C C . LEU A 1 320 ? -10.561 4.273 20.269 1.00 98.69 320 LEU A C 1
ATOM 2531 O O . LEU A 1 320 ? -10.254 3.111 20.011 1.00 98.69 320 LEU A O 1
ATOM 2535 N N . PHE A 1 321 ? -9.796 5.311 19.962 1.00 98.62 321 PHE A N 1
ATOM 2536 C CA . PHE A 1 321 ? -8.514 5.212 19.285 1.00 98.62 321 PHE A CA 1
ATOM 2537 C C . PHE A 1 321 ? -7.373 5.575 20.231 1.00 98.62 321 PHE A C 1
ATOM 2539 O O . PHE A 1 321 ? -7.420 6.616 20.890 1.00 98.62 321 PHE A O 1
ATOM 2546 N N . LEU A 1 322 ? -6.315 4.766 20.241 1.00 98.00 322 LEU A N 1
ATOM 2547 C CA . LEU A 1 322 ? -5.010 5.162 20.761 1.00 98.00 322 LEU A CA 1
ATOM 2548 C C . LEU A 1 322 ? -4.107 5.551 19.588 1.00 98.00 322 LEU A C 1
ATOM 2550 O O . LEU A 1 322 ? -3.707 4.709 18.790 1.00 98.00 322 LEU A O 1
ATOM 2554 N N . GLY A 1 323 ? -3.751 6.828 19.509 1.00 94.94 323 GLY A N 1
ATOM 2555 C CA . GLY A 1 323 ? -3.038 7.413 18.380 1.00 94.94 323 GLY A CA 1
ATOM 2556 C C . GLY A 1 323 ? -3.968 8.285 17.542 1.00 94.94 323 GLY A C 1
ATOM 2557 O O . GLY A 1 323 ? -4.973 7.829 17.012 1.00 94.94 323 GLY A O 1
ATOM 2558 N N . ALA A 1 324 ? -3.607 9.561 17.414 1.00 93.06 324 ALA A N 1
ATOM 2559 C CA . ALA A 1 324 ? -4.356 10.567 16.662 1.00 93.06 324 ALA A CA 1
ATOM 2560 C C . ALA A 1 324 ? -3.457 11.228 15.604 1.00 93.06 324 ALA A C 1
ATOM 2562 O O . ALA A 1 324 ? -3.327 12.452 15.565 1.00 93.06 324 ALA A O 1
ATOM 2563 N N . GLY A 1 325 ? -2.734 10.400 14.845 1.00 88.88 325 GLY A N 1
ATOM 2564 C CA . GLY A 1 325 ? -1.971 10.795 13.656 1.00 88.88 325 GLY A CA 1
ATOM 2565 C C . GLY A 1 325 ? -2.732 10.468 12.369 1.00 88.88 325 GLY A C 1
ATOM 2566 O O . GLY A 1 325 ? -3.944 10.285 12.418 1.00 88.88 325 GLY A O 1
ATOM 2567 N N . GLU A 1 326 ? -2.003 10.340 11.255 1.00 83.94 326 GLU A N 1
ATOM 2568 C CA . GLU A 1 326 ? -2.520 10.001 9.913 1.00 83.94 326 GLU A CA 1
ATOM 2569 C C . GLU A 1 326 ? -3.565 8.882 9.921 1.00 83.94 326 GLU A C 1
ATOM 2571 O O . GLU A 1 326 ? -4.740 9.129 9.642 1.00 83.94 326 GLU A O 1
ATOM 2576 N N . ALA A 1 327 ? -3.144 7.678 10.318 1.00 88.75 327 ALA A N 1
ATOM 2577 C CA . ALA A 1 327 ? -3.996 6.498 10.350 1.00 88.75 327 ALA A CA 1
ATOM 2578 C C . ALA A 1 327 ? -5.209 6.695 11.272 1.00 88.75 327 ALA A C 1
ATOM 2580 O O . ALA A 1 327 ? -6.345 6.533 10.837 1.00 88.75 327 ALA A O 1
ATOM 2581 N N . GLY A 1 328 ? -4.989 7.097 12.529 1.00 94.44 328 GLY A N 1
ATOM 2582 C CA . GLY A 1 328 ? -6.058 7.218 13.525 1.00 94.44 328 GLY A CA 1
ATOM 2583 C C . GLY A 1 328 ? -7.173 8.177 13.104 1.00 94.44 328 GLY A C 1
ATOM 2584 O O . GLY A 1 328 ? -8.347 7.811 13.144 1.00 94.44 328 GLY A O 1
ATOM 2585 N N . THR A 1 329 ? -6.832 9.387 12.642 1.00 92.94 329 THR A N 1
ATOM 2586 C CA . THR A 1 329 ? -7.854 10.346 12.189 1.00 92.94 329 THR A CA 1
ATOM 2587 C C . THR A 1 329 ? -8.446 9.989 10.830 1.00 92.94 329 THR A C 1
ATOM 2589 O O . THR A 1 329 ? -9.631 10.236 10.626 1.00 92.94 329 THR A O 1
ATOM 2592 N N . GLY A 1 330 ? -7.672 9.381 9.922 1.00 93.69 330 GLY A N 1
ATOM 2593 C CA . GLY A 1 330 ? -8.184 8.908 8.633 1.00 93.69 330 GLY A CA 1
ATOM 2594 C C . GLY A 1 330 ? -9.230 7.803 8.796 1.00 93.69 330 GLY A C 1
ATOM 2595 O O . GLY A 1 330 ? -10.315 7.887 8.221 1.00 93.69 330 GLY A O 1
ATOM 2596 N N . ILE A 1 331 ? -8.949 6.804 9.642 1.00 97.06 331 ILE A N 1
ATOM 2597 C CA . ILE A 1 331 ? -9.902 5.735 9.978 1.00 97.06 331 ILE A CA 1
ATOM 2598 C C . ILE A 1 331 ? -11.157 6.329 10.630 1.00 97.06 331 ILE A C 1
ATOM 2600 O O . ILE A 1 331 ? -12.272 5.996 10.230 1.00 97.06 331 ILE A O 1
ATOM 2604 N N . ALA A 1 332 ? -10.984 7.203 11.627 1.00 97.38 332 ALA A N 1
ATOM 2605 C CA . ALA A 1 332 ? -12.094 7.828 12.342 1.00 97.38 332 ALA A CA 1
ATOM 2606 C C . ALA A 1 332 ? -13.026 8.602 11.394 1.00 97.38 332 ALA A C 1
ATOM 2608 O O . ALA A 1 332 ? -14.248 8.471 11.491 1.00 97.38 332 ALA A O 1
ATOM 2609 N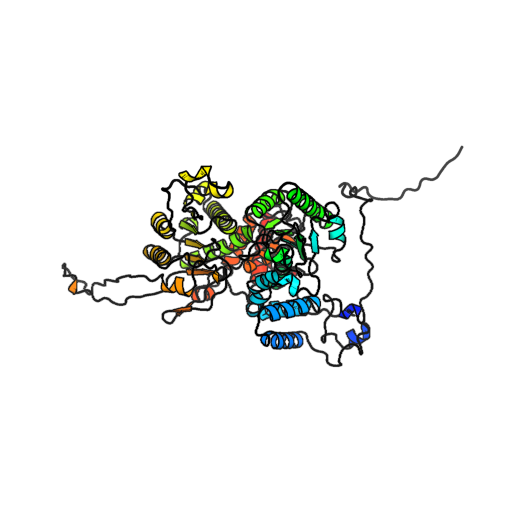 N . GLU A 1 333 ? -12.461 9.362 10.452 1.00 95.88 333 GLU A N 1
ATOM 2610 C CA . GLU A 1 333 ? -13.230 10.125 9.467 1.00 95.88 333 GLU A CA 1
ATOM 2611 C C . GLU A 1 333 ? -13.995 9.211 8.506 1.00 95.88 333 GLU A C 1
ATOM 2613 O O . GLU A 1 333 ? -15.182 9.430 8.269 1.00 95.88 333 GLU A O 1
ATOM 2618 N N . LEU A 1 334 ? -13.365 8.138 8.016 1.00 97.31 334 LEU A N 1
ATOM 2619 C CA . LEU A 1 334 ? -14.026 7.210 7.100 1.00 97.31 334 LEU A CA 1
ATOM 2620 C C . LEU A 1 334 ? -15.154 6.419 7.789 1.00 97.31 334 LEU A C 1
ATOM 2622 O O . LEU A 1 334 ? -16.212 6.214 7.194 1.00 97.31 334 LEU A O 1
ATOM 2626 N N . ILE A 1 335 ? -14.979 6.040 9.062 1.00 98.19 335 ILE A N 1
ATOM 2627 C CA . ILE A 1 335 ? -16.049 5.446 9.884 1.00 98.19 335 ILE A CA 1
ATOM 2628 C C . ILE A 1 335 ? -17.199 6.442 10.069 1.00 98.19 335 ILE A C 1
ATOM 2630 O O . ILE A 1 335 ? -18.358 6.077 9.868 1.00 98.19 335 ILE A O 1
ATOM 2634 N N . ALA A 1 336 ? -16.904 7.696 10.427 1.00 97.69 336 ALA A N 1
ATOM 2635 C CA . ALA A 1 336 ? -17.919 8.738 10.588 1.00 97.69 336 ALA A CA 1
ATOM 2636 C C . ALA A 1 336 ? -18.713 8.952 9.288 1.00 97.69 336 ALA A C 1
ATOM 2638 O O . ALA A 1 336 ? -19.946 8.991 9.301 1.00 97.69 336 ALA A O 1
ATOM 2639 N N . LEU A 1 337 ? -18.020 9.015 8.149 1.00 97.00 337 LEU A N 1
ATOM 2640 C CA . LEU A 1 337 ? -18.640 9.161 6.837 1.00 97.00 337 LEU A CA 1
ATOM 2641 C C . LEU A 1 337 ? -19.548 7.972 6.493 1.00 97.00 337 LEU A C 1
ATOM 2643 O O . LEU A 1 337 ? -20.664 8.172 6.010 1.00 97.00 337 LEU A O 1
ATOM 2647 N N . GLU A 1 338 ? -19.114 6.746 6.778 1.00 97.25 338 GLU A N 1
ATOM 2648 C CA . GLU A 1 338 ? -19.920 5.547 6.540 1.00 97.25 338 GLU A CA 1
ATOM 2649 C C . GLU A 1 338 ? -21.183 5.520 7.415 1.00 97.25 338 GLU A C 1
ATOM 2651 O O . GLU A 1 338 ? -22.286 5.256 6.925 1.00 97.25 338 GLU A O 1
ATOM 2656 N N . ILE A 1 339 ? -21.059 5.871 8.702 1.00 97.50 339 ILE A N 1
ATOM 2657 C CA . ILE A 1 339 ? -22.213 6.027 9.602 1.00 97.50 339 ILE A CA 1
ATOM 2658 C C . ILE A 1 339 ? -23.159 7.098 9.051 1.00 97.50 339 ILE A C 1
ATOM 2660 O O . ILE A 1 339 ? -24.372 6.879 8.992 1.00 97.50 339 ILE A O 1
ATOM 2664 N N . SER A 1 340 ? -22.621 8.240 8.624 1.00 97.38 340 SER A N 1
ATOM 2665 C CA . SER A 1 340 ? -23.383 9.366 8.073 1.00 97.38 340 SER A CA 1
ATOM 2666 C C . SER A 1 340 ? -24.190 8.931 6.857 1.00 97.38 340 SER A C 1
ATOM 2668 O O . SER A 1 340 ? -25.403 9.132 6.811 1.00 97.38 340 SER A O 1
ATOM 2670 N N . LYS A 1 341 ? -23.573 8.202 5.926 1.00 94.88 341 LYS A N 1
ATOM 2671 C CA . LYS A 1 341 ? -24.264 7.679 4.746 1.00 94.88 341 LYS A CA 1
ATOM 2672 C C . LYS A 1 341 ? -25.373 6.688 5.068 1.00 94.88 341 LYS A C 1
ATOM 2674 O O . LYS A 1 341 ? -26.458 6.793 4.494 1.00 94.88 341 LYS A O 1
ATOM 2679 N N . ARG A 1 342 ? -25.126 5.738 5.974 1.00 94.06 342 ARG A N 1
ATOM 2680 C CA . ARG A 1 342 ? -26.125 4.721 6.347 1.00 94.06 342 ARG A CA 1
ATOM 2681 C C . ARG A 1 342 ? -27.306 5.321 7.101 1.00 94.06 342 ARG A C 1
ATOM 2683 O O . ARG A 1 342 ? -28.444 4.910 6.889 1.00 94.06 342 ARG A O 1
ATOM 2690 N N . THR A 1 343 ? -27.042 6.293 7.970 1.00 96.12 343 THR A N 1
ATOM 2691 C CA . THR A 1 343 ? -28.056 6.906 8.845 1.00 96.12 343 THR A CA 1
ATOM 2692 C C . THR A 1 343 ? -28.699 8.160 8.256 1.00 96.12 343 THR A C 1
ATOM 2694 O O . THR A 1 343 ? -29.745 8.587 8.739 1.00 96.12 343 THR A O 1
ATOM 2697 N N . LYS A 1 344 ? -28.091 8.754 7.221 1.00 95.50 344 LYS A N 1
ATOM 2698 C CA . LYS A 1 344 ? -28.406 10.086 6.675 1.00 95.50 344 LYS A CA 1
ATOM 2699 C C . LYS A 1 344 ? -28.254 11.226 7.693 1.00 95.50 344 LYS A C 1
ATOM 2701 O O . LYS A 1 344 ? -28.787 12.314 7.475 1.00 95.50 344 LYS A O 1
ATOM 2706 N N . ALA A 1 345 ? -27.554 10.991 8.803 1.00 96.38 345 ALA A N 1
ATOM 2707 C CA . ALA A 1 345 ? -27.236 12.025 9.780 1.00 96.38 345 ALA A CA 1
ATOM 2708 C C . ALA A 1 345 ? -26.043 12.874 9.300 1.00 96.38 345 ALA A C 1
ATOM 2710 O O . ALA A 1 345 ? -25.163 12.340 8.629 1.00 96.38 345 ALA A O 1
ATOM 2711 N N . PRO A 1 346 ? -25.954 14.166 9.667 1.00 96.56 346 PRO A N 1
ATOM 2712 C CA . PRO A 1 346 ? -24.763 14.973 9.400 1.00 96.56 346 PRO A CA 1
ATOM 2713 C C . PRO A 1 346 ? -23.503 14.325 9.984 1.00 96.56 346 PRO A C 1
ATOM 2715 O O . PRO A 1 346 ? -23.548 13.776 11.090 1.00 96.56 346 PRO A O 1
ATOM 2718 N N . VAL A 1 347 ? -22.371 14.411 9.278 1.00 94.75 347 VAL A N 1
ATOM 2719 C CA . VAL A 1 347 ? -21.124 13.745 9.696 1.00 94.75 347 VAL A CA 1
ATOM 2720 C C . VAL A 1 347 ? -20.673 14.208 11.084 1.00 94.75 347 VAL A C 1
ATOM 2722 O O . VAL A 1 347 ? -20.252 13.393 11.903 1.00 94.75 347 VAL A O 1
ATOM 2725 N N . GLU A 1 348 ? -20.888 15.475 11.429 1.00 94.56 348 GLU A N 1
ATOM 2726 C CA . GLU A 1 348 ? -20.583 16.049 12.741 1.00 94.56 348 GLU A CA 1
ATOM 2727 C C . GLU A 1 348 ? -21.330 15.336 13.873 1.00 94.56 348 GLU A C 1
ATOM 2729 O O . GLU A 1 348 ? -20.783 15.143 14.959 1.00 94.56 348 GLU A O 1
ATOM 2734 N N . ALA A 1 349 ? -22.569 14.902 13.627 1.00 94.88 349 ALA A N 1
ATOM 2735 C CA . ALA A 1 349 ? -23.344 14.148 14.605 1.00 94.88 349 ALA A CA 1
ATOM 2736 C C . ALA A 1 349 ? -22.784 12.732 14.795 1.00 94.88 349 ALA A C 1
ATOM 2738 O O . ALA A 1 349 ? -22.801 12.212 15.911 1.00 94.88 349 ALA A O 1
ATOM 2739 N N . THR A 1 350 ? -22.250 12.126 13.733 1.00 95.56 350 THR A N 1
ATOM 2740 C CA . THR A 1 350 ? -21.680 10.770 13.777 1.00 95.56 350 THR A CA 1
ATOM 2741 C C . THR A 1 350 ? -20.336 10.712 14.501 1.00 95.56 350 THR A C 1
ATOM 2743 O O . THR A 1 350 ? -20.060 9.732 15.193 1.00 95.56 350 THR A O 1
ATOM 2746 N N . ARG A 1 351 ? -19.544 11.796 14.456 1.00 97.19 351 ARG A N 1
ATOM 2747 C CA . ARG A 1 351 ? -18.259 11.890 15.173 1.00 97.19 351 ARG A CA 1
ATOM 2748 C C . ARG A 1 351 ? -18.406 11.774 16.695 1.00 97.19 351 ARG A C 1
ATOM 2750 O O . ARG A 1 351 ? -17.458 11.367 17.355 1.00 97.19 351 ARG A O 1
ATOM 2757 N N . LYS A 1 352 ? -19.585 12.062 17.266 1.00 95.62 352 LYS A N 1
ATOM 2758 C CA . LYS A 1 352 ? -19.831 12.050 18.726 1.00 95.62 352 LYS A CA 1
ATOM 2759 C C . LYS A 1 352 ? -19.600 10.697 19.408 1.00 95.62 352 LYS A C 1
ATOM 2761 O O . LYS A 1 352 ? -19.416 10.658 20.620 1.00 95.62 352 LYS A O 1
ATOM 2766 N N . LYS A 1 353 ? -19.636 9.589 18.661 1.00 94.62 353 LYS A N 1
ATOM 2767 C CA . LYS A 1 353 ? -19.350 8.240 19.184 1.00 94.62 353 LYS A CA 1
ATOM 2768 C C . LYS A 1 353 ? -17.892 7.811 18.992 1.00 94.62 353 LYS A C 1
ATOM 2770 O O . LYS A 1 353 ? -17.557 6.666 19.283 1.00 94.62 353 LYS A O 1
ATOM 2775 N N . ILE A 1 354 ? -17.035 8.698 18.489 1.00 98.38 354 ILE A N 1
ATOM 2776 C CA . ILE A 1 354 ? -15.656 8.389 18.117 1.00 98.38 354 ILE A CA 1
ATOM 2777 C C . ILE A 1 354 ? -14.703 9.240 18.952 1.00 98.38 354 ILE A C 1
ATOM 2779 O O . ILE A 1 354 ? -14.696 10.466 18.851 1.00 98.38 354 ILE A O 1
ATOM 2783 N N . TRP A 1 355 ? -13.887 8.576 19.764 1.00 98.56 355 TRP A N 1
ATOM 2784 C CA . TRP A 1 355 ? -12.967 9.186 20.719 1.00 98.56 355 TRP A CA 1
ATOM 2785 C C . TRP A 1 355 ? -11.522 8.875 20.350 1.00 98.56 355 TRP A C 1
ATOM 2787 O O . TRP A 1 355 ? -11.205 7.750 19.969 1.00 98.56 355 TRP A O 1
ATOM 2797 N N . LEU A 1 356 ? -10.628 9.853 20.487 1.00 98.44 356 LEU A N 1
ATOM 2798 C CA . LEU A 1 356 ? -9.209 9.700 20.165 1.00 98.44 356 LEU A CA 1
ATOM 2799 C C . LEU A 1 356 ? -8.340 10.095 21.363 1.00 98.44 356 LEU A C 1
ATOM 2801 O O . LEU A 1 356 ? -8.600 11.094 22.034 1.00 98.44 356 LEU A O 1
ATOM 2805 N N . VAL A 1 357 ? -7.275 9.335 21.603 1.00 98.00 357 VAL A N 1
ATOM 2806 C CA . VAL A 1 357 ? -6.258 9.585 22.631 1.00 98.00 357 VAL A CA 1
ATOM 2807 C C . VAL A 1 357 ? -4.922 9.839 21.939 1.00 98.00 357 VAL A C 1
ATOM 2809 O O . VAL A 1 357 ? -4.482 9.038 21.115 1.00 98.00 357 VAL A O 1
ATOM 2812 N N . ASP A 1 358 ? -4.260 10.947 22.268 1.00 95.38 358 ASP A N 1
ATOM 2813 C CA . ASP A 1 358 ? -2.892 11.235 21.824 1.00 95.38 358 ASP A CA 1
ATOM 2814 C C . ASP A 1 358 ? -1.896 11.193 22.990 1.00 95.38 358 ASP A C 1
ATOM 2816 O O . ASP A 1 358 ? -2.242 10.824 24.110 1.00 95.38 358 ASP A O 1
ATOM 2820 N N . SER A 1 359 ? -0.640 11.577 22.745 1.00 93.69 359 SER A N 1
ATOM 2821 C CA . SER A 1 359 ? 0.419 11.546 23.763 1.00 93.69 359 SER A CA 1
ATOM 2822 C C . SER A 1 359 ? 0.141 12.406 25.004 1.00 93.69 359 SER A C 1
ATOM 2824 O O . SER A 1 359 ? 0.832 12.255 26.009 1.00 93.69 359 SER A O 1
ATOM 2826 N N . LYS A 1 360 ? -0.852 13.305 24.963 1.00 95.56 360 LYS A N 1
ATOM 2827 C CA . LYS A 1 360 ? -1.263 14.141 26.100 1.00 95.56 360 LYS A CA 1
ATOM 2828 C C . LYS A 1 360 ? -2.585 13.678 26.735 1.00 95.56 360 LYS A C 1
ATOM 2830 O O . LYS A 1 360 ? -3.063 14.344 27.653 1.00 95.56 360 LYS A O 1
ATOM 2835 N N . GLY A 1 361 ? -3.169 12.570 26.273 1.00 96.44 361 GLY A N 1
ATOM 2836 C CA . GLY A 1 361 ? -4.430 12.009 26.767 1.00 96.44 361 GLY A CA 1
ATOM 2837 C C . GLY A 1 361 ? -5.592 12.148 25.779 1.00 96.44 361 GLY A C 1
ATOM 2838 O O . GLY A 1 361 ? -5.393 12.388 24.585 1.00 96.44 361 GLY A O 1
ATOM 2839 N N . LEU A 1 362 ? -6.817 12.001 26.284 1.00 98.06 362 LEU A N 1
ATOM 2840 C CA . LEU A 1 362 ? -8.062 12.100 25.521 1.00 98.06 362 LEU A CA 1
ATOM 2841 C C . LEU A 1 362 ? -8.189 13.475 24.847 1.00 98.06 362 LEU A C 1
ATOM 2843 O O . LEU A 1 362 ? -7.892 14.515 25.451 1.00 98.06 362 LEU A O 1
ATOM 2847 N N . ILE A 1 363 ? -8.600 13.480 23.582 1.00 97.94 363 ILE A N 1
ATOM 2848 C CA . ILE A 1 363 ? -8.888 14.688 22.812 1.00 97.94 363 ILE A CA 1
ATOM 2849 C C . ILE A 1 363 ? -10.274 15.194 23.222 1.00 97.94 363 ILE A C 1
ATOM 2851 O O . ILE A 1 363 ? -11.277 14.524 23.007 1.00 97.94 363 ILE A O 1
ATOM 2855 N N . VAL A 1 364 ? -10.309 16.373 23.845 1.00 98.06 364 VAL A N 1
ATOM 2856 C CA . VAL A 1 364 ? -11.517 16.978 24.427 1.00 98.06 364 VAL A CA 1
ATOM 2857 C C . VAL A 1 364 ? -11.550 18.485 24.175 1.00 98.06 364 VAL A C 1
ATOM 2859 O O . VAL A 1 364 ? -10.510 19.095 23.905 1.00 98.06 364 VAL A O 1
ATOM 2862 N N . SER A 1 365 ? -12.733 19.091 24.274 1.00 96.88 365 SER A N 1
ATOM 2863 C CA . SER A 1 365 ? -12.987 20.502 23.947 1.00 96.88 365 SER A CA 1
ATOM 2864 C C . SER A 1 365 ? -12.078 21.481 24.703 1.00 96.88 365 SER A C 1
ATOM 2866 O O . SER A 1 365 ? -11.575 22.436 24.112 1.00 96.88 365 SER A O 1
ATOM 2868 N N . SER A 1 366 ? -11.753 21.202 25.969 1.00 96.62 366 SER A N 1
ATOM 2869 C CA . SER A 1 366 ? -10.842 22.024 26.786 1.00 96.62 366 SER A CA 1
ATOM 2870 C C . SER A 1 366 ? -9.400 22.084 26.258 1.00 96.62 366 SER A C 1
ATOM 2872 O O . SER A 1 366 ? -8.620 22.931 26.688 1.00 96.62 366 SER A O 1
ATOM 2874 N N . ARG A 1 367 ? -9.028 21.221 25.302 1.00 96.19 367 ARG A N 1
ATOM 2875 C CA . ARG A 1 367 ? -7.704 21.201 24.660 1.00 96.19 367 ARG A CA 1
ATOM 2876 C C . ARG A 1 367 ? -7.661 21.891 23.291 1.00 96.19 367 ARG A C 1
ATOM 2878 O O . ARG A 1 367 ? -6.568 21.959 22.721 1.00 96.19 367 ARG A O 1
ATOM 2885 N N . LEU A 1 368 ? -8.787 22.393 22.767 1.00 94.12 368 LEU A N 1
ATOM 2886 C CA . LEU A 1 368 ? -8.959 22.873 21.380 1.00 94.12 368 LEU A CA 1
ATOM 2887 C C . LEU A 1 368 ? -7.854 23.808 20.868 1.00 94.12 368 LEU A C 1
ATOM 2889 O O . LEU A 1 368 ? -7.405 23.653 19.731 1.00 94.12 368 LEU A O 1
ATOM 2893 N N . GLU A 1 369 ? -7.397 24.750 21.692 1.00 92.81 369 GLU A N 1
ATOM 2894 C CA . GLU A 1 369 ? -6.377 25.738 21.306 1.00 92.81 369 GLU A CA 1
ATOM 2895 C C . GLU A 1 369 ? -5.004 25.108 21.031 1.00 92.81 369 GLU A C 1
ATOM 2897 O O . GLU A 1 369 ? -4.249 25.592 20.193 1.00 92.81 369 GLU A O 1
ATOM 2902 N N . SER A 1 370 ? -4.696 23.991 21.695 1.00 93.31 370 SER A N 1
ATOM 2903 C CA . SER A 1 370 ? -3.407 23.294 21.587 1.00 93.31 370 SER A CA 1
ATOM 2904 C C . SER A 1 370 ? -3.381 22.184 20.530 1.00 93.31 370 SER A C 1
ATOM 2906 O O . SER A 1 370 ? -2.337 21.561 20.314 1.00 93.31 370 SER A O 1
ATOM 2908 N N . LEU A 1 371 ? -4.531 21.884 19.915 1.00 93.25 371 LEU A N 1
ATOM 2909 C CA . LEU A 1 371 ? -4.688 20.787 18.965 1.00 93.25 371 LEU A CA 1
ATOM 2910 C C . LEU A 1 371 ? -4.368 21.231 17.537 1.00 93.25 371 LEU A C 1
ATOM 2912 O O . LEU A 1 371 ? -4.783 22.301 17.084 1.00 93.25 371 LEU A O 1
ATOM 2916 N N . GLN A 1 372 ? -3.700 20.349 16.792 1.00 89.56 372 GLN A N 1
ATOM 2917 C CA . GLN A 1 372 ? -3.583 20.484 15.342 1.00 89.56 372 GLN A CA 1
ATOM 2918 C C . GLN A 1 372 ? -4.970 20.505 14.680 1.00 89.56 372 GLN A C 1
ATOM 2920 O O . GLN A 1 372 ? -5.908 19.894 15.191 1.00 89.56 372 GLN A O 1
ATOM 2925 N N . HIS A 1 373 ? -5.097 21.172 13.527 1.00 88.81 373 HIS A N 1
ATOM 2926 C CA . HIS A 1 373 ? -6.383 21.374 12.846 1.00 88.81 373 HIS A CA 1
ATOM 2927 C C . HIS A 1 373 ? -7.172 20.067 12.645 1.00 88.81 373 HIS A C 1
ATOM 2929 O O . HIS A 1 373 ? -8.320 19.982 13.073 1.00 88.81 373 HIS A O 1
ATOM 2935 N N . PHE A 1 374 ? -6.521 19.021 12.131 1.00 87.62 374 PHE A N 1
ATOM 2936 C CA . PHE A 1 374 ? -7.127 17.709 11.868 1.00 87.62 374 PHE A CA 1
ATOM 2937 C C . PHE A 1 374 ? -7.602 16.953 13.129 1.00 87.62 374 PHE A C 1
ATOM 2939 O O . PHE A 1 374 ? -8.387 16.013 13.030 1.00 87.62 374 PHE A O 1
ATOM 2946 N N . LYS A 1 375 ? -7.170 17.364 14.332 1.00 93.62 375 LYS A N 1
ATOM 2947 C CA . LYS A 1 375 ? -7.633 16.791 15.608 1.00 93.62 375 LYS A CA 1
ATOM 2948 C C . LYS A 1 375 ? -8.869 17.484 16.176 1.00 93.62 375 LYS A C 1
ATOM 2950 O O . LYS A 1 375 ? -9.585 16.887 16.976 1.00 93.62 375 LYS A O 1
ATOM 2955 N N . LYS A 1 376 ? -9.115 18.741 15.797 1.00 94.88 376 LYS A N 1
ATOM 2956 C CA . LYS A 1 376 ? -10.199 19.564 16.358 1.00 94.88 376 LYS A CA 1
ATOM 2957 C C . LYS A 1 376 ? -11.600 18.960 16.176 1.00 94.88 376 LYS A C 1
ATOM 2959 O O . LYS A 1 376 ? -12.369 19.057 17.129 1.00 94.88 376 LYS A O 1
ATOM 2964 N N . PRO A 1 377 ? -11.940 18.290 15.054 1.00 95.62 377 PRO A N 1
ATOM 2965 C CA . PRO A 1 377 ? -13.254 17.656 14.889 1.00 95.62 377 PRO A CA 1
ATOM 2966 C C . PRO A 1 377 ? -13.590 16.561 15.913 1.00 95.62 377 PRO A C 1
ATOM 2968 O O . PRO A 1 377 ? -14.753 16.189 16.041 1.00 95.62 377 PRO A O 1
ATOM 2971 N N . TRP A 1 378 ? -12.586 16.047 16.630 1.00 96.88 378 TRP A N 1
ATOM 2972 C CA . TRP A 1 378 ? -12.712 14.957 17.603 1.00 96.88 378 TRP A CA 1
ATOM 2973 C C . TRP A 1 378 ? -12.715 15.442 19.059 1.00 96.88 378 TRP A C 1
ATOM 2975 O O . TRP A 1 378 ? -12.754 14.635 19.982 1.00 96.88 378 TRP A O 1
ATOM 2985 N N . ALA A 1 379 ? -12.619 16.756 19.276 1.00 96.81 379 ALA A N 1
ATOM 2986 C CA . ALA A 1 379 ? -12.540 17.375 20.595 1.00 96.81 379 ALA A CA 1
ATOM 2987 C C . ALA A 1 379 ? -13.934 17.601 21.191 1.00 96.81 379 ALA A C 1
ATOM 2989 O O . ALA A 1 379 ? -14.420 18.730 21.277 1.00 96.81 379 ALA A O 1
ATOM 2990 N N . HIS A 1 380 ? -14.568 16.508 21.610 1.00 96.06 380 HIS A N 1
ATOM 2991 C CA . HIS A 1 380 ? -15.897 16.528 22.226 1.00 96.06 380 HIS A CA 1
ATOM 2992 C C . HIS A 1 380 ? -15.860 17.104 23.645 1.00 96.06 380 HIS A C 1
ATOM 2994 O O . HIS A 1 380 ? -14.815 17.140 24.298 1.00 96.06 380 HIS A O 1
ATOM 3000 N N . GLU A 1 381 ? -17.013 17.542 24.144 1.00 96.81 381 GLU A N 1
ATOM 3001 C CA . GLU A 1 381 ? -17.161 17.945 25.542 1.00 96.81 381 GLU A CA 1
ATOM 3002 C C . GLU A 1 381 ? -17.034 16.724 26.463 1.00 96.81 381 GLU A C 1
ATOM 3004 O O . GLU A 1 381 ? -17.862 15.815 26.425 1.00 96.81 381 GLU A O 1
ATOM 3009 N N . HIS A 1 382 ? -15.958 16.687 27.250 1.00 97.25 382 HIS A N 1
ATOM 3010 C CA . HIS A 1 382 ? -15.677 15.659 28.248 1.00 97.25 382 HIS A CA 1
ATOM 3011 C C . HIS A 1 382 ? -14.540 16.135 29.166 1.00 97.25 382 HIS A C 1
ATOM 3013 O O . HIS A 1 382 ? -13.687 16.928 28.753 1.00 97.25 382 HIS A O 1
ATOM 3019 N N . GLU A 1 383 ? -14.484 15.618 30.394 1.00 96.38 383 GLU A N 1
ATOM 3020 C CA . GLU A 1 383 ? -13.371 15.877 31.311 1.00 96.38 383 GLU A CA 1
ATOM 3021 C C . GLU A 1 383 ? -12.031 15.357 30.750 1.00 96.38 383 GLU A C 1
ATOM 3023 O O . GLU A 1 383 ? -11.998 14.302 30.106 1.00 96.38 383 GLU A O 1
ATOM 3028 N N . PRO A 1 384 ? -10.899 16.047 30.982 1.00 96.81 384 PRO A N 1
ATOM 3029 C CA . PRO A 1 384 ? -9.593 15.564 30.548 1.00 96.81 384 PRO A CA 1
ATOM 3030 C C . PRO A 1 384 ? -9.230 14.222 31.194 1.00 96.81 384 PRO A C 1
ATOM 3032 O O . PRO A 1 384 ? -9.210 14.088 32.416 1.00 96.81 384 PRO A O 1
ATOM 3035 N N . VAL A 1 385 ? -8.850 13.241 30.373 1.00 96.81 385 VAL A N 1
ATOM 3036 C CA . VAL A 1 385 ? -8.389 11.923 30.833 1.00 96.81 385 VAL A CA 1
ATOM 3037 C C . VAL A 1 385 ? -6.993 11.651 30.287 1.00 96.81 385 VAL A C 1
ATOM 3039 O O . VAL A 1 385 ? -6.765 11.783 29.087 1.00 96.81 385 VAL A O 1
ATOM 3042 N N . LYS A 1 386 ? -6.041 11.287 31.155 1.00 94.75 386 LYS A N 1
ATOM 3043 C CA . LYS A 1 386 ? -4.638 11.067 30.754 1.00 94.75 386 LYS A CA 1
ATOM 3044 C C . LYS A 1 386 ? -4.335 9.619 30.373 1.00 94.75 386 LYS A C 1
ATOM 3046 O O . LYS A 1 386 ? -3.696 9.395 29.352 1.00 94.75 386 LYS A O 1
ATOM 3051 N N . ALA A 1 387 ? -4.755 8.652 31.188 1.00 96.12 387 ALA A N 1
ATOM 3052 C CA . ALA A 1 387 ? -4.440 7.244 30.964 1.00 96.12 387 ALA A CA 1
ATOM 3053 C C . ALA A 1 387 ? -5.463 6.574 30.035 1.00 96.12 387 ALA A C 1
ATOM 3055 O O . ALA A 1 387 ? -6.663 6.835 30.123 1.00 96.12 387 ALA A O 1
ATOM 3056 N N . LEU A 1 388 ? -4.996 5.660 29.177 1.00 97.56 388 LEU A N 1
ATOM 3057 C CA . LEU A 1 388 ? -5.864 4.940 28.239 1.00 97.56 388 LEU A CA 1
ATOM 3058 C C . LEU A 1 388 ? -6.937 4.109 28.957 1.00 97.56 388 LEU A C 1
ATOM 3060 O O . LEU A 1 388 ? -8.093 4.132 28.552 1.00 97.56 388 LEU A O 1
ATOM 3064 N N . VAL A 1 389 ? -6.578 3.407 30.036 1.00 97.75 389 VAL A N 1
ATOM 3065 C CA . VAL A 1 389 ? -7.531 2.585 30.804 1.00 97.75 389 VAL A CA 1
ATOM 3066 C C . VAL A 1 389 ? -8.679 3.420 31.378 1.00 97.75 389 VAL A C 1
ATOM 3068 O O . VAL A 1 389 ? -9.827 2.977 31.390 1.00 97.75 389 VAL A O 1
ATOM 3071 N N . ASP A 1 390 ? -8.399 4.654 31.795 1.00 97.94 390 ASP A N 1
ATOM 3072 C CA . ASP A 1 390 ? -9.421 5.568 32.300 1.00 97.94 390 ASP A CA 1
ATOM 3073 C C . ASP A 1 390 ? -10.301 6.082 31.157 1.00 97.94 390 ASP A C 1
ATOM 3075 O O . ASP A 1 390 ? -11.514 6.189 31.321 1.00 97.94 390 ASP A O 1
ATOM 3079 N N . ALA A 1 391 ? -9.726 6.318 29.972 1.00 97.88 391 ALA A N 1
ATOM 3080 C CA . ALA A 1 391 ? -10.494 6.686 28.784 1.00 97.88 391 ALA A CA 1
ATOM 3081 C C . ALA A 1 391 ? -11.431 5.545 28.349 1.00 97.88 391 ALA A C 1
ATOM 3083 O O . ALA A 1 391 ? -12.591 5.799 28.024 1.00 97.88 391 ALA A O 1
ATOM 3084 N N . VAL A 1 392 ? -10.974 4.289 28.419 1.00 98.19 392 VAL A N 1
ATOM 3085 C CA . VAL A 1 392 ? -11.799 3.090 28.184 1.00 98.19 392 VAL A CA 1
ATOM 3086 C C . VAL A 1 392 ? -12.956 3.023 29.181 1.00 98.19 392 VAL A C 1
ATOM 3088 O O . VAL A 1 392 ? -14.099 2.822 28.780 1.00 98.19 392 VAL A O 1
ATOM 3091 N N . LYS A 1 393 ? -12.696 3.239 30.474 1.00 97.62 393 LYS A N 1
ATOM 3092 C CA . LYS A 1 393 ? -13.741 3.223 31.514 1.00 97.62 393 LYS A CA 1
ATOM 3093 C C . LYS A 1 393 ? -14.749 4.365 31.362 1.00 97.62 393 LYS A C 1
ATOM 3095 O O . LYS A 1 393 ? -15.937 4.150 31.598 1.00 97.62 393 LYS A O 1
ATOM 3100 N N . ALA A 1 394 ? -14.283 5.555 30.983 1.00 97.00 394 ALA A N 1
ATOM 3101 C CA . ALA A 1 394 ? -15.117 6.744 30.831 1.00 97.00 394 ALA A CA 1
ATOM 3102 C C . ALA A 1 394 ? -16.012 6.669 29.585 1.00 97.00 394 ALA A C 1
ATOM 3104 O O . ALA A 1 394 ? -17.205 6.945 29.663 1.00 97.00 394 ALA A O 1
ATOM 3105 N N . THR A 1 395 ? -15.450 6.248 28.448 1.00 96.81 395 THR A N 1
ATOM 3106 C CA . THR A 1 395 ? -16.160 6.227 27.156 1.00 96.81 395 THR A CA 1
ATOM 3107 C C . THR A 1 395 ? -16.894 4.913 26.884 1.00 96.81 395 THR A C 1
ATOM 3109 O O . THR A 1 395 ? -17.800 4.891 26.053 1.00 96.81 395 THR A O 1
ATOM 3112 N N . LYS A 1 396 ? -16.533 3.831 27.591 1.00 97.56 396 LYS A N 1
ATOM 3113 C CA . LYS A 1 396 ? -17.067 2.466 27.432 1.00 97.56 396 LYS A CA 1
ATOM 3114 C C . LYS A 1 396 ? -17.170 2.034 25.959 1.00 97.56 396 LYS A C 1
ATOM 3116 O O . LYS A 1 396 ? -18.264 1.722 25.484 1.00 97.56 396 LYS A O 1
ATOM 3121 N N . PRO A 1 397 ? -16.056 2.045 25.207 1.00 98.19 397 PRO A N 1
ATOM 3122 C CA . PRO A 1 397 ? -16.087 1.783 23.779 1.00 98.19 397 PRO A CA 1
ATOM 3123 C C . PRO A 1 397 ? -16.345 0.299 23.503 1.00 98.19 397 PRO A C 1
ATOM 3125 O O . PRO A 1 397 ? -15.845 -0.582 24.198 1.00 98.19 397 PRO A O 1
ATOM 3128 N N . THR A 1 398 ? -17.094 0.005 22.448 1.00 97.75 398 THR A N 1
ATOM 3129 C CA . THR A 1 398 ? -17.276 -1.371 21.959 1.00 97.75 398 THR A CA 1
ATOM 3130 C C . THR A 1 398 ? -16.121 -1.800 21.053 1.00 97.75 398 THR A C 1
ATOM 3132 O O . THR A 1 398 ? -15.858 -2.992 20.899 1.00 97.75 398 THR A O 1
ATOM 3135 N N . ILE A 1 399 ? -15.436 -0.822 20.449 1.00 98.50 399 ILE A N 1
ATOM 3136 C CA . ILE A 1 399 ? -14.357 -1.014 19.481 1.00 98.50 399 ILE A CA 1
ATOM 3137 C C . ILE A 1 399 ? -13.145 -0.180 19.917 1.00 98.50 399 ILE A C 1
ATOM 3139 O O . ILE A 1 399 ? -13.250 1.040 20.059 1.00 98.50 399 ILE A O 1
ATOM 3143 N N . LEU A 1 400 ? -12.002 -0.837 20.116 1.00 98.62 400 LEU A N 1
ATOM 3144 C CA . LEU A 1 400 ? -10.726 -0.224 20.486 1.00 98.62 400 LEU A CA 1
ATOM 3145 C C . LEU A 1 400 ? -9.716 -0.397 19.345 1.00 98.62 400 LEU A C 1
ATOM 3147 O O . LEU A 1 400 ? -9.441 -1.523 18.933 1.00 98.62 400 LEU A O 1
ATOM 3151 N N . ILE A 1 401 ? -9.158 0.705 18.842 1.00 98.62 401 ILE A N 1
ATOM 3152 C CA . ILE A 1 401 ? -8.237 0.712 17.695 1.00 98.62 401 ILE A CA 1
ATOM 3153 C C . ILE A 1 401 ? -6.917 1.385 18.084 1.00 98.62 401 ILE A C 1
ATOM 3155 O O . ILE A 1 401 ? -6.888 2.512 18.571 1.00 98.62 401 ILE A O 1
ATOM 3159 N N . GLY A 1 402 ? -5.810 0.684 17.880 1.00 97.81 402 GLY A N 1
ATOM 3160 C CA . GLY A 1 402 ? -4.456 1.138 18.163 1.00 97.81 402 GLY A CA 1
ATOM 3161 C C . GLY A 1 402 ? -3.739 1.526 16.879 1.00 97.81 402 GLY A C 1
ATOM 3162 O O . GLY A 1 402 ? -3.591 0.705 15.982 1.00 97.81 402 GLY A O 1
ATOM 3163 N N . THR A 1 403 ? -3.313 2.782 16.793 1.00 95.12 403 THR A N 1
ATOM 3164 C CA . THR A 1 403 ? -2.540 3.368 15.685 1.00 95.12 403 THR A CA 1
ATOM 3165 C C . THR A 1 403 ? -1.457 4.301 16.230 1.00 95.12 403 THR A C 1
ATOM 3167 O O . THR A 1 403 ? -1.223 5.397 15.718 1.00 95.12 403 THR A O 1
ATOM 3170 N N . SER A 1 404 ? -0.864 3.925 17.361 1.00 90.88 404 SER A N 1
ATOM 3171 C CA . SER A 1 404 ? 0.014 4.801 18.142 1.00 90.88 404 SER A CA 1
ATOM 3172 C C . SER A 1 404 ? 1.475 4.773 17.697 1.00 90.88 404 SER A C 1
ATOM 3174 O O . SER A 1 404 ? 2.208 5.731 17.941 1.00 90.88 404 SER A O 1
ATOM 3176 N N . GLY A 1 405 ? 1.899 3.680 17.063 1.00 88.38 405 GLY A N 1
ATOM 3177 C CA . GLY A 1 405 ? 3.301 3.355 16.824 1.00 88.38 405 GLY A CA 1
ATOM 3178 C C . GLY A 1 405 ? 4.066 2.972 18.095 1.00 88.38 405 GLY A C 1
ATOM 3179 O O . GLY A 1 405 ? 5.293 2.973 18.059 1.00 88.38 405 GLY A O 1
ATOM 3180 N N . VAL A 1 406 ? 3.374 2.695 19.210 1.00 90.00 406 VAL A N 1
ATOM 3181 C CA . VAL A 1 406 ? 3.981 2.389 20.514 1.00 90.00 406 VAL A CA 1
ATOM 3182 C C . VAL A 1 406 ? 3.459 1.055 21.044 1.00 90.00 406 VAL A C 1
ATOM 3184 O O . VAL A 1 406 ? 2.285 0.922 21.410 1.00 90.00 406 VAL A O 1
ATOM 3187 N N . GLY A 1 407 ? 4.365 0.082 21.136 1.00 93.44 407 GLY A N 1
ATOM 3188 C CA . GLY A 1 407 ? 4.025 -1.270 21.566 1.00 93.44 407 GLY A CA 1
ATOM 3189 C C . GLY A 1 407 ? 3.629 -1.397 23.039 1.00 93.44 407 GLY A C 1
ATOM 3190 O O . GLY A 1 407 ? 4.027 -0.590 23.883 1.00 93.44 407 GLY A O 1
ATOM 3191 N N . LYS A 1 408 ? 2.880 -2.463 23.352 1.00 95.38 408 LYS A N 1
ATOM 3192 C CA . LYS A 1 408 ? 2.477 -2.864 24.722 1.00 95.38 408 LYS A CA 1
ATOM 3193 C C . LYS A 1 408 ? 1.636 -1.830 25.484 1.00 95.38 408 LYS A C 1
ATOM 3195 O O . LYS A 1 408 ? 1.667 -1.765 26.713 1.00 95.38 408 LYS A O 1
ATOM 3200 N N . THR A 1 409 ? 0.893 -1.002 24.763 1.00 97.25 409 THR A N 1
ATOM 3201 C CA . THR A 1 409 ? 0.030 0.044 25.327 1.00 97.25 409 THR A CA 1
ATOM 3202 C C . THR A 1 409 ? -1.393 -0.439 25.614 1.00 97.25 409 THR A C 1
ATOM 3204 O O . THR A 1 409 ? -2.052 0.112 26.499 1.00 97.25 409 THR A O 1
ATOM 3207 N N . PHE A 1 410 ? -1.865 -1.497 24.948 1.00 98.06 410 PHE A N 1
ATOM 3208 C CA . PHE A 1 410 ? -3.086 -2.209 25.332 1.00 98.06 410 PHE A CA 1
ATOM 3209 C C . PHE A 1 410 ? -2.748 -3.197 26.437 1.00 98.06 410 PHE A C 1
ATOM 3211 O O . PHE A 1 410 ? -2.631 -4.389 26.202 1.00 98.06 410 PHE A O 1
ATOM 3218 N N . THR A 1 411 ? -2.541 -2.684 27.647 1.00 98.00 411 THR A N 1
ATOM 3219 C CA . THR A 1 411 ? -2.188 -3.505 28.808 1.00 98.00 411 THR A CA 1
ATOM 3220 C C . THR A 1 411 ? -3.315 -4.467 29.194 1.00 98.00 411 THR A C 1
ATOM 3222 O O . THR A 1 411 ? -4.468 -4.306 28.786 1.00 98.00 411 THR A O 1
ATOM 3225 N N . LYS A 1 412 ? -3.004 -5.434 30.064 1.00 96.88 412 LYS A N 1
ATOM 3226 C CA . LYS A 1 412 ? -4.004 -6.333 30.652 1.00 96.88 412 LYS A CA 1
ATOM 3227 C C . LYS A 1 412 ? -5.208 -5.575 31.223 1.00 96.88 412 LYS A C 1
ATOM 3229 O O . LYS A 1 412 ? -6.335 -5.905 30.878 1.00 96.88 412 LYS A O 1
ATOM 3234 N N . ASP A 1 413 ? -4.974 -4.509 31.989 1.00 97.19 413 ASP A N 1
ATOM 3235 C CA . ASP A 1 413 ? -6.046 -3.692 32.574 1.00 97.19 413 ASP A CA 1
ATOM 3236 C C . ASP A 1 413 ? -6.939 -3.030 31.511 1.00 97.19 413 ASP A C 1
ATOM 3238 O O . ASP A 1 413 ? -8.142 -2.874 31.716 1.00 97.19 413 ASP A O 1
ATOM 3242 N N . VAL A 1 414 ? -6.367 -2.638 30.367 1.00 97.75 414 VAL A N 1
ATOM 3243 C CA . VAL A 1 414 ? -7.110 -2.062 29.235 1.00 97.75 414 VAL A CA 1
ATOM 3244 C C . VAL A 1 414 ? -8.006 -3.120 28.592 1.00 97.75 414 VAL A C 1
ATOM 3246 O O . VAL A 1 414 ? -9.193 -2.866 28.371 1.00 97.75 414 VAL A O 1
ATOM 3249 N N . VAL A 1 415 ? -7.466 -4.310 28.316 1.00 97.25 415 VAL A N 1
ATOM 3250 C CA . VAL A 1 415 ? -8.215 -5.398 27.668 1.00 97.25 415 VAL A CA 1
ATOM 3251 C C . VAL A 1 415 ? -9.273 -5.990 28.606 1.00 97.25 415 VAL A C 1
ATOM 3253 O O . VAL A 1 415 ? -10.404 -6.218 28.179 1.00 97.25 415 VAL A O 1
ATOM 3256 N N . GLU A 1 416 ? -8.965 -6.167 29.892 1.00 95.62 416 GLU A N 1
ATOM 3257 C CA . GLU A 1 416 ? -9.938 -6.604 30.901 1.00 95.62 416 GLU A CA 1
ATOM 3258 C C . GLU A 1 416 ? -11.046 -5.561 31.096 1.00 95.62 416 GLU A C 1
ATOM 3260 O O . GLU A 1 416 ? -12.222 -5.924 31.187 1.00 95.62 416 GLU A O 1
ATOM 3265 N N . ALA A 1 417 ? -10.715 -4.262 31.078 1.00 96.31 417 ALA A N 1
ATOM 3266 C CA . ALA A 1 417 ? -11.723 -3.205 31.100 1.00 96.31 417 ALA A CA 1
ATOM 3267 C C . ALA A 1 417 ? -12.648 -3.301 29.878 1.00 96.31 417 ALA A C 1
ATOM 3269 O O . ALA A 1 417 ? -13.863 -3.357 30.064 1.00 96.31 417 ALA A O 1
ATOM 3270 N N . MET A 1 418 ? -12.104 -3.417 28.660 1.00 96.25 418 MET A N 1
ATOM 3271 C CA . MET A 1 418 ? -12.894 -3.644 27.439 1.00 96.25 418 MET A CA 1
ATOM 3272 C C . MET A 1 418 ? -13.811 -4.866 27.559 1.00 96.25 418 MET A C 1
ATOM 3274 O O . MET A 1 418 ? -14.978 -4.813 27.172 1.00 96.25 418 MET A O 1
ATOM 3278 N N . ALA A 1 419 ? -13.301 -5.966 28.107 1.00 94.12 419 ALA A N 1
ATOM 3279 C CA . ALA A 1 419 ? -14.034 -7.216 28.263 1.00 94.12 419 ALA A CA 1
ATOM 3280 C C . ALA A 1 419 ? -15.106 -7.163 29.369 1.00 94.12 419 ALA A C 1
ATOM 3282 O O . ALA A 1 419 ? -16.045 -7.961 29.340 1.00 94.12 419 ALA A O 1
ATOM 3283 N N . SER A 1 420 ? -14.999 -6.239 30.328 1.00 93.56 420 SER A N 1
ATOM 3284 C CA . SER A 1 420 ? -15.923 -6.141 31.468 1.00 93.56 420 SER A CA 1
ATOM 3285 C C . SER A 1 420 ? -17.328 -5.653 31.097 1.00 93.56 420 SER A C 1
ATOM 3287 O O . SER A 1 420 ? -18.290 -6.009 31.773 1.00 93.56 420 SER A O 1
ATOM 3289 N N . PHE A 1 421 ? -17.459 -4.863 30.027 1.00 93.44 421 PHE A N 1
ATOM 3290 C CA . PHE A 1 421 ? -18.740 -4.296 29.584 1.00 93.44 421 PHE A CA 1
ATOM 3291 C C . PHE A 1 421 ? -19.112 -4.636 28.134 1.00 93.44 421 PHE A C 1
ATOM 3293 O O . PHE A 1 421 ? -20.197 -4.268 27.694 1.00 93.44 421 PHE A O 1
ATOM 3300 N N . ASN A 1 422 ? -18.262 -5.370 27.408 1.00 92.25 422 ASN A N 1
ATOM 3301 C CA . ASN A 1 422 ? -18.570 -5.894 26.076 1.00 92.25 422 ASN A CA 1
ATOM 3302 C C . ASN A 1 422 ? -18.589 -7.424 26.097 1.00 92.25 422 ASN A C 1
ATOM 3304 O O . ASN A 1 422 ? -17.638 -8.044 26.574 1.00 92.25 422 ASN A O 1
ATOM 3308 N N . GLU A 1 423 ? -19.621 -8.051 25.521 1.00 88.81 423 GLU A N 1
ATOM 3309 C CA . GLU A 1 423 ? -19.649 -9.512 25.355 1.00 88.81 423 GLU A CA 1
ATOM 3310 C C . GLU A 1 423 ? -18.551 -9.992 24.391 1.00 88.81 423 GLU A C 1
ATOM 3312 O O . GLU A 1 423 ? -17.905 -11.005 24.644 1.00 88.81 423 GLU A O 1
ATOM 3317 N N . LYS A 1 424 ? -18.291 -9.241 23.321 1.00 90.25 424 LYS A N 1
ATOM 3318 C CA . LYS A 1 424 ? -17.221 -9.509 22.355 1.00 90.25 424 LYS A CA 1
ATOM 3319 C C . LYS A 1 424 ? -16.512 -8.194 22.026 1.00 90.25 424 LYS A C 1
ATOM 3321 O O . LYS A 1 424 ? -16.949 -7.497 21.111 1.00 90.25 424 LYS A O 1
ATOM 3326 N N . PRO A 1 425 ? -15.487 -7.784 22.797 1.00 94.25 425 PRO A N 1
ATOM 3327 C CA . PRO A 1 425 ? -14.767 -6.552 22.496 1.00 94.25 425 PRO A CA 1
ATOM 3328 C C . PRO A 1 425 ? -14.024 -6.691 21.161 1.00 94.25 425 PRO A C 1
ATOM 3330 O O . PRO A 1 425 ? -13.329 -7.684 20.941 1.00 94.25 425 PRO A O 1
ATOM 3333 N N . LEU A 1 426 ? -14.149 -5.698 20.281 1.00 96.31 426 LEU A N 1
ATOM 3334 C CA . LEU A 1 426 ? -13.356 -5.630 19.052 1.00 96.31 426 LEU A CA 1
ATOM 3335 C C . LEU A 1 426 ? -12.068 -4.851 19.335 1.00 96.31 426 LEU A C 1
ATOM 3337 O O . LEU A 1 426 ? -12.133 -3.686 19.733 1.00 96.31 426 LEU A O 1
ATOM 3341 N N . ILE A 1 427 ? -10.913 -5.490 19.151 1.00 97.38 427 ILE A N 1
ATOM 3342 C CA . ILE A 1 427 ? -9.598 -4.926 19.479 1.00 97.38 427 ILE A CA 1
ATOM 3343 C C . ILE A 1 427 ? -8.693 -5.008 18.254 1.00 97.38 427 ILE A C 1
ATOM 3345 O O . ILE A 1 427 ? -8.314 -6.096 17.826 1.00 97.38 427 ILE A O 1
ATOM 3349 N N . PHE A 1 428 ? -8.321 -3.855 17.705 1.00 98.00 428 PHE A N 1
ATOM 3350 C CA . PHE A 1 428 ? -7.384 -3.751 16.589 1.00 98.00 428 PHE A CA 1
ATOM 3351 C C . PHE A 1 428 ? -6.051 -3.169 17.067 1.00 98.00 428 PHE A C 1
ATOM 3353 O O . PHE A 1 428 ? -6.023 -2.030 17.522 1.00 98.00 428 PHE A O 1
ATOM 3360 N N . ALA A 1 429 ? -4.954 -3.918 16.947 1.00 96.69 429 ALA A N 1
ATOM 3361 C CA . ALA A 1 429 ? -3.593 -3.480 17.289 1.00 96.69 429 ALA A CA 1
ATOM 3362 C C . ALA A 1 429 ? -2.770 -3.263 16.005 1.00 96.69 429 ALA A C 1
ATOM 3364 O O . ALA A 1 429 ? -2.108 -4.173 15.498 1.00 96.69 429 ALA A O 1
ATOM 3365 N N . LEU A 1 430 ? -2.901 -2.085 15.392 1.00 95.19 430 LEU A N 1
ATOM 3366 C CA . LEU A 1 430 ? -2.500 -1.854 13.998 1.00 95.19 430 LEU A CA 1
ATOM 3367 C C . LEU A 1 430 ? -1.086 -1.295 13.837 1.00 95.19 430 LEU A C 1
ATOM 3369 O O . LEU A 1 430 ? -0.617 -1.136 12.709 1.00 95.19 430 LEU A O 1
ATOM 3373 N N . SER A 1 431 ? -0.397 -0.997 14.934 1.00 89.94 431 SER A N 1
ATOM 3374 C CA . SER A 1 431 ? 0.962 -0.468 14.876 1.00 89.94 431 SER A CA 1
ATOM 3375 C C . SER A 1 431 ? 1.964 -1.497 14.341 1.00 89.94 431 SER A C 1
ATOM 3377 O O . SER A 1 431 ? 1.936 -2.674 14.698 1.00 89.94 431 SER A O 1
ATOM 3379 N N . ASN A 1 432 ? 2.866 -1.032 13.470 1.00 83.94 432 ASN A N 1
ATOM 3380 C CA . ASN A 1 432 ? 3.863 -1.847 12.775 1.00 83.94 432 ASN A CA 1
ATOM 3381 C C . ASN A 1 432 ? 5.295 -1.402 13.124 1.00 83.94 432 ASN A C 1
ATOM 3383 O O . ASN A 1 432 ? 5.522 -0.202 13.309 1.00 83.94 432 ASN A O 1
ATOM 3387 N N . PRO A 1 433 ? 6.291 -2.314 13.124 1.00 82.31 433 PRO A N 1
ATOM 3388 C CA . PRO A 1 433 ? 6.175 -3.779 13.009 1.00 82.31 433 PRO A CA 1
ATOM 3389 C C . PRO A 1 433 ? 5.621 -4.423 14.301 1.00 82.31 433 PRO A C 1
ATOM 3391 O O . PRO A 1 433 ? 5.201 -3.708 15.205 1.00 82.31 433 PRO A O 1
ATOM 3394 N N . THR A 1 434 ? 5.651 -5.757 14.430 1.00 83.19 434 THR A N 1
ATOM 3395 C CA . THR A 1 434 ? 5.144 -6.500 15.610 1.00 83.19 434 THR A CA 1
ATOM 3396 C C . THR A 1 434 ? 5.656 -5.972 16.954 1.00 83.19 434 THR A C 1
ATOM 3398 O O . THR A 1 434 ? 4.906 -5.960 17.926 1.00 83.19 434 THR A O 1
ATOM 3401 N N . SER A 1 435 ? 6.899 -5.481 17.021 1.00 83.88 435 SER A N 1
ATOM 3402 C CA . SER A 1 435 ? 7.473 -4.876 18.234 1.00 83.88 435 SER A CA 1
ATOM 3403 C C . SER A 1 435 ? 6.778 -3.584 18.678 1.00 83.88 435 SER A C 1
ATOM 3405 O O . SER A 1 435 ? 6.910 -3.200 19.839 1.00 83.88 435 SER A O 1
ATOM 3407 N N . GLN A 1 436 ? 6.036 -2.936 17.778 1.00 89.81 436 GLN A N 1
ATOM 3408 C CA . GLN A 1 436 ? 5.235 -1.742 18.039 1.00 89.81 436 GLN A CA 1
ATOM 3409 C C . GLN A 1 436 ? 3.742 -2.034 18.196 1.00 89.81 436 GLN A C 1
ATOM 3411 O O . GLN A 1 436 ? 2.986 -1.105 18.461 1.00 89.81 436 GLN A O 1
ATOM 3416 N N . SER A 1 437 ? 3.310 -3.293 18.066 1.00 92.69 437 SER A N 1
ATOM 3417 C CA . SER A 1 437 ? 1.907 -3.679 18.247 1.00 92.69 437 SER A CA 1
ATOM 3418 C C . SER A 1 437 ? 1.430 -3.354 19.664 1.00 92.69 437 SER A C 1
ATOM 3420 O O . SER A 1 437 ? 2.111 -3.667 20.648 1.00 92.69 437 SER A O 1
ATOM 3422 N N . GLU A 1 438 ? 0.252 -2.739 19.787 1.00 97.44 438 GLU A N 1
ATOM 3423 C CA . GLU A 1 438 ? -0.309 -2.315 21.074 1.00 97.44 438 GLU A CA 1
ATOM 3424 C C . GLU A 1 438 ? -0.469 -3.478 22.069 1.00 97.44 438 GLU A C 1
ATOM 3426 O O . GLU A 1 438 ? -0.253 -3.286 23.265 1.00 97.44 438 GLU A O 1
ATOM 3431 N N . CYS A 1 439 ? -0.795 -4.670 21.572 1.00 96.56 439 CYS A N 1
ATOM 3432 C CA . CYS A 1 439 ? -0.688 -5.962 22.255 1.00 96.56 439 CYS A CA 1
ATOM 3433 C C . CYS A 1 439 ? -0.482 -7.081 21.221 1.00 96.56 439 CYS A C 1
ATOM 3435 O O . CYS A 1 439 ? -0.591 -6.849 20.009 1.00 96.56 439 CYS A O 1
ATOM 3437 N N . THR A 1 440 ? -0.165 -8.290 21.675 1.00 95.56 440 THR A N 1
ATOM 3438 C CA . THR A 1 440 ? -0.141 -9.483 20.816 1.00 95.56 440 THR A CA 1
ATOM 3439 C C . THR A 1 440 ? -1.529 -10.118 20.689 1.00 95.56 440 THR A C 1
ATOM 3441 O O . THR A 1 440 ? -2.432 -9.859 21.488 1.00 95.56 440 THR A O 1
ATOM 3444 N N . ALA A 1 441 ? -1.696 -11.000 19.698 1.00 92.12 441 ALA A N 1
ATOM 3445 C CA . ALA A 1 441 ? -2.905 -11.814 19.576 1.00 92.12 441 ALA A CA 1
ATOM 3446 C C . ALA A 1 441 ? -3.144 -12.670 20.835 1.00 92.12 441 ALA A C 1
ATOM 3448 O O . ALA A 1 441 ? -4.249 -12.696 21.375 1.00 92.12 441 ALA A O 1
ATOM 3449 N N . GLU A 1 442 ? -2.093 -13.318 21.347 1.00 92.88 442 GLU A N 1
ATOM 3450 C CA . GLU A 1 442 ? -2.160 -14.156 22.550 1.00 92.88 442 GLU A CA 1
ATOM 3451 C C . GLU A 1 442 ? -2.603 -13.357 23.780 1.00 92.88 442 GLU A C 1
ATOM 3453 O O . GLU A 1 442 ? -3.469 -13.804 24.536 1.00 92.88 442 GLU A O 1
ATOM 3458 N N . GLU A 1 443 ? -2.065 -12.151 23.949 1.00 95.00 443 GLU A N 1
ATOM 3459 C CA . GLU A 1 443 ? -2.447 -11.223 25.010 1.00 95.00 443 GLU A CA 1
ATOM 3460 C C . GLU A 1 443 ? -3.924 -10.815 24.896 1.00 95.00 443 GLU A C 1
ATOM 3462 O O . GLU A 1 443 ? -4.667 -10.909 25.875 1.00 95.00 443 GLU A O 1
ATOM 3467 N N . ALA A 1 444 ? -4.393 -10.439 23.702 1.00 93.88 444 ALA A N 1
ATOM 3468 C CA . ALA A 1 444 ? -5.787 -10.053 23.478 1.00 93.88 444 ALA A CA 1
ATOM 3469 C C . ALA A 1 444 ? -6.777 -11.192 23.794 1.00 93.88 444 ALA A C 1
ATOM 3471 O O . ALA A 1 444 ? -7.794 -10.971 24.465 1.00 93.88 444 ALA A O 1
ATOM 3472 N N . TYR A 1 445 ? -6.485 -12.421 23.360 1.00 90.25 445 TYR A N 1
ATOM 3473 C CA . TYR A 1 445 ? -7.330 -13.581 23.657 1.00 90.25 445 TYR A CA 1
ATOM 3474 C C . TYR A 1 445 ? -7.276 -13.959 25.141 1.00 90.25 445 TYR A C 1
ATOM 3476 O O . TYR A 1 445 ? -8.319 -14.181 25.758 1.00 90.25 445 TYR A O 1
ATOM 3484 N N . THR A 1 446 ? -6.086 -13.953 25.743 1.00 90.69 446 THR A N 1
ATOM 3485 C CA . THR A 1 446 ? -5.888 -14.357 27.142 1.00 90.69 446 THR A CA 1
ATOM 3486 C C . THR A 1 446 ? -6.461 -13.351 28.134 1.00 90.69 446 THR A C 1
ATOM 3488 O O . THR A 1 446 ? -6.931 -13.753 29.197 1.00 90.69 446 THR A O 1
ATOM 3491 N N . TRP A 1 447 ? -6.428 -12.050 27.843 1.00 94.00 447 TRP A N 1
ATOM 3492 C CA . TRP A 1 447 ? -6.901 -11.011 28.769 1.00 94.00 447 TRP A CA 1
ATOM 3493 C C . TRP A 1 447 ? -8.394 -10.690 28.615 1.00 94.00 447 TRP A C 1
ATOM 3495 O O . TRP A 1 447 ? -8.979 -10.075 29.498 1.00 94.00 447 TRP A O 1
ATOM 3505 N N . SER A 1 448 ? -9.056 -11.143 27.546 1.00 89.38 448 SER A N 1
ATOM 3506 C CA . SER A 1 448 ? -10.478 -10.851 27.277 1.00 89.38 448 SER A CA 1
ATOM 3507 C C . SER A 1 448 ? -11.481 -11.834 27.907 1.00 89.38 448 SER A C 1
ATOM 3509 O O . SER A 1 448 ? -12.626 -11.960 27.452 1.00 89.38 448 SER A O 1
ATOM 3511 N N . LYS A 1 449 ? -11.085 -12.534 28.977 1.00 79.50 449 LYS A N 1
ATOM 3512 C CA . LYS A 1 449 ? -11.930 -13.527 29.664 1.00 79.50 449 LYS A CA 1
ATOM 3513 C C . LYS A 1 449 ? -13.179 -12.874 30.266 1.00 79.50 449 LYS A C 1
ATOM 3515 O O . LYS A 1 449 ? -13.178 -11.700 30.629 1.00 79.50 449 LYS A O 1
ATOM 3520 N N . ALA A 1 450 ? -14.265 -13.634 30.386 1.00 56.69 450 ALA A N 1
ATOM 3521 C CA . ALA A 1 450 ? -15.375 -13.261 31.261 1.00 56.69 450 ALA A CA 1
ATOM 3522 C C . ALA A 1 450 ? -15.316 -14.039 32.576 1.00 56.69 450 ALA A C 1
ATOM 3524 O O . ALA A 1 450 ? -15.155 -15.257 32.569 1.00 56.69 450 ALA A O 1
ATOM 3525 N N . ASN A 1 451 ? -15.578 -13.349 33.685 1.00 48.53 451 ASN A N 1
ATOM 3526 C CA . ASN A 1 451 ? -16.081 -13.968 34.909 1.00 48.53 451 ASN A CA 1
ATOM 3527 C C . ASN A 1 451 ? -17.619 -13.917 34.879 1.00 48.53 451 ASN A C 1
ATOM 3529 O O . ASN A 1 451 ? -18.222 -13.102 35.573 1.00 48.53 451 ASN A O 1
ATOM 3533 N N . PHE A 1 452 ? -18.271 -14.735 34.045 1.00 43.09 452 PHE A N 1
ATOM 3534 C CA . PHE A 1 452 ? -19.725 -14.914 34.146 1.00 43.09 452 PHE A CA 1
ATOM 3535 C C . PHE A 1 452 ? -20.028 -16.052 35.122 1.00 43.09 452 PHE A C 1
ATOM 3537 O O . PHE A 1 452 ? -19.766 -17.219 34.837 1.00 43.09 452 PHE A O 1
ATOM 3544 N N . PHE A 1 453 ? -20.601 -15.710 36.277 1.00 41.78 453 PHE A N 1
ATOM 3545 C CA . PHE A 1 453 ? -21.228 -16.683 37.165 1.00 41.78 453 PHE A CA 1
ATOM 3546 C C . PHE A 1 453 ? -22.630 -16.994 36.628 1.00 41.78 453 PHE A C 1
ATOM 3548 O O . PHE A 1 453 ? -23.554 -16.204 36.812 1.00 41.78 453 PHE A O 1
ATOM 3555 N N . TYR A 1 454 ? -22.807 -18.137 35.963 1.00 38.88 454 TYR A N 1
ATOM 3556 C CA . TYR A 1 454 ? -24.148 -18.687 35.755 1.00 38.88 454 TYR A CA 1
ATOM 3557 C C . TYR A 1 454 ? -24.630 -19.283 37.084 1.00 38.88 454 TYR A C 1
ATOM 3559 O O . TYR A 1 454 ? -24.213 -20.372 37.476 1.00 38.88 454 TYR A O 1
ATOM 3567 N N . LEU A 1 455 ? -25.498 -18.561 37.794 1.00 38.47 455 LEU A N 1
ATOM 3568 C CA . LEU A 1 455 ? -26.295 -19.128 38.882 1.00 38.47 455 LEU A CA 1
ATOM 3569 C C . LEU A 1 455 ? -27.530 -19.777 38.249 1.00 38.47 455 LEU A C 1
ATOM 3571 O O . LEU A 1 455 ? -28.451 -19.083 37.825 1.00 38.47 455 LEU A O 1
ATOM 3575 N N . HIS A 1 456 ? -27.543 -21.105 38.144 1.00 38.66 456 HIS A N 1
ATOM 3576 C CA . HIS A 1 456 ? -28.748 -21.845 37.767 1.00 38.66 456 HIS A CA 1
ATOM 3577 C C . HIS A 1 456 ? -29.470 -22.282 39.047 1.00 38.66 456 HIS A C 1
ATOM 3579 O O . HIS A 1 456 ? -28.889 -22.999 39.861 1.00 38.66 456 HIS A O 1
ATOM 3585 N N . SER A 1 457 ? -30.715 -21.836 39.253 1.00 38.34 457 SER A N 1
ATOM 3586 C CA . SER A 1 457 ? -31.565 -22.363 40.324 1.00 38.34 457 SER A CA 1
ATOM 3587 C C . SER A 1 457 ? -32.075 -23.738 39.908 1.00 38.34 457 SER A C 1
ATOM 3589 O O . SER A 1 457 ? -32.839 -23.857 38.948 1.00 38.34 457 SER A O 1
ATOM 3591 N N . VAL A 1 458 ? -31.670 -24.781 40.622 1.00 41.16 458 VAL A N 1
ATOM 3592 C CA . VAL A 1 458 ? -32.183 -26.135 40.406 1.00 41.16 458 VAL A CA 1
ATOM 3593 C C . VAL A 1 458 ? -33.440 -26.317 41.253 1.00 41.16 458 VAL A C 1
ATOM 3595 O O . VAL A 1 458 ? -33.385 -27.043 42.229 1.00 41.16 458 VAL A O 1
ATOM 3598 N N . THR A 1 459 ? -34.541 -25.637 40.918 1.00 38.34 459 THR A N 1
ATOM 3599 C CA . THR A 1 459 ? -35.902 -25.996 41.373 1.00 38.34 459 THR A CA 1
ATOM 3600 C C . THR A 1 459 ? -36.968 -25.077 40.763 1.00 38.34 459 THR A C 1
ATOM 3602 O O . THR A 1 459 ? -37.032 -23.881 41.039 1.00 38.34 459 THR A O 1
ATOM 3605 N N . GLU A 1 460 ? -37.897 -25.652 39.994 1.00 41.88 460 GLU A N 1
ATOM 3606 C CA . GLU A 1 460 ? -39.286 -25.193 40.051 1.00 41.88 460 GLU A CA 1
ATOM 3607 C C . GLU A 1 460 ? -39.792 -25.574 41.446 1.00 41.88 460 GLU A C 1
ATOM 3609 O O . GLU A 1 460 ? -39.892 -26.759 41.718 1.00 41.88 460 GLU A O 1
ATOM 3614 N N . TYR A 1 461 ? -39.983 -24.618 42.359 1.00 38.94 461 TYR A N 1
ATOM 3615 C CA . TYR A 1 461 ? -41.044 -24.566 43.383 1.00 38.94 461 TYR A CA 1
ATOM 3616 C C . TYR A 1 461 ? -40.748 -23.472 44.429 1.00 38.94 461 TYR A C 1
ATOM 3618 O O . TYR A 1 461 ? -39.614 -23.146 44.757 1.00 38.94 461 TYR A O 1
ATOM 3626 N N . LYS A 1 462 ? -41.834 -22.869 44.920 1.00 44.41 462 LYS A N 1
ATOM 3627 C CA . LYS A 1 462 ? -41.920 -21.708 45.817 1.00 44.41 462 LYS A CA 1
ATOM 3628 C C . LYS A 1 462 ? -41.134 -21.862 47.135 1.00 44.41 462 LYS A C 1
ATOM 3630 O O . LYS A 1 462 ? -41.589 -22.606 47.993 1.00 44.41 462 LYS A O 1
ATOM 3635 N N . GLN A 1 463 ? -40.095 -21.048 47.342 1.00 42.62 463 GLN A N 1
ATOM 3636 C CA . GLN A 1 463 ? -39.784 -20.216 48.532 1.00 42.62 463 GLN A CA 1
ATOM 3637 C C . GLN A 1 463 ? -38.309 -19.773 48.492 1.00 42.62 463 GLN A C 1
ATOM 3639 O O . GLN A 1 463 ? -37.475 -20.430 47.883 1.00 42.62 463 GLN A O 1
ATOM 3644 N N . ALA A 1 464 ? -37.996 -18.620 49.091 1.00 47.91 464 ALA A N 1
ATOM 3645 C CA . ALA A 1 464 ? -36.646 -18.058 49.115 1.00 47.91 464 ALA A CA 1
ATOM 3646 C C . ALA A 1 464 ? -35.683 -18.954 49.920 1.00 47.91 464 ALA A C 1
ATOM 3648 O O . ALA A 1 464 ? -35.828 -19.071 51.136 1.00 47.91 464 ALA A O 1
ATOM 3649 N N . GLU A 1 465 ? -34.702 -19.560 49.246 1.00 42.59 465 GLU A N 1
ATOM 3650 C CA . GLU A 1 465 ? -33.649 -20.381 49.859 1.00 42.59 465 GLU A CA 1
ATOM 3651 C C . GLU A 1 465 ? -32.306 -19.629 49.998 1.00 42.59 465 GLU A C 1
ATOM 3653 O O . GLU A 1 465 ? -32.026 -18.700 49.232 1.00 42.59 465 GLU A O 1
ATOM 3658 N N . PRO A 1 466 ? -31.451 -20.015 50.969 1.00 48.34 466 PRO A N 1
ATOM 3659 C CA . PRO A 1 466 ? -30.124 -19.434 51.160 1.00 48.34 466 PRO A CA 1
ATOM 3660 C C . PRO A 1 466 ? -29.168 -19.729 49.988 1.00 48.34 466 PRO A C 1
ATOM 3662 O O . PRO A 1 466 ? -29.196 -20.797 49.381 1.00 48.34 466 PRO A O 1
ATOM 3665 N N . LEU A 1 467 ? -28.251 -18.789 49.721 1.00 48.22 467 LEU A N 1
ATOM 3666 C CA . LEU A 1 467 ? -27.230 -18.826 48.652 1.00 48.22 467 LEU A CA 1
ATOM 3667 C C . LEU A 1 467 ? -26.324 -20.081 48.635 1.00 48.22 467 LEU A C 1
ATOM 3669 O O . LEU A 1 467 ? -25.574 -20.267 47.682 1.00 48.22 467 LEU A O 1
ATOM 3673 N N . SER A 1 468 ? -26.383 -20.948 49.650 1.00 46.28 468 SER A N 1
ATOM 3674 C CA . SER A 1 468 ? -25.587 -22.178 49.751 1.00 46.28 468 SER A CA 1
ATOM 3675 C C . SER A 1 468 ? -25.997 -23.292 48.776 1.00 46.28 468 SER A C 1
ATOM 3677 O O . SER A 1 468 ? -25.241 -24.247 48.631 1.00 46.28 468 SER A O 1
ATOM 3679 N N . ASN A 1 469 ? -27.153 -23.182 48.106 1.00 41.81 469 ASN A N 1
ATOM 3680 C CA . ASN A 1 469 ? -27.690 -24.231 47.222 1.00 41.81 469 ASN A CA 1
ATOM 3681 C C . ASN A 1 469 ? -27.423 -24.016 45.718 1.00 41.81 469 ASN A C 1
ATOM 3683 O O . ASN A 1 469 ? -27.901 -24.791 44.891 1.00 41.81 469 ASN A O 1
ATOM 3687 N N . TYR A 1 470 ? -26.633 -23.010 45.333 1.00 45.38 470 TYR A N 1
ATOM 3688 C CA . TYR A 1 470 ? -26.219 -22.842 43.939 1.00 45.38 470 TYR A CA 1
ATOM 3689 C C . TYR A 1 470 ? -24.940 -23.633 43.648 1.00 45.38 470 TYR A C 1
ATOM 3691 O O . TYR A 1 470 ? -23.905 -23.428 44.279 1.00 45.38 470 TYR A O 1
ATOM 3699 N N . HIS A 1 471 ? -24.983 -24.526 42.660 1.00 40.47 471 HIS A N 1
ATOM 3700 C CA . HIS A 1 471 ? -23.776 -25.130 42.096 1.00 40.47 471 HIS A CA 1
ATOM 3701 C C . HIS A 1 471 ? -23.230 -24.236 40.976 1.00 40.47 471 HIS A C 1
ATOM 3703 O O . HIS A 1 471 ? -23.971 -23.824 40.084 1.00 40.47 471 HIS A O 1
ATOM 3709 N N . ILE A 1 472 ? -21.926 -23.935 41.010 1.00 42.25 472 ILE A N 1
ATOM 3710 C CA . ILE A 1 472 ? -21.222 -23.266 39.905 1.00 42.25 472 ILE A CA 1
ATOM 3711 C C . ILE A 1 472 ? -21.127 -24.275 38.755 1.00 42.25 472 ILE A C 1
ATOM 3713 O O . ILE A 1 472 ? -20.248 -25.138 38.742 1.00 42.25 472 ILE A O 1
ATOM 3717 N N . ILE A 1 473 ? -22.049 -24.202 37.796 1.00 37.16 473 ILE A N 1
ATOM 3718 C CA . ILE A 1 473 ? -22.060 -25.087 36.626 1.00 37.16 473 ILE A CA 1
ATOM 3719 C C . ILE A 1 473 ? -21.261 -24.408 35.503 1.00 37.16 473 ILE A C 1
ATOM 3721 O O . ILE A 1 473 ? -21.778 -23.633 34.708 1.00 37.16 473 ILE A O 1
ATOM 3725 N N . SER A 1 474 ? -19.967 -24.728 35.460 1.00 36.22 474 SER A N 1
ATOM 3726 C CA . SER A 1 474 ? -18.965 -24.312 34.466 1.00 36.22 474 SER A CA 1
ATOM 3727 C C . SER A 1 474 ? -18.652 -22.807 34.399 1.00 36.22 474 SER A C 1
ATOM 3729 O O . SER A 1 474 ? -19.445 -21.981 33.951 1.00 36.22 474 SER A O 1
ATOM 3731 N N . LEU A 1 475 ? -17.418 -22.462 34.764 1.00 36.28 475 LEU A N 1
ATOM 3732 C CA . LEU A 1 475 ? -16.781 -21.224 34.332 1.00 36.28 475 LEU A CA 1
ATOM 3733 C C . LEU A 1 475 ? -16.352 -21.421 32.872 1.00 36.28 475 LEU A C 1
ATOM 3735 O O . LEU A 1 475 ? -15.424 -22.179 32.596 1.00 36.28 475 LEU A O 1
ATOM 3739 N N . ARG A 1 476 ? -17.048 -20.794 31.919 1.00 39.97 476 ARG A N 1
ATOM 3740 C CA . ARG A 1 476 ? -16.595 -20.768 30.520 1.00 39.97 476 ARG A CA 1
ATOM 3741 C C . ARG A 1 476 ? -15.635 -19.596 30.333 1.00 39.97 476 ARG A C 1
ATOM 3743 O O . ARG A 1 476 ? -16.064 -18.479 30.065 1.00 39.97 476 ARG A O 1
ATOM 3750 N N . TYR A 1 477 ? -14.339 -19.862 30.462 1.00 44.12 477 TYR A N 1
ATOM 3751 C CA . TYR A 1 477 ? -13.253 -18.889 30.298 1.00 44.12 477 TYR A CA 1
ATOM 3752 C C . TYR A 1 477 ? -12.893 -18.617 28.828 1.00 44.12 477 TYR A C 1
ATOM 3754 O O . TYR A 1 477 ? -11.731 -18.533 28.459 1.00 44.12 477 TYR A O 1
ATOM 3762 N N . GLN A 1 478 ? -13.881 -18.418 27.959 1.00 60.81 478 GLN A N 1
ATOM 3763 C CA . GLN A 1 478 ? -13.578 -18.213 26.542 1.00 60.81 478 GLN A CA 1
ATOM 3764 C C . GLN A 1 478 ? -12.886 -16.855 26.336 1.00 60.81 478 GLN A C 1
ATOM 3766 O O . GLN A 1 478 ? -13.350 -15.839 26.859 1.00 60.81 478 GLN A O 1
ATOM 3771 N N . GLY A 1 479 ? -11.782 -16.831 25.583 1.00 64.19 479 GLY A N 1
ATOM 3772 C CA . GLY A 1 479 ? -11.255 -15.594 25.009 1.00 64.19 479 GLY A CA 1
ATOM 3773 C C . GLY A 1 479 ? -12.306 -15.032 24.052 1.00 64.19 479 GLY A C 1
ATOM 3774 O O . GLY A 1 479 ? -12.738 -15.732 23.135 1.00 64.19 479 GLY A O 1
ATOM 3775 N N . ARG A 1 480 ? -12.795 -13.816 24.317 1.00 81.50 480 ARG A N 1
ATOM 3776 C CA . ARG A 1 480 ? -13.953 -13.230 23.607 1.00 81.50 480 ARG A CA 1
ATOM 3777 C C . ARG A 1 480 ? -13.584 -12.098 22.663 1.00 81.50 480 ARG A C 1
ATOM 3779 O O . ARG A 1 480 ? -14.446 -11.648 21.909 1.00 81.50 480 ARG A O 1
ATOM 3786 N N . ALA A 1 481 ? -12.349 -11.604 22.731 1.00 88.62 481 ALA A N 1
ATOM 3787 C CA . ALA A 1 481 ? -11.911 -10.547 21.839 1.00 88.62 481 ALA A CA 1
ATOM 3788 C C . ALA A 1 481 ? -11.953 -11.018 20.384 1.00 88.62 481 ALA A C 1
ATOM 3790 O O . ALA A 1 481 ? -11.433 -12.080 20.042 1.00 88.62 481 ALA A O 1
ATOM 3791 N N . ILE A 1 482 ? -12.531 -10.186 19.526 1.00 91.62 482 ILE A N 1
ATOM 3792 C CA . ILE A 1 482 ? -12.278 -10.262 18.091 1.00 91.62 482 ILE A CA 1
ATOM 3793 C C . ILE A 1 482 ? -11.054 -9.395 17.853 1.00 91.62 482 ILE A C 1
ATOM 3795 O O . ILE A 1 482 ? -11.053 -8.212 18.201 1.00 91.62 482 ILE A O 1
ATOM 3799 N N . PHE A 1 483 ? -10.003 -10.002 17.316 1.00 92.94 483 PHE A N 1
ATOM 3800 C CA . PHE A 1 483 ? -8.691 -9.382 17.226 1.00 92.94 483 PHE A CA 1
ATOM 3801 C C . PHE A 1 483 ? -8.201 -9.316 15.784 1.00 92.94 483 PHE A C 1
ATOM 3803 O O . PHE A 1 483 ? -8.313 -10.287 15.032 1.00 92.94 483 PHE A O 1
ATOM 3810 N N . ALA A 1 484 ? -7.614 -8.177 15.426 1.00 94.19 484 ALA A N 1
ATOM 3811 C CA . ALA A 1 484 ? -6.791 -8.048 14.235 1.00 94.19 484 ALA A CA 1
ATOM 3812 C C . ALA A 1 484 ? -5.593 -7.139 14.498 1.00 94.19 484 ALA A C 1
ATOM 3814 O O . ALA A 1 484 ? -5.644 -6.246 15.346 1.00 94.19 484 ALA A O 1
ATOM 3815 N N . SER A 1 485 ? -4.524 -7.348 13.742 1.00 91.69 485 SER A N 1
ATOM 3816 C CA . SER A 1 485 ? -3.276 -6.603 13.888 1.00 91.69 485 SER A CA 1
ATOM 3817 C C . SER A 1 485 ? -2.778 -6.021 12.569 1.00 91.69 485 SER A C 1
ATOM 3819 O O . SER A 1 485 ? -3.190 -6.436 11.487 1.00 91.69 485 SER A O 1
ATOM 3821 N N . GLY A 1 486 ? -1.879 -5.040 12.647 1.00 86.81 486 GLY A N 1
ATOM 3822 C CA . GLY A 1 486 ? -1.206 -4.485 11.465 1.00 86.81 486 GLY A CA 1
ATOM 3823 C C . GLY A 1 486 ? -0.131 -5.430 10.924 1.00 86.81 486 GLY A C 1
ATOM 3824 O O . GLY A 1 486 ? 0.009 -5.614 9.714 1.00 86.81 486 GLY A O 1
ATOM 3825 N N . SER A 1 487 ? 0.594 -6.082 11.835 1.00 81.94 487 SER A N 1
ATOM 3826 C CA . SER A 1 487 ? 1.640 -7.065 11.542 1.00 81.94 487 SER A CA 1
ATOM 3827 C C . SER A 1 487 ? 1.149 -8.496 11.786 1.00 81.94 487 SER A C 1
ATOM 3829 O O . SER A 1 487 ? 0.265 -8.688 12.624 1.00 81.94 487 SER A O 1
ATOM 3831 N N . PRO A 1 488 ? 1.699 -9.507 11.090 1.00 84.12 488 PRO A N 1
ATOM 3832 C CA . PRO A 1 488 ? 1.281 -10.893 11.276 1.00 84.12 488 PRO A CA 1
ATOM 3833 C C . PRO A 1 488 ? 1.670 -11.419 12.667 1.00 84.12 488 PRO A C 1
ATOM 3835 O O . PRO A 1 488 ? 2.755 -11.119 13.169 1.00 84.12 488 PRO A O 1
ATOM 3838 N N . PHE A 1 489 ? 0.790 -12.229 13.255 1.00 86.00 489 PHE A N 1
ATOM 3839 C CA . PHE A 1 489 ? 1.047 -13.038 14.448 1.00 86.00 489 PHE A CA 1
ATOM 3840 C C . PHE A 1 489 ? 0.758 -14.505 14.133 1.00 86.00 489 PHE A C 1
ATOM 3842 O O . PHE A 1 489 ? -0.124 -14.803 13.325 1.00 86.00 489 PHE A O 1
ATOM 3849 N N . ASP A 1 490 ? 1.485 -15.404 14.791 1.00 86.69 490 ASP A N 1
ATOM 3850 C CA . ASP A 1 490 ? 1.232 -16.837 14.682 1.00 86.69 490 ASP A CA 1
ATOM 3851 C C . ASP A 1 490 ? -0.160 -17.197 15.238 1.00 86.69 490 ASP A C 1
ATOM 3853 O O . ASP A 1 490 ? -0.686 -16.490 16.109 1.00 86.69 490 ASP A O 1
ATOM 3857 N N . PRO A 1 491 ? -0.778 -18.293 14.757 1.00 88.19 491 PRO A N 1
ATOM 3858 C CA . PRO A 1 491 ? -1.997 -18.820 15.354 1.00 88.19 491 PRO A CA 1
ATOM 3859 C C . PRO A 1 491 ? -1.825 -19.093 16.852 1.00 88.19 491 PRO A C 1
ATOM 3861 O O . PRO A 1 491 ? -0.804 -19.626 17.284 1.00 88.19 491 PRO A O 1
ATOM 3864 N N . VAL A 1 492 ? -2.850 -18.772 17.637 1.00 86.75 492 VAL A N 1
ATOM 3865 C CA . VAL A 1 492 ? -2.847 -18.940 19.094 1.00 86.75 492 VAL A CA 1
ATOM 3866 C C . VAL A 1 492 ? -3.744 -20.113 19.462 1.00 86.75 492 VAL A C 1
ATOM 3868 O O . VAL A 1 492 ? -4.949 -20.082 19.208 1.00 86.75 492 VAL A O 1
ATOM 3871 N N . GLU A 1 493 ? -3.176 -21.142 20.088 1.00 85.44 493 GLU A N 1
ATOM 3872 C CA . GLU A 1 493 ? -3.968 -22.189 20.728 1.00 85.44 493 GLU A CA 1
ATOM 3873 C C . GLU A 1 493 ? -4.399 -21.717 22.119 1.00 85.44 493 GLU A C 1
ATOM 3875 O O . GLU A 1 493 ? -3.576 -21.488 23.004 1.00 85.44 493 GLU A O 1
ATOM 3880 N N . TYR A 1 494 ? -5.703 -21.560 22.316 1.00 77.69 494 TYR A N 1
ATOM 3881 C CA . TYR A 1 494 ? -6.273 -21.129 23.584 1.00 77.69 494 TYR A CA 1
ATOM 3882 C C . TYR A 1 494 ? -7.522 -21.959 23.906 1.00 77.69 494 TYR A C 1
ATOM 3884 O O . TYR A 1 494 ? -8.499 -21.968 23.157 1.00 77.69 494 TYR A O 1
ATOM 3892 N N . GLU A 1 495 ? -7.476 -22.685 25.030 1.00 72.81 495 GLU A N 1
ATOM 3893 C CA . GLU A 1 495 ? -8.556 -23.555 25.533 1.00 72.81 495 GLU A CA 1
ATOM 3894 C C . GLU A 1 495 ? -9.081 -24.577 24.504 1.00 72.81 495 GLU A C 1
ATOM 3896 O O . GLU A 1 495 ? -10.287 -24.785 24.356 1.00 72.81 495 GLU A O 1
ATOM 3901 N N . GLY A 1 496 ? -8.165 -25.226 23.776 1.00 73.81 496 GLY A N 1
ATOM 3902 C CA . GLY A 1 496 ? -8.494 -26.257 22.783 1.00 73.81 496 GLY A CA 1
ATOM 3903 C C . GLY A 1 496 ? -9.095 -25.712 21.482 1.00 73.81 496 GLY A C 1
ATOM 3904 O O . GLY A 1 496 ? -9.568 -26.492 20.655 1.00 73.81 496 GLY A O 1
ATOM 3905 N N . LYS A 1 497 ? -9.084 -24.386 21.288 1.00 75.75 497 LYS A N 1
ATOM 3906 C CA . LYS A 1 497 ? -9.396 -23.722 20.019 1.00 75.75 497 LYS A CA 1
ATOM 3907 C C . LYS A 1 497 ? -8.149 -23.053 19.461 1.00 75.75 497 LYS A C 1
ATOM 3909 O O . LYS A 1 497 ? -7.375 -22.458 20.203 1.00 75.75 497 LYS A O 1
ATOM 3914 N N . VAL A 1 498 ? -7.994 -23.111 18.144 1.00 82.12 498 VAL A N 1
ATOM 3915 C CA . VAL A 1 498 ? -6.946 -22.382 17.426 1.00 82.12 498 VAL A CA 1
ATOM 3916 C C . VAL A 1 498 ? -7.556 -21.103 16.868 1.00 82.12 498 VAL A C 1
ATOM 3918 O O . VAL A 1 498 ? -8.490 -21.162 16.068 1.00 82.12 498 VAL A O 1
ATOM 3921 N N . PHE A 1 499 ? -7.034 -19.959 17.294 1.00 80.56 499 PHE A N 1
ATOM 3922 C CA . PHE A 1 499 ? -7.405 -18.644 16.788 1.00 80.56 499 PHE A CA 1
ATOM 3923 C C . PHE A 1 499 ? -6.358 -18.185 15.782 1.00 80.56 499 PHE A C 1
ATOM 3925 O O . PHE A 1 499 ? -5.172 -18.117 16.103 1.00 80.56 499 PHE A O 1
ATOM 3932 N N . VAL A 1 500 ? -6.792 -17.850 14.570 1.00 83.06 500 VAL A N 1
ATOM 3933 C CA . VAL A 1 500 ? -5.917 -17.263 13.553 1.00 83.06 500 VAL A CA 1
ATOM 3934 C C . VAL A 1 500 ? -6.191 -15.758 13.525 1.00 83.06 500 VAL A C 1
ATOM 3936 O O . VAL A 1 500 ? -7.276 -15.360 13.097 1.00 83.06 500 VAL A O 1
ATOM 3939 N N . PRO A 1 501 ? -5.274 -14.908 14.017 1.00 80.81 501 PRO A N 1
ATOM 3940 C CA . PRO A 1 501 ? -5.508 -13.471 14.058 1.00 80.81 501 PRO A CA 1
ATOM 3941 C C . PRO A 1 501 ? -5.528 -12.890 12.640 1.00 80.81 501 PRO A C 1
ATOM 3943 O O . PRO A 1 501 ? -4.651 -13.165 11.820 1.00 80.81 501 PRO A O 1
ATOM 3946 N N . GLY A 1 502 ? -6.537 -12.069 12.342 1.00 82.44 502 GLY A N 1
ATOM 3947 C CA . GLY A 1 502 ? -6.612 -11.367 11.063 1.00 82.44 502 GLY A CA 1
ATOM 3948 C C . GLY A 1 502 ? -5.557 -10.263 10.962 1.00 82.44 502 GLY A C 1
ATOM 3949 O O . GLY A 1 502 ? -5.235 -9.614 11.956 1.00 82.44 502 GLY A O 1
ATOM 3950 N N . GLN A 1 503 ? -5.065 -9.997 9.751 1.00 87.75 503 GLN A N 1
ATOM 3951 C CA . GLN A 1 503 ? -4.165 -8.873 9.491 1.00 87.75 503 GLN A CA 1
ATOM 3952 C C . GLN A 1 503 ? -4.906 -7.765 8.733 1.00 87.75 503 GLN A C 1
ATOM 3954 O O . GLN A 1 503 ? -5.334 -7.973 7.597 1.00 87.75 503 GLN A O 1
ATOM 3959 N N . GLY A 1 504 ? -5.015 -6.577 9.329 1.00 88.81 504 GLY A N 1
ATOM 3960 C CA . GLY A 1 504 ? -5.524 -5.362 8.681 1.00 88.81 504 GLY A CA 1
ATOM 3961 C C . GLY A 1 504 ? -4.502 -4.771 7.711 1.00 88.81 504 GLY A C 1
ATOM 3962 O O . GLY A 1 504 ? -4.023 -3.663 7.913 1.00 88.81 504 GLY A O 1
ATOM 3963 N N . ASN A 1 505 ? -4.108 -5.547 6.702 1.00 91.44 505 ASN A N 1
ATOM 3964 C CA . ASN A 1 505 ? -3.035 -5.198 5.778 1.00 91.44 505 ASN A CA 1
ATOM 3965 C C . ASN A 1 505 ? -3.567 -4.375 4.597 1.00 91.44 505 ASN A C 1
ATOM 3967 O O . ASN A 1 505 ? -4.416 -4.850 3.840 1.00 91.44 505 ASN A O 1
ATOM 3971 N N . ASN A 1 506 ? -3.015 -3.181 4.373 1.00 93.50 506 ASN A N 1
ATOM 3972 C CA . ASN A 1 506 ? -3.409 -2.309 3.261 1.00 93.50 506 ASN A CA 1
ATOM 3973 C C . ASN A 1 506 ? -3.283 -2.981 1.880 1.00 93.50 506 ASN A C 1
ATOM 3975 O O . ASN A 1 506 ? -3.968 -2.578 0.939 1.00 93.50 506 ASN A O 1
ATOM 3979 N N . ALA A 1 507 ? -2.478 -4.045 1.756 1.00 95.56 507 ALA A N 1
ATOM 3980 C CA . ALA A 1 507 ? -2.377 -4.880 0.558 1.00 95.56 507 ALA A CA 1
ATOM 3981 C C . ALA A 1 507 ? -3.705 -5.530 0.123 1.00 95.56 507 ALA A C 1
ATOM 3983 O O . ALA A 1 507 ? -3.800 -5.988 -1.015 1.00 95.56 507 ALA A O 1
ATOM 3984 N N . TYR A 1 508 ? -4.740 -5.538 0.970 1.00 97.75 508 TYR A N 1
ATOM 3985 C CA . TYR A 1 508 ? -6.100 -5.870 0.541 1.00 97.75 508 TYR A CA 1
ATOM 3986 C C . TYR A 1 508 ? -6.760 -4.776 -0.307 1.00 97.75 508 TYR A C 1
ATOM 3988 O O . TYR A 1 508 ? -7.578 -5.101 -1.163 1.00 97.75 508 TYR A O 1
ATOM 3996 N N . ILE A 1 509 ? -6.435 -3.500 -0.080 1.00 98.56 509 ILE A N 1
ATOM 3997 C CA . ILE A 1 509 ? -7.150 -2.354 -0.654 1.00 98.56 509 ILE A CA 1
ATOM 3998 C C . ILE A 1 509 ? -6.430 -1.781 -1.867 1.00 98.56 509 ILE A C 1
ATOM 4000 O O . ILE A 1 509 ? -6.992 -1.808 -2.965 1.00 98.56 509 ILE A O 1
ATOM 4004 N N . PHE A 1 510 ? -5.212 -1.253 -1.695 1.00 98.50 510 PHE A N 1
ATOM 4005 C CA . PHE A 1 510 ? -4.586 -0.422 -2.729 1.00 98.50 510 PHE A CA 1
ATOM 4006 C C . PHE A 1 510 ? -4.453 -1.104 -4.099 1.00 98.50 510 PHE A C 1
ATOM 4008 O O . PHE A 1 510 ? -4.674 -0.407 -5.095 1.00 98.50 510 PHE A O 1
ATOM 4015 N N . PRO A 1 511 ? -4.182 -2.428 -4.218 1.00 98.75 511 PRO A N 1
ATOM 4016 C CA . PRO A 1 511 ? -4.054 -3.048 -5.533 1.00 98.75 511 PRO A CA 1
ATOM 4017 C C . PRO A 1 511 ? -5.376 -3.035 -6.308 1.00 98.75 511 PRO A C 1
ATOM 4019 O O . PRO A 1 511 ? -5.398 -2.677 -7.487 1.00 98.75 511 PRO A O 1
ATOM 4022 N N . GLY A 1 512 ? -6.483 -3.383 -5.642 1.00 98.81 512 GLY A N 1
ATOM 4023 C CA . GLY A 1 512 ? -7.824 -3.350 -6.225 1.00 98.81 512 GLY A CA 1
ATOM 4024 C C . GLY A 1 512 ? -8.331 -1.926 -6.446 1.00 98.81 512 GLY A C 1
ATOM 4025 O O . GLY A 1 512 ? -8.892 -1.633 -7.501 1.00 98.81 512 GLY A O 1
ATOM 4026 N N . LEU A 1 513 ? -8.083 -1.021 -5.494 1.00 98.88 513 LEU A N 1
ATOM 4027 C CA . LEU A 1 513 ? -8.430 0.397 -5.609 1.00 98.88 513 LEU A CA 1
ATOM 4028 C C . LEU A 1 513 ? -7.763 1.019 -6.839 1.00 98.88 513 LEU A C 1
ATOM 4030 O O . LEU A 1 513 ? -8.454 1.558 -7.702 1.00 98.88 513 LEU A O 1
ATOM 4034 N N . GLY A 1 514 ? -6.439 0.892 -6.965 1.00 98.75 514 GLY A N 1
ATOM 4035 C CA . GLY A 1 514 ? -5.721 1.449 -8.108 1.00 98.75 514 GLY A CA 1
ATOM 4036 C C . GLY A 1 514 ? -6.119 0.791 -9.426 1.00 98.75 514 GLY A C 1
ATOM 4037 O O . GLY A 1 514 ? -6.340 1.515 -10.394 1.00 98.75 514 GLY A O 1
ATOM 4038 N N . LEU A 1 515 ? -6.327 -0.536 -9.475 1.00 98.88 515 LEU A N 1
ATOM 4039 C CA . LEU A 1 515 ? -6.863 -1.180 -10.681 1.00 98.88 515 LEU A CA 1
ATOM 4040 C C . LEU A 1 515 ? -8.218 -0.571 -11.080 1.00 98.88 515 LEU A C 1
ATOM 4042 O O . LEU A 1 515 ? -8.400 -0.244 -12.252 1.00 98.88 515 LEU A O 1
ATOM 4046 N N . GLY A 1 516 ? -9.135 -0.376 -10.125 1.00 98.88 516 GLY A N 1
ATOM 4047 C CA . GLY A 1 516 ? -10.457 0.221 -10.348 1.00 98.88 516 GLY A CA 1
ATOM 4048 C C . GLY A 1 516 ? -10.395 1.646 -10.906 1.00 98.88 516 GLY A C 1
ATOM 4049 O O . GLY A 1 516 ? -11.099 1.984 -11.867 1.00 98.88 516 GLY A O 1
ATOM 4050 N N . LEU A 1 517 ? -9.505 2.473 -10.354 1.00 98.88 517 LEU A N 1
ATOM 4051 C CA . LEU A 1 517 ? -9.248 3.828 -10.848 1.00 98.88 517 LEU A CA 1
ATOM 4052 C C . LEU A 1 517 ? -8.713 3.801 -12.288 1.00 98.88 517 LEU A C 1
ATOM 4054 O O . LEU A 1 517 ? -9.282 4.450 -13.166 1.00 98.88 517 LEU A O 1
ATOM 4058 N N . ILE A 1 518 ? -7.690 2.988 -12.562 1.00 98.62 518 ILE A N 1
ATOM 4059 C CA . ILE A 1 518 ? -7.061 2.872 -13.888 1.00 98.62 518 ILE A CA 1
ATOM 4060 C C . ILE A 1 518 ? -8.055 2.367 -14.938 1.00 98.62 518 ILE A C 1
ATOM 4062 O O . ILE A 1 518 ? -8.187 2.959 -16.011 1.00 98.62 518 ILE A O 1
ATOM 4066 N N . MET A 1 519 ? -8.771 1.275 -14.656 1.00 98.12 519 MET A N 1
ATOM 4067 C CA . MET A 1 519 ? -9.638 0.627 -15.647 1.00 98.12 519 MET A CA 1
ATOM 4068 C C . MET A 1 519 ? -10.851 1.490 -16.019 1.00 98.12 519 MET A C 1
ATOM 4070 O O . MET A 1 519 ? -11.300 1.441 -17.166 1.00 98.12 519 MET A O 1
ATOM 4074 N N . SER A 1 520 ? -11.340 2.312 -15.084 1.00 98.69 520 SER A N 1
ATOM 4075 C CA . SER A 1 520 ? -12.401 3.305 -15.310 1.00 98.69 520 SER A CA 1
ATOM 4076 C C . SER A 1 520 ? -11.895 4.614 -15.934 1.00 98.69 520 SER A C 1
ATOM 4078 O O . SER A 1 520 ? -12.694 5.435 -16.395 1.00 98.69 520 SER A O 1
ATOM 4080 N N . GLY A 1 521 ? -10.575 4.824 -15.964 1.00 98.38 521 GLY A N 1
ATOM 4081 C CA . GLY A 1 521 ? -9.968 6.102 -16.321 1.00 98.38 521 GLY A CA 1
ATOM 4082 C C . GLY A 1 521 ? -10.429 7.216 -15.382 1.00 98.38 521 GLY A C 1
ATOM 4083 O O . GLY A 1 521 ? -10.800 8.289 -15.863 1.00 98.38 521 GLY A O 1
ATOM 4084 N N . ALA A 1 522 ? -10.503 6.938 -14.078 1.00 98.44 522 ALA A N 1
ATOM 4085 C CA . ALA A 1 522 ? -10.875 7.923 -13.073 1.00 98.44 522 ALA A CA 1
ATOM 4086 C C . ALA A 1 522 ? -9.893 9.100 -13.080 1.00 98.44 522 ALA A C 1
ATOM 4088 O O . ALA A 1 522 ? -8.700 8.915 -13.297 1.00 98.44 522 ALA A O 1
ATOM 4089 N N . ILE A 1 523 ? -10.389 10.309 -12.823 1.00 97.44 523 ILE A N 1
ATOM 4090 C CA . ILE A 1 523 ? -9.541 11.513 -12.751 1.00 97.44 523 ILE A CA 1
ATOM 4091 C C . ILE A 1 523 ? -9.335 12.021 -11.323 1.00 97.44 523 ILE A C 1
ATOM 4093 O O . ILE A 1 523 ? -8.457 12.846 -11.096 1.00 97.44 523 ILE A O 1
ATOM 4097 N N . ARG A 1 524 ? -10.130 11.555 -10.352 1.00 98.19 524 ARG A N 1
ATOM 4098 C CA . ARG A 1 524 ? -10.033 11.916 -8.928 1.00 98.19 524 ARG A CA 1
ATOM 4099 C C . ARG A 1 524 ? -10.416 10.729 -8.053 1.00 98.19 524 ARG A C 1
ATOM 4101 O O . ARG A 1 524 ? -11.326 9.980 -8.408 1.00 98.19 524 ARG A O 1
ATOM 4108 N N . VAL A 1 525 ? -9.773 10.617 -6.895 1.00 98.19 525 VAL A N 1
ATOM 4109 C CA . VAL A 1 525 ? -10.219 9.736 -5.810 1.00 98.19 525 VAL A CA 1
ATOM 4110 C C . VAL A 1 525 ? -11.231 10.496 -4.959 1.00 98.19 525 VAL A C 1
ATOM 4112 O O . VAL A 1 525 ? -11.079 11.695 -4.722 1.00 98.19 525 VAL A O 1
ATOM 4115 N N . ARG A 1 526 ? -12.285 9.808 -4.523 1.00 96.81 526 ARG A N 1
ATOM 4116 C CA . ARG A 1 526 ? -13.285 10.330 -3.588 1.00 96.81 526 ARG A CA 1
ATOM 4117 C C . ARG A 1 526 ? -13.519 9.323 -2.475 1.00 96.81 526 ARG A C 1
ATOM 4119 O O . ARG A 1 526 ? -13.384 8.122 -2.715 1.00 96.81 526 ARG A O 1
ATOM 4126 N N . ASP A 1 527 ? -13.902 9.795 -1.295 1.00 95.31 527 ASP A N 1
ATOM 4127 C CA . ASP A 1 527 ? -14.080 8.935 -0.122 1.00 95.31 527 ASP A CA 1
ATOM 4128 C C . ASP A 1 527 ? -15.119 7.841 -0.372 1.00 95.31 527 ASP A C 1
ATOM 4130 O O . ASP A 1 527 ? -14.965 6.712 0.079 1.00 95.31 527 ASP A O 1
ATOM 4134 N N . GLU A 1 528 ? -16.128 8.102 -1.202 1.00 97.38 528 GLU A N 1
ATOM 4135 C CA . GLU A 1 528 ? -17.114 7.104 -1.608 1.00 97.38 528 GLU A CA 1
ATOM 4136 C C . GLU A 1 528 ? -16.513 5.895 -2.329 1.00 97.38 528 GLU A C 1
ATOM 4138 O O . GLU A 1 528 ? -17.090 4.808 -2.271 1.00 97.38 528 GLU A O 1
ATOM 4143 N N . MET A 1 529 ? -15.381 6.071 -3.012 1.00 98.62 529 MET A N 1
ATOM 4144 C CA . MET A 1 529 ? -14.643 4.969 -3.629 1.00 98.62 529 MET A CA 1
ATOM 4145 C C . MET A 1 529 ? -13.912 4.138 -2.572 1.00 98.62 529 MET A C 1
ATOM 4147 O O . MET A 1 529 ? -13.857 2.918 -2.701 1.00 98.62 529 MET A O 1
ATOM 4151 N N . LEU A 1 530 ? -13.401 4.779 -1.515 1.00 98.56 530 LEU A N 1
ATOM 4152 C CA . LEU A 1 530 ? -12.784 4.096 -0.374 1.00 98.56 530 LEU A CA 1
ATOM 4153 C C . LEU A 1 530 ? -13.826 3.280 0.397 1.00 98.56 530 LEU A C 1
ATOM 4155 O O . LEU A 1 530 ? -13.570 2.126 0.723 1.00 98.56 530 LEU A O 1
ATOM 4159 N N . LEU A 1 531 ? -15.021 3.841 0.610 1.00 98.44 531 LEU A N 1
ATOM 4160 C CA . LEU A 1 531 ? -16.154 3.125 1.204 1.00 98.44 531 LEU A CA 1
ATOM 4161 C C . LEU A 1 531 ? -16.546 1.907 0.361 1.00 98.44 531 LEU A C 1
ATOM 4163 O O . LEU A 1 531 ? -16.651 0.802 0.886 1.00 98.44 531 LEU A O 1
ATOM 4167 N N . ALA A 1 532 ? -16.668 2.082 -0.959 1.00 98.69 532 ALA A N 1
ATOM 4168 C CA . ALA A 1 532 ? -16.967 0.981 -1.873 1.00 98.69 532 ALA A CA 1
ATOM 4169 C C . ALA A 1 532 ? -15.884 -0.115 -1.839 1.00 98.69 532 ALA A C 1
ATOM 4171 O O . ALA A 1 532 ? -16.207 -1.300 -1.917 1.00 98.69 532 ALA A O 1
ATOM 4172 N N . ALA A 1 533 ? -14.608 0.258 -1.694 1.00 98.81 533 ALA A N 1
ATOM 4173 C CA . ALA A 1 533 ? -13.518 -0.696 -1.509 1.00 98.81 533 ALA A CA 1
ATOM 4174 C C . ALA A 1 533 ? -13.630 -1.443 -0.168 1.00 98.81 533 ALA A C 1
ATOM 4176 O O . ALA A 1 533 ? -13.495 -2.669 -0.146 1.00 98.81 533 ALA A O 1
ATOM 4177 N N . SER A 1 534 ? -13.939 -0.735 0.925 1.00 98.69 534 SER A N 1
ATOM 4178 C CA . SER A 1 534 ? -14.128 -1.331 2.254 1.00 98.69 534 SER A CA 1
ATOM 4179 C C . SER A 1 534 ? -15.276 -2.340 2.269 1.00 98.69 534 SER A C 1
ATOM 4181 O O . SER A 1 534 ? -15.121 -3.457 2.764 1.00 98.69 534 SER A O 1
ATOM 4183 N N . GLU A 1 535 ? -16.422 -1.970 1.697 1.00 98.38 535 GLU A N 1
ATOM 4184 C CA . GLU A 1 535 ? -17.598 -2.836 1.593 1.00 98.38 535 GLU A CA 1
ATOM 4185 C C . GLU A 1 535 ? -17.323 -4.059 0.715 1.00 98.38 535 GLU A C 1
ATOM 4187 O O . GLU A 1 535 ? -17.673 -5.181 1.087 1.00 98.38 535 GLU A O 1
ATOM 4192 N N . ALA A 1 536 ? -16.652 -3.863 -0.426 1.00 98.62 536 ALA A N 1
ATOM 4193 C CA . ALA A 1 536 ? -16.290 -4.950 -1.326 1.00 98.62 536 ALA A CA 1
ATOM 4194 C C . ALA A 1 536 ? -15.372 -5.970 -0.644 1.00 98.62 536 ALA A C 1
ATOM 4196 O O . ALA A 1 536 ? -15.597 -7.170 -0.805 1.00 98.62 536 ALA A O 1
ATOM 4197 N N . LEU A 1 537 ? -14.384 -5.509 0.135 1.00 98.62 537 LEU A N 1
ATOM 4198 C CA . LEU A 1 537 ? -13.491 -6.368 0.914 1.00 98.62 537 LEU A CA 1
ATOM 4199 C C . LEU A 1 537 ? -14.244 -7.118 2.019 1.00 98.62 537 LEU A C 1
ATOM 4201 O O . LEU A 1 537 ? -14.119 -8.339 2.113 1.00 98.62 537 LEU A O 1
ATOM 4205 N N . ALA A 1 538 ? -15.055 -6.417 2.815 1.00 97.88 538 ALA A N 1
ATOM 4206 C CA . ALA A 1 538 ? -15.841 -7.033 3.885 1.00 97.88 538 ALA A CA 1
ATOM 4207 C C . ALA A 1 538 ? -16.786 -8.124 3.346 1.00 97.88 538 ALA A C 1
ATOM 4209 O O . ALA A 1 538 ? -16.942 -9.179 3.958 1.00 97.88 538 ALA A O 1
ATOM 4210 N N . ALA A 1 539 ? -17.356 -7.919 2.154 1.00 97.81 539 ALA A N 1
ATOM 4211 C CA . ALA A 1 539 ? -18.212 -8.896 1.484 1.00 97.81 539 ALA A CA 1
ATOM 4212 C C . ALA A 1 539 ? -17.474 -10.161 0.995 1.00 97.81 539 ALA A C 1
ATOM 4214 O O . ALA A 1 539 ? -18.132 -11.136 0.636 1.00 97.81 539 ALA A O 1
ATOM 4215 N N . GLN A 1 540 ? -16.134 -10.175 0.963 1.00 97.62 540 GLN A N 1
ATOM 4216 C CA . GLN A 1 540 ? -15.352 -11.370 0.604 1.00 97.62 540 GLN A CA 1
ATOM 4217 C C . GLN A 1 540 ? -15.116 -12.325 1.785 1.00 97.62 540 GLN A C 1
ATOM 4219 O O . GLN A 1 540 ? -14.581 -13.417 1.581 1.00 97.62 540 GLN A O 1
ATOM 4224 N N . VAL A 1 541 ? -15.491 -11.953 3.013 1.00 95.44 541 VAL A N 1
ATOM 4225 C CA . VAL A 1 541 ? -15.354 -12.832 4.182 1.00 95.44 541 VAL A CA 1
ATOM 4226 C C . VAL A 1 541 ? -16.482 -13.873 4.167 1.00 95.44 541 VAL A C 1
ATOM 4228 O O . VAL A 1 541 ? -17.656 -13.540 4.335 1.00 95.44 541 VAL A O 1
ATOM 4231 N N . SER A 1 542 ? -16.133 -15.139 3.923 1.00 94.50 542 SER A N 1
ATOM 4232 C CA . SER A 1 542 ? -17.080 -16.260 3.921 1.00 94.50 542 SER A CA 1
ATOM 4233 C C . SER A 1 542 ? -17.455 -16.695 5.341 1.00 94.50 542 SER A C 1
ATOM 4235 O O . SER A 1 542 ? -16.731 -16.419 6.293 1.00 94.50 542 SER A O 1
ATOM 4237 N N . GLU A 1 543 ? -18.554 -17.440 5.484 1.00 92.00 543 GLU A N 1
ATOM 4238 C CA . GLU A 1 543 ? -18.916 -18.070 6.766 1.00 92.00 543 GLU A CA 1
ATOM 4239 C C . GLU A 1 543 ? -17.802 -19.001 7.280 1.00 92.00 543 GLU A C 1
ATOM 4241 O O . GLU A 1 543 ? -17.469 -18.953 8.456 1.00 92.00 543 GLU A O 1
ATOM 4246 N N . GLU A 1 544 ? -17.102 -19.723 6.393 1.00 90.31 544 GLU A N 1
ATOM 4247 C CA . GLU A 1 544 ? -15.936 -20.541 6.774 1.00 90.31 544 GLU A CA 1
ATOM 4248 C C . GLU A 1 544 ? -14.799 -19.707 7.398 1.00 90.31 544 GLU A C 1
ATOM 4250 O O . GLU A 1 544 ? -14.097 -20.172 8.297 1.00 90.31 544 GLU A O 1
ATOM 4255 N N . ASN A 1 545 ? -14.599 -18.468 6.936 1.00 89.62 545 ASN A N 1
ATOM 4256 C CA . ASN A 1 545 ? -13.616 -17.569 7.539 1.00 89.62 545 ASN A CA 1
ATOM 4257 C C . ASN A 1 545 ? -14.067 -17.162 8.949 1.00 89.62 545 ASN A C 1
ATOM 4259 O O . ASN A 1 545 ? -13.270 -17.219 9.886 1.00 89.62 545 ASN A O 1
ATOM 4263 N N . TYR A 1 546 ? -15.346 -16.819 9.118 1.00 86.75 546 TYR A N 1
ATOM 4264 C CA . TYR A 1 546 ? -15.909 -16.475 10.424 1.00 86.75 546 TYR A CA 1
ATOM 4265 C C . TYR A 1 546 ? -15.859 -17.637 11.419 1.00 86.75 546 TYR A C 1
ATOM 4267 O O . TYR A 1 546 ? -15.521 -17.414 12.582 1.00 86.75 546 TYR A O 1
ATOM 4275 N N . ASP A 1 547 ? -16.093 -18.870 10.965 1.00 82.00 547 ASP A N 1
ATOM 4276 C CA . ASP A 1 547 ? -15.969 -20.082 11.785 1.00 82.00 547 ASP A CA 1
ATOM 4277 C C . ASP A 1 547 ? -14.540 -20.275 12.327 1.00 82.00 547 ASP A C 1
ATOM 4279 O O . ASP A 1 547 ? -14.348 -20.838 13.407 1.00 82.00 547 ASP A O 1
ATOM 4283 N N . LYS A 1 548 ? -13.532 -19.754 11.613 1.00 76.94 548 LYS A N 1
ATOM 4284 C CA . LYS A 1 548 ? -12.115 -19.720 12.026 1.00 76.94 548 LYS A CA 1
ATOM 4285 C C . LYS A 1 548 ? -11.739 -18.456 12.816 1.00 76.94 548 LYS A C 1
ATOM 4287 O O . LYS A 1 548 ? -10.576 -18.286 13.176 1.00 76.94 548 LYS A O 1
ATOM 4292 N N . GLY A 1 549 ? -12.696 -17.564 13.081 1.00 77.00 549 GLY A N 1
ATOM 4293 C CA . GLY A 1 549 ? -12.477 -16.286 13.765 1.00 77.00 549 GLY A CA 1
ATOM 4294 C C . GLY A 1 549 ? -11.843 -15.195 12.895 1.00 77.00 549 GLY A C 1
ATOM 4295 O O . GLY A 1 549 ? -11.411 -14.171 13.423 1.00 77.00 549 GLY A O 1
ATOM 4296 N N . LEU A 1 550 ? -11.786 -15.389 11.574 1.00 85.94 550 LEU A N 1
ATOM 4297 C CA . LEU A 1 550 ? -11.194 -14.442 10.635 1.00 85.94 550 LEU A CA 1
ATOM 4298 C C . LEU A 1 550 ? -12.201 -13.364 10.229 1.00 85.94 550 LEU A C 1
ATOM 4300 O O . LEU A 1 550 ? -13.324 -13.654 9.822 1.00 85.94 550 LEU A O 1
ATOM 4304 N N . ILE A 1 551 ? -11.753 -12.110 10.264 1.00 92.44 551 ILE A N 1
ATOM 4305 C CA . ILE A 1 551 ? -12.515 -10.939 9.794 1.00 92.44 551 ILE A CA 1
ATOM 4306 C C . ILE A 1 551 ? -11.972 -10.358 8.480 1.00 92.44 551 ILE A C 1
ATOM 4308 O O . ILE A 1 551 ? -12.489 -9.366 7.977 1.00 92.44 551 ILE A O 1
ATOM 4312 N N . TYR A 1 552 ? -10.940 -10.992 7.924 1.00 94.94 552 TYR A N 1
ATOM 4313 C CA . TYR A 1 552 ? -10.411 -10.738 6.588 1.00 94.94 552 TYR A CA 1
ATOM 4314 C C . TYR A 1 552 ? -10.320 -12.071 5.833 1.00 94.94 552 TYR A C 1
ATOM 4316 O O . TYR A 1 552 ? -10.058 -13.105 6.453 1.00 94.94 552 TYR A O 1
ATOM 4324 N N . PRO A 1 553 ? -10.553 -12.083 4.511 1.00 94.06 553 PRO A N 1
ATOM 4325 C CA . PRO A 1 553 ? -10.386 -13.288 3.703 1.00 94.06 553 PRO A CA 1
ATOM 4326 C C . PRO A 1 553 ? -8.897 -13.643 3.535 1.00 94.06 553 PRO A C 1
ATOM 4328 O O . PRO A 1 553 ? -8.063 -12.756 3.644 1.00 94.06 553 PRO A O 1
ATOM 4331 N N . PRO A 1 554 ? -8.531 -14.897 3.221 1.00 91.81 554 PRO A N 1
ATOM 4332 C CA . PRO A 1 554 ? -7.130 -15.282 3.037 1.00 91.81 554 PRO A CA 1
ATOM 4333 C C . PRO A 1 554 ? -6.495 -14.664 1.777 1.00 91.81 554 PRO A C 1
ATOM 4335 O O . PRO A 1 554 ? -7.155 -14.490 0.744 1.00 91.81 554 PRO A O 1
ATOM 4338 N N . PHE A 1 555 ? -5.180 -14.413 1.828 1.00 91.00 555 PHE A N 1
ATOM 4339 C CA . PHE A 1 555 ? -4.407 -13.839 0.715 1.00 91.00 555 PHE A CA 1
ATOM 4340 C C . PHE A 1 555 ? -4.317 -14.759 -0.509 1.00 91.00 555 PHE A C 1
ATOM 4342 O O . PHE A 1 555 ? -4.134 -14.269 -1.621 1.00 91.00 555 PHE A O 1
ATOM 4349 N N . THR A 1 556 ? -4.532 -16.067 -0.363 1.00 91.44 556 THR A N 1
ATOM 4350 C CA . THR A 1 556 ? -4.659 -16.994 -1.506 1.00 91.44 556 THR A CA 1
ATOM 4351 C C . THR A 1 556 ? -5.717 -16.558 -2.531 1.00 91.44 556 THR A C 1
ATOM 4353 O O . THR A 1 556 ? -5.580 -16.847 -3.718 1.00 91.44 556 THR A O 1
ATOM 4356 N N . ASN A 1 557 ? -6.734 -15.791 -2.115 1.00 93.38 557 ASN A N 1
ATOM 4357 C CA . ASN A 1 557 ? -7.781 -15.251 -2.990 1.00 93.38 557 ASN A CA 1
ATOM 4358 C C . ASN A 1 557 ? -7.569 -13.775 -3.384 1.00 93.38 557 ASN A C 1
ATOM 4360 O O . ASN A 1 557 ? -8.467 -13.158 -3.966 1.00 93.38 557 ASN A O 1
ATOM 4364 N N . ILE A 1 558 ? -6.406 -13.183 -3.094 1.00 97.19 558 ILE A N 1
ATOM 4365 C CA . ILE A 1 558 ? -6.176 -11.729 -3.178 1.00 97.19 558 ILE A CA 1
ATOM 4366 C C . ILE A 1 558 ? -6.436 -11.123 -4.557 1.00 97.19 558 ILE A C 1
ATOM 4368 O O . ILE A 1 558 ? -6.927 -9.999 -4.651 1.00 97.19 558 ILE A O 1
ATOM 4372 N N . ARG A 1 559 ? -6.183 -11.864 -5.640 1.00 98.31 559 ARG A N 1
ATOM 4373 C CA . ARG A 1 559 ? -6.461 -11.376 -6.999 1.00 98.31 559 ARG A CA 1
ATOM 4374 C C . ARG A 1 559 ? -7.959 -11.276 -7.283 1.00 98.31 559 ARG A C 1
ATOM 4376 O O . ARG A 1 559 ? -8.403 -10.296 -7.873 1.00 98.31 559 ARG A O 1
ATOM 4383 N N . LYS A 1 560 ? -8.748 -12.242 -6.805 1.00 98.19 560 LYS A N 1
ATOM 4384 C CA . LYS A 1 560 ? -10.215 -12.210 -6.896 1.00 98.19 560 LYS A CA 1
ATOM 4385 C C . LYS A 1 560 ? -10.793 -11.089 -6.031 1.00 98.19 560 LYS A C 1
ATOM 4387 O O . LYS A 1 560 ? -11.673 -10.358 -6.479 1.00 98.19 560 LYS A O 1
ATOM 4392 N N . ILE A 1 561 ? -10.252 -10.917 -4.823 1.00 98.56 561 ILE A N 1
ATOM 4393 C CA . ILE A 1 561 ? -10.599 -9.808 -3.924 1.00 98.56 561 ILE A CA 1
ATOM 4394 C C . ILE A 1 561 ? -10.303 -8.465 -4.609 1.00 98.56 561 ILE A C 1
ATOM 4396 O O . ILE A 1 561 ? -11.182 -7.610 -4.686 1.00 98.56 561 ILE A O 1
ATOM 4400 N N . SER A 1 562 ? -9.113 -8.312 -5.196 1.00 98.81 562 SER A N 1
ATOM 4401 C CA . SER A 1 562 ? -8.707 -7.0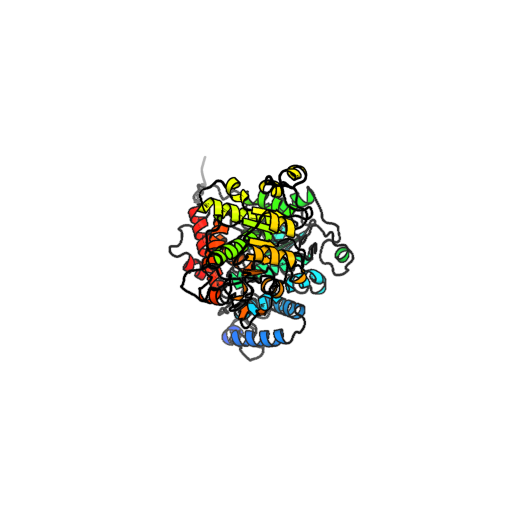98 -5.913 1.00 98.81 562 SER A CA 1
ATOM 4402 C C . SER A 1 562 ? -9.603 -6.804 -7.117 1.00 98.81 562 SER A C 1
ATOM 4404 O O . SER A 1 562 ? -9.971 -5.651 -7.317 1.00 98.81 562 SER A O 1
ATOM 4406 N N . ALA A 1 563 ? -10.010 -7.819 -7.888 1.00 98.88 563 ALA A N 1
ATOM 4407 C CA . ALA A 1 563 ? -10.954 -7.647 -8.995 1.00 98.88 563 ALA A CA 1
ATOM 4408 C C . ALA A 1 563 ? -12.347 -7.196 -8.513 1.00 98.88 563 ALA A C 1
ATOM 4410 O O . ALA A 1 563 ? -12.957 -6.317 -9.123 1.00 98.88 563 ALA A O 1
ATOM 4411 N N . SER A 1 564 ? -12.827 -7.742 -7.388 1.00 98.81 564 SER A N 1
ATOM 4412 C CA . SER A 1 564 ? -14.083 -7.324 -6.746 1.00 98.81 564 SER A CA 1
ATOM 4413 C C . SER A 1 564 ? -14.025 -5.868 -6.273 1.00 98.81 564 SER A C 1
ATOM 4415 O O . SER A 1 564 ? -14.916 -5.074 -6.583 1.00 98.81 564 SER A O 1
ATOM 4417 N N . ILE A 1 565 ? -12.944 -5.480 -5.591 1.00 98.88 565 ILE A N 1
ATOM 4418 C CA . ILE A 1 565 ? -12.710 -4.093 -5.167 1.00 98.88 565 ILE A CA 1
ATOM 4419 C C . ILE A 1 565 ? -12.639 -3.171 -6.387 1.00 98.88 565 ILE A C 1
ATOM 4421 O O . ILE A 1 565 ? -13.351 -2.169 -6.433 1.00 98.88 565 ILE A O 1
ATOM 4425 N N . ALA A 1 566 ? -11.855 -3.532 -7.404 1.00 98.94 566 ALA A N 1
ATOM 4426 C CA . ALA A 1 566 ? -11.701 -2.746 -8.624 1.00 98.94 566 ALA A CA 1
ATOM 4427 C C . ALA A 1 566 ? -13.040 -2.499 -9.326 1.00 98.94 566 ALA A C 1
ATOM 4429 O O . ALA A 1 566 ? -13.325 -1.372 -9.731 1.00 98.94 566 ALA A O 1
ATOM 4430 N N . ALA A 1 567 ? -13.895 -3.521 -9.416 1.00 98.88 567 ALA A N 1
ATOM 4431 C CA . ALA A 1 567 ? -15.221 -3.401 -10.007 1.00 98.88 567 ALA A CA 1
ATOM 4432 C C . ALA A 1 567 ? -16.127 -2.433 -9.228 1.00 98.88 567 ALA A C 1
ATOM 4434 O O . ALA A 1 567 ? -16.818 -1.618 -9.843 1.00 98.88 567 ALA A O 1
ATOM 4435 N N . ASN A 1 568 ? -16.110 -2.486 -7.893 1.00 98.88 568 ASN A N 1
ATOM 4436 C CA . ASN A 1 568 ? -16.917 -1.607 -7.039 1.00 98.88 568 ASN A CA 1
ATOM 4437 C C . ASN A 1 568 ? -16.406 -0.158 -7.045 1.00 98.88 568 ASN A C 1
ATOM 4439 O O . ASN A 1 568 ? -17.194 0.781 -7.172 1.00 98.88 568 ASN A O 1
ATOM 4443 N N . VAL A 1 569 ? -15.087 0.029 -7.006 1.00 98.88 569 VAL A N 1
ATOM 4444 C CA . VAL A 1 569 ? -14.434 1.340 -7.145 1.00 98.88 569 VAL A CA 1
ATOM 4445 C C . VAL A 1 569 ? -14.748 1.954 -8.507 1.00 98.88 569 VAL A C 1
ATOM 4447 O O . VAL A 1 569 ? -15.204 3.096 -8.579 1.00 98.88 569 VAL A O 1
ATOM 4450 N N . ALA A 1 570 ? -14.588 1.191 -9.592 1.00 98.88 570 ALA A N 1
ATOM 4451 C CA . ALA A 1 570 ? -14.928 1.642 -10.937 1.00 98.88 570 ALA A CA 1
ATOM 4452 C C . ALA A 1 570 ? -16.420 1.986 -11.049 1.00 98.88 570 ALA A C 1
ATOM 4454 O O . ALA A 1 570 ? -16.769 3.027 -11.604 1.00 98.88 570 ALA A O 1
ATOM 4455 N N . ALA A 1 571 ? -17.311 1.159 -10.487 1.00 98.81 571 ALA A N 1
ATOM 4456 C CA . ALA A 1 571 ? -18.746 1.435 -10.460 1.00 98.81 571 ALA A CA 1
ATOM 4457 C C . ALA A 1 571 ? -19.045 2.784 -9.796 1.00 98.81 571 ALA A C 1
ATOM 4459 O O . ALA A 1 571 ? -19.826 3.566 -10.343 1.00 98.81 571 ALA A O 1
ATOM 4460 N N . LYS A 1 572 ? -18.380 3.078 -8.671 1.00 98.62 572 LYS A N 1
ATOM 4461 C CA . LYS A 1 572 ? -18.521 4.358 -7.977 1.00 98.62 572 LYS A CA 1
ATOM 4462 C C . LYS A 1 572 ? -17.949 5.523 -8.787 1.00 98.62 572 LYS A C 1
ATOM 4464 O O . LYS A 1 572 ? -18.572 6.577 -8.844 1.00 98.62 572 LYS A O 1
ATOM 4469 N N . ALA A 1 573 ? -16.827 5.335 -9.481 1.00 98.69 573 ALA A N 1
ATOM 4470 C CA . ALA A 1 573 ? -16.279 6.351 -10.381 1.00 98.69 573 ALA A CA 1
ATOM 4471 C C . ALA A 1 573 ? -17.246 6.714 -11.523 1.00 98.69 573 ALA A C 1
ATOM 4473 O O . ALA A 1 573 ? -17.401 7.897 -11.832 1.00 98.69 573 ALA A O 1
ATOM 4474 N N . TYR A 1 574 ? -17.940 5.732 -12.110 1.00 98.69 574 TYR A N 1
ATOM 4475 C CA . TYR A 1 574 ? -18.988 5.992 -13.106 1.00 98.69 574 TYR A CA 1
ATOM 4476 C C . TYR A 1 574 ? -20.201 6.716 -12.510 1.00 98.69 574 TYR A C 1
ATOM 4478 O O . TYR A 1 574 ? -20.714 7.639 -13.133 1.00 98.69 574 TYR A O 1
ATOM 4486 N N . GLU A 1 575 ? -20.658 6.317 -11.320 1.00 98.38 575 GLU A N 1
ATOM 4487 C CA . GLU A 1 575 ? -21.790 6.952 -10.623 1.00 98.38 575 GLU A CA 1
ATOM 4488 C C . GLU A 1 575 ? -21.527 8.429 -10.311 1.00 98.38 575 GLU A C 1
ATOM 4490 O O . GLU A 1 575 ? -22.410 9.264 -10.479 1.00 98.38 575 GLU A O 1
ATOM 4495 N N . LEU A 1 576 ? -20.297 8.756 -9.912 1.00 97.94 576 LEU A N 1
ATOM 4496 C CA . LEU A 1 576 ? -19.878 10.120 -9.586 1.00 97.94 576 LEU A CA 1
ATOM 4497 C C . LEU A 1 576 ? -19.524 10.968 -10.819 1.00 97.94 576 LEU A C 1
ATOM 4499 O O . LEU A 1 576 ? -19.145 12.127 -10.665 1.00 97.94 576 LEU A O 1
ATOM 4503 N N . GLY A 1 577 ? -19.588 10.408 -12.033 1.00 98.12 577 GLY A N 1
ATOM 4504 C CA . GLY A 1 577 ? -19.186 11.107 -13.259 1.00 98.12 577 GLY A CA 1
ATOM 4505 C C . GLY A 1 577 ? -17.682 11.401 -13.345 1.00 98.12 577 GLY A C 1
ATOM 4506 O O . GLY A 1 577 ? -17.275 12.321 -14.047 1.00 98.12 577 GLY A O 1
ATOM 4507 N N . LEU A 1 578 ? -16.853 10.640 -12.624 1.00 98.00 578 LEU A N 1
ATOM 4508 C CA . LEU A 1 578 ? -15.394 10.814 -12.573 1.00 98.00 578 LEU A CA 1
ATOM 4509 C C . LEU A 1 578 ? -14.634 9.843 -13.485 1.00 98.00 578 LEU A C 1
ATOM 4511 O O . LEU A 1 578 ? -13.428 9.999 -13.664 1.00 98.00 578 LEU A O 1
ATOM 4515 N N . ALA A 1 579 ? -15.313 8.840 -14.040 1.00 98.44 579 ALA A N 1
ATOM 4516 C CA . ALA A 1 579 ? -14.745 7.886 -14.987 1.00 98.44 579 ALA A CA 1
ATOM 4517 C C . ALA A 1 579 ? -14.712 8.461 -16.413 1.00 98.44 579 ALA A C 1
ATOM 4519 O O . ALA A 1 579 ? -15.731 8.928 -16.922 1.00 98.44 579 ALA A O 1
ATOM 4520 N N . SER A 1 580 ? -13.559 8.372 -17.080 1.00 97.88 580 SER A N 1
ATOM 4521 C CA . SER A 1 580 ? -13.382 8.851 -18.461 1.00 97.88 580 SER A CA 1
ATOM 4522 C C . SER A 1 580 ? -13.381 7.744 -19.519 1.00 97.88 580 SER A C 1
ATOM 4524 O O . SER A 1 580 ? -13.499 8.036 -20.707 1.00 97.88 580 SER A O 1
ATOM 4526 N N . HIS A 1 581 ? -13.254 6.469 -19.135 1.00 97.50 581 HIS A N 1
ATOM 4527 C CA . HIS A 1 581 ? -13.373 5.353 -20.076 1.00 97.50 581 HIS A CA 1
ATOM 4528 C C . HIS A 1 581 ? -14.848 5.041 -20.322 1.00 97.50 581 HIS A C 1
ATOM 4530 O O . HIS A 1 581 ? -15.468 4.266 -19.593 1.00 97.50 581 HIS A O 1
ATOM 4536 N N . LEU A 1 582 ? -15.418 5.679 -21.341 1.00 96.50 582 LEU A N 1
ATOM 4537 C CA . LEU A 1 582 ? -16.817 5.530 -21.731 1.00 96.50 582 LEU A CA 1
ATOM 4538 C C . LEU A 1 582 ? -16.943 4.712 -23.031 1.00 96.50 582 LEU A C 1
ATOM 4540 O O . LEU A 1 582 ? -16.099 4.851 -23.916 1.00 96.50 582 LEU A O 1
ATOM 4544 N N . PRO A 1 583 ? -18.002 3.892 -23.181 1.00 97.00 583 PRO A N 1
ATOM 4545 C CA . PRO A 1 583 ? -19.087 3.658 -22.221 1.00 97.00 583 PRO A CA 1
ATOM 4546 C C . PRO A 1 583 ? -18.690 2.714 -21.071 1.00 97.00 583 PRO A C 1
ATOM 4548 O O . PRO A 1 583 ? -17.761 1.918 -21.196 1.00 97.00 583 PRO A O 1
ATOM 4551 N N . ARG A 1 584 ? -19.445 2.760 -19.962 1.00 97.75 584 ARG A N 1
ATOM 4552 C CA . ARG A 1 584 ? -19.293 1.822 -18.836 1.00 97.75 584 ARG A CA 1
ATOM 4553 C C . ARG A 1 584 ? -19.468 0.367 -19.317 1.00 97.75 584 ARG A C 1
ATOM 4555 O O . ARG A 1 584 ? -20.523 0.048 -19.874 1.00 97.75 584 ARG A O 1
ATOM 4562 N N . PRO A 1 585 ? -18.504 -0.537 -19.061 1.00 97.81 585 PRO A N 1
ATOM 4563 C CA . PRO A 1 585 ? -18.656 -1.964 -19.339 1.00 97.81 585 PRO A CA 1
ATOM 4564 C C . PRO A 1 585 ? -19.847 -2.573 -18.592 1.00 97.81 585 PRO A C 1
ATOM 4566 O O . PRO A 1 585 ? -20.111 -2.227 -17.441 1.00 97.81 585 PRO A O 1
ATOM 4569 N N . LYS A 1 586 ? -20.552 -3.513 -19.236 1.00 97.19 586 LYS A N 1
ATOM 4570 C CA . LYS A 1 586 ? -21.743 -4.162 -18.655 1.00 97.19 586 LYS A CA 1
ATOM 4571 C C . LYS A 1 586 ? -21.422 -4.980 -17.402 1.00 97.19 586 LYS A C 1
ATOM 4573 O O . LYS A 1 586 ? -22.184 -4.948 -16.445 1.00 97.19 586 LYS A O 1
ATOM 4578 N N . ASP A 1 587 ? -20.300 -5.694 -17.427 1.00 98.38 587 ASP A N 1
ATOM 4579 C CA . ASP A 1 587 ? -19.806 -6.513 -16.323 1.00 98.38 587 ASP A CA 1
ATOM 4580 C C . ASP A 1 587 ? -18.427 -5.993 -15.906 1.00 98.38 587 ASP A C 1
ATOM 4582 O O . ASP A 1 587 ? -17.419 -6.240 -16.574 1.00 98.38 587 ASP A O 1
ATOM 4586 N N . LEU A 1 588 ? -18.403 -5.203 -14.831 1.00 98.62 588 LEU A N 1
ATOM 4587 C CA . LEU A 1 588 ? -17.177 -4.583 -14.332 1.00 98.62 588 LEU A CA 1
ATOM 4588 C C . LEU A 1 588 ? -16.233 -5.594 -13.679 1.00 98.62 588 LEU A C 1
ATOM 4590 O O . LEU A 1 588 ? -15.026 -5.383 -13.739 1.00 98.62 588 LEU A O 1
ATOM 4594 N N . LEU A 1 589 ? -16.749 -6.684 -13.104 1.00 98.62 589 LEU A N 1
ATOM 4595 C CA . LEU A 1 589 ? -15.912 -7.717 -12.493 1.00 98.62 589 LEU A CA 1
ATOM 4596 C C . LEU A 1 589 ? -15.141 -8.472 -13.573 1.00 98.62 589 LEU A C 1
ATOM 4598 O O . LEU A 1 589 ? -13.913 -8.525 -13.532 1.00 98.62 589 LEU A O 1
ATOM 4602 N N . LYS A 1 590 ? -15.843 -8.952 -14.603 1.00 98.44 590 LYS A N 1
ATOM 4603 C CA . LYS A 1 590 ? -15.203 -9.614 -15.746 1.00 98.44 590 LYS A CA 1
ATOM 4604 C C . LYS A 1 590 ? -14.252 -8.678 -16.492 1.00 98.44 590 LYS A C 1
ATOM 4606 O O . LYS A 1 590 ? -13.207 -9.110 -16.981 1.00 98.44 590 LYS A O 1
ATOM 4611 N N . TYR A 1 591 ? -14.594 -7.391 -16.588 1.00 98.62 591 TYR A N 1
ATOM 4612 C CA . TYR A 1 591 ? -13.693 -6.401 -17.172 1.00 98.62 591 TYR A CA 1
ATOM 4613 C C . TYR A 1 591 ? -12.426 -6.224 -16.320 1.00 98.62 591 TYR A C 1
ATOM 4615 O O . TYR A 1 591 ? -11.334 -6.265 -16.884 1.00 98.62 591 TYR A O 1
ATOM 4623 N N . ALA A 1 592 ? -12.540 -6.142 -14.989 1.00 98.56 592 ALA A N 1
ATOM 4624 C CA . ALA A 1 592 ? -11.390 -6.056 -14.084 1.00 98.56 592 ALA A CA 1
ATOM 4625 C C . ALA A 1 592 ? -10.449 -7.256 -14.259 1.00 98.56 592 ALA A C 1
ATOM 4627 O O . ALA A 1 592 ? -9.255 -7.073 -14.496 1.00 98.56 592 ALA A O 1
ATOM 4628 N N . GLU A 1 593 ? -10.993 -8.476 -14.254 1.00 98.44 593 GLU A N 1
ATOM 4629 C CA . GLU A 1 593 ? -10.235 -9.711 -14.496 1.00 98.44 593 GLU A CA 1
ATOM 4630 C C . GLU A 1 593 ? -9.535 -9.704 -15.865 1.00 98.44 593 GLU A C 1
ATOM 4632 O O . GLU A 1 593 ? -8.393 -10.145 -15.982 1.00 98.44 593 GLU A O 1
ATOM 4637 N N . SER A 1 594 ? -10.176 -9.154 -16.903 1.00 98.00 594 SER A N 1
ATOM 4638 C CA . SER A 1 594 ? -9.579 -9.045 -18.242 1.00 98.00 594 SER A CA 1
ATOM 4639 C C . SER A 1 594 ? -8.448 -8.010 -18.338 1.00 98.00 594 SER A C 1
ATOM 4641 O O . SER A 1 594 ? -7.564 -8.135 -19.190 1.00 98.00 594 SER A O 1
ATOM 4643 N N . CYS A 1 595 ? -8.455 -6.995 -17.469 1.00 97.88 595 CYS A N 1
ATOM 4644 C CA . CYS A 1 595 ? -7.412 -5.971 -17.398 1.00 97.88 595 CYS A CA 1
ATOM 4645 C C . CYS A 1 595 ? -6.158 -6.462 -16.665 1.00 97.88 595 CYS A C 1
ATOM 4647 O O . CYS A 1 595 ? -5.064 -5.946 -16.912 1.00 97.88 595 CYS A O 1
ATOM 4649 N N . MET A 1 596 ? -6.308 -7.453 -15.785 1.00 98.69 596 MET A N 1
ATOM 4650 C CA . MET A 1 596 ? -5.243 -7.947 -14.924 1.00 98.69 596 MET A CA 1
ATOM 4651 C C . MET A 1 596 ? -4.071 -8.572 -15.704 1.00 98.69 596 MET A C 1
ATOM 4653 O O . MET A 1 596 ? -4.225 -9.460 -16.543 1.00 98.69 596 MET A O 1
ATOM 4657 N N . TYR A 1 597 ? -2.853 -8.160 -15.360 1.00 98.44 597 TYR A N 1
ATOM 4658 C CA . TYR A 1 597 ? -1.604 -8.742 -15.833 1.00 98.44 597 TYR A CA 1
ATOM 4659 C C . TYR A 1 597 ? -1.506 -10.226 -15.467 1.00 98.44 597 TYR A C 1
ATOM 4661 O O . TYR A 1 597 ? -1.686 -10.603 -14.309 1.00 98.44 597 TYR A O 1
ATOM 4669 N N . SER A 1 598 ? -1.144 -11.047 -16.456 1.00 97.50 598 SER A N 1
ATOM 4670 C CA . SER A 1 598 ? -0.773 -12.449 -16.267 1.00 97.50 598 SER A CA 1
ATOM 4671 C C . SER A 1 598 ? 0.743 -12.627 -16.447 1.00 97.50 598 SER A C 1
ATOM 4673 O O . SER A 1 598 ? 1.286 -12.210 -17.485 1.00 97.50 598 SER A O 1
ATOM 4675 N N . PRO A 1 599 ? 1.430 -13.271 -15.482 1.00 97.75 599 PRO A N 1
ATOM 4676 C CA . PRO A 1 599 ? 2.873 -13.502 -15.523 1.00 97.75 599 PRO A CA 1
ATOM 4677 C C . PRO A 1 599 ? 3.279 -14.696 -16.403 1.00 97.75 599 PRO A C 1
ATOM 4679 O O . PRO A 1 599 ? 4.463 -15.015 -16.490 1.00 97.75 599 PRO A O 1
ATOM 4682 N N . GLY A 1 600 ? 2.335 -15.364 -17.079 1.00 97.88 600 GLY A N 1
ATOM 4683 C CA . GLY A 1 600 ? 2.658 -16.457 -17.998 1.00 97.88 600 GLY A CA 1
ATOM 4684 C C . GLY A 1 600 ? 3.611 -15.999 -19.105 1.00 97.88 600 GLY A C 1
ATOM 4685 O O . GLY A 1 600 ? 3.476 -14.886 -19.630 1.00 97.88 600 GLY A O 1
ATOM 4686 N N . TYR A 1 601 ? 4.600 -16.824 -19.456 1.00 98.19 601 TYR A N 1
ATOM 4687 C CA . TYR A 1 601 ? 5.510 -16.488 -20.550 1.00 98.19 601 TYR A CA 1
ATOM 4688 C C . TYR A 1 601 ? 4.778 -16.296 -21.876 1.00 98.19 601 TYR A C 1
ATOM 4690 O O . TYR A 1 601 ? 3.842 -17.016 -22.218 1.00 98.19 601 TYR A O 1
ATOM 4698 N N . ARG A 1 602 ? 5.247 -15.314 -22.648 1.00 96.88 602 ARG A N 1
ATOM 4699 C CA . ARG A 1 602 ? 4.830 -15.134 -24.037 1.00 96.88 602 ARG A CA 1
ATOM 4700 C C . ARG A 1 602 ? 5.653 -16.052 -24.943 1.00 96.88 602 ARG A C 1
ATOM 4702 O O . ARG A 1 602 ? 6.767 -16.455 -24.597 1.00 96.88 602 ARG A O 1
ATOM 4709 N N . SER A 1 603 ? 5.077 -16.382 -26.091 1.00 96.44 603 SER A N 1
ATOM 4710 C CA . SER A 1 603 ? 5.801 -17.000 -27.198 1.00 96.44 603 SER A CA 1
ATOM 4711 C C . SER A 1 603 ? 6.366 -15.898 -28.080 1.00 96.44 603 SER A C 1
ATOM 4713 O O . SER A 1 603 ? 5.616 -15.009 -28.493 1.00 96.44 603 SER A O 1
ATOM 4715 N N . TYR A 1 604 ? 7.659 -15.961 -28.362 1.00 95.88 604 TYR A N 1
ATOM 4716 C CA . TYR A 1 604 ? 8.302 -15.093 -29.344 1.00 95.88 604 TYR A CA 1
ATOM 4717 C C . TYR A 1 604 ? 8.419 -15.822 -30.685 1.00 95.88 604 TYR A C 1
ATOM 4719 O O . TYR A 1 604 ? 8.330 -17.051 -30.737 1.00 95.88 604 TYR A O 1
ATOM 4727 N N . ARG A 1 605 ? 8.495 -15.056 -31.771 1.00 87.69 605 ARG A N 1
ATOM 4728 C CA . ARG A 1 605 ? 8.538 -15.559 -33.145 1.00 87.69 605 ARG A CA 1
ATOM 4729 C C . ARG A 1 605 ? 9.731 -14.979 -33.869 1.00 87.69 605 ARG A C 1
ATOM 4731 O O . ARG A 1 605 ? 9.992 -13.774 -33.641 1.00 87.69 605 ARG A O 1
#

Foldseek 3Di:
DDDDDDDDDDDDDDPPPPPPPDPPDDADPDDDDDQAAVRQQQQQARHPQLQQDPVNCVVRVVPPVHPPHRDALVVVLVVLVVVLVPDPDLLVSLLSLVVNCSRHVLSSLVSCQVCVVPCVCSLHPPNLVVCLQCVLVSPDDDAFFEAELVCQVPLLVSVSPLPQQAAAEEEEEQQQAQALPGRSGPSSQSHLVSVLSLLFNQQQDDSSNYGYYHYHQDTPDPVLLPDPSNPGPSDHGDDDPSVVSSVVVNVVSCCVRNNLLREYEYERYDQVCVVVVCVVCLVPHAYDYCLQLLLLLLVLLLVLLCCVVQPDDLQVFAEEEEDDTRNLLSNLQLSLVVNCVVVVNPSLVSLVRYWYAYQQGTQAPVCQVVDDPSSNSNHYHDDGDGALLVVCQVSVGLEYAYPHLAACNCDLSNLLSNLARGQAREYEQERDDPNRGNYAPQSQQQSNFDPDQPFDDPDDDDDDDDPPPTDRDDRPRGRRYLYAYQYADDWDDDPNATAGHEHSYSSLAPSLLSLLSSLLSFSGDDSVLSNLLSNLQQVPQDVVCVVNSYSGDDSSCSNLSSLSSSLSSNVVCVVVVRGDPPDDDPRSSVSSVVSRHNSRRDDDD

pLDDT: mean 90.74, std 16.02, range [30.02, 98.94]

Solvent-accessible surface area (backbone atoms only — not comparable to full-atom values): 32457 Å² total; per-residue (Å²): 132,80,89,85,86,85,82,89,80,91,71,84,79,72,91,75,73,78,86,80,76,63,98,85,64,92,72,73,87,81,79,89,75,88,70,36,34,69,59,28,57,61,36,17,87,68,21,55,76,50,46,50,45,74,67,43,21,63,70,31,60,34,69,85,79,53,73,90,66,68,38,58,70,67,60,51,42,53,54,49,53,60,54,44,71,67,47,86,51,58,63,59,38,31,52,54,48,53,56,33,36,67,40,20,33,37,58,37,40,40,46,43,50,80,39,37,86,78,38,44,43,32,56,27,70,63,35,29,58,56,44,21,76,42,28,44,80,69,64,81,78,92,77,66,46,82,48,39,70,87,40,63,97,40,52,54,61,59,58,57,69,51,89,57,81,61,46,47,37,32,30,35,28,43,10,48,22,41,81,72,76,34,50,46,15,50,29,34,42,46,51,27,48,28,52,48,50,40,24,24,48,37,23,14,41,53,64,73,21,48,44,26,30,27,43,30,47,20,32,77,34,63,69,52,59,71,37,88,52,49,82,46,58,82,41,60,53,61,60,67,69,66,42,52,53,47,52,52,50,44,55,52,30,48,39,72,71,49,37,65,54,29,34,41,32,44,41,39,48,42,65,74,55,46,54,51,50,48,65,65,36,44,82,79,34,19,41,47,37,47,62,30,53,24,41,14,21,32,50,47,10,38,52,61,32,39,30,80,76,64,53,79,54,80,75,74,52,28,38,34,28,40,17,66,48,53,40,32,47,33,28,52,50,50,50,20,48,52,37,12,66,76,69,71,45,58,47,78,67,42,36,76,43,44,44,37,22,45,101,84,14,49,48,21,42,94,49,50,90,81,48,58,76,87,53,47,87,40,30,46,91,57,83,89,36,67,51,68,51,56,43,43,68,72,65,60,37,45,32,41,39,30,43,57,61,49,41,65,66,55,36,61,69,38,39,35,54,38,24,72,82,28,90,48,23,36,42,35,20,44,11,39,54,63,84,16,13,16,46,53,69,61,52,46,32,68,36,17,40,50,92,60,81,54,78,56,82,92,63,97,71,96,72,96,73,69,83,86,76,56,58,83,68,67,80,68,68,52,54,33,42,47,51,34,20,36,36,86,64,77,70,36,80,56,94,94,39,71,42,44,59,24,57,57,42,41,81,68,36,50,20,5,45,52,38,7,37,57,73,25,37,23,41,50,65,54,70,70,32,39,51,33,31,13,53,41,52,25,69,57,44,47,70,73,36,47,77,44,59,26,44,52,57,66,71,94,46,36,51,62,50,10,22,47,13,10,21,40,19,23,52,41,27,52,74,71,68,38,37,65,51,74,76,78,67,93,52,41,45,65,47,36,58,70,66,35,51,72,42,71,84,80,87,74,129

Sequence (605 aa):
MSNTLKENNGGVRDLYGEDNATEDQLITPWHFSVASGSTLMRDPRYNKGLAFTEIERDAHYLRGLLPPAVFNQDLQEKRVMNNLRQYEVPLHRYTALMDLQERNERLFYKLLIDNVEELLPIVYTPTVGEACQKYGSIYKRPQGLYISLKEKGKILEVLKNWPEKIVQVIVVTDGERILGLGDLGCQGMGIPVGKLSLYTALGGVRPSSCLPITIDVGTNNEKLLNDEFYIGLKQKRATGKEYEELLEEFMSAVKKNYGEKVLVQFEDFANHNAFTLLEKYSSSHLVFNDDIQGTASVVLAGVIASLKLIGGTLADHTFLFLGAGEAGTGIAELIALEISKRTKAPVEATRKKIWLVDSKGLIVSSRLESLQHFKKPWAHEHEPVKALVDAVKATKPTILIGTSGVGKTFTKDVVEAMASFNEKPLIFALSNPTSQSECTAEEAYTWSKANFFYLHSVTEYKQAEPLSNYHIISLRYQGRAIFASGSPFDPVEYEGKVFVPGQGNNAYIFPGLGLGLIMSGAIRVRDEMLLAASEALAAQVSEENYDKGLIYPPFTNIRKISASIAANVAAKAYELGLASHLPRPKDLLKYAESCMYSPGYRSYR